Protein AF-0000000078757932 (afdb_homodimer)

pLDDT: mean 92.2, std 10.29, range [30.89, 98.88]

InterPro domains:
  IPR004839 Aminotransferase, class I/classII, large domain [PF00155] (29-353)
  IPR015421 Pyridoxal phosphate-dependent transferase, major domain [G3DSA:3.40.640.10] (42-268)
  IPR015422 Pyridoxal phosphate-dependent transferase, small domain [G3DSA:3.90.1150.10] (28-351)
  IPR015424 Pyridoxal phosphate-dependent transferase [SSF53383] (13-362)
  IPR050106 Histidinol-phosphate aminotransferase [PTHR43643] (19-362)

Organism: Turneriella parva (strain ATCC BAA-1111 / DSM 21527 / NCTC 11395 / H) (NCBI:txid869212)

Solvent-accessible surface area (backbone atoms only — not comparable to full-atom values): 37018 Å² total; per-residue (Å²): 108,48,65,92,76,66,72,65,54,24,74,61,39,74,66,52,63,66,83,78,71,71,86,81,74,90,54,89,81,55,46,79,20,46,76,50,40,36,49,48,61,40,41,70,53,26,40,52,53,50,54,68,46,51,77,48,38,61,59,32,12,33,68,26,43,64,63,25,54,62,23,37,57,47,49,18,62,73,69,72,44,63,58,72,31,52,45,60,30,51,14,36,66,43,40,53,44,34,50,28,59,24,36,32,20,75,93,24,32,36,37,31,56,62,77,45,60,70,60,55,61,48,44,36,41,73,33,51,18,50,74,48,65,43,65,67,32,78,38,89,100,33,80,66,32,83,46,63,68,65,58,56,65,52,85,52,41,36,36,48,42,49,44,20,26,68,59,53,8,46,66,70,57,35,68,62,48,51,53,52,53,48,68,25,82,30,36,36,39,40,34,31,61,34,21,76,56,55,38,92,76,42,50,62,73,85,42,26,82,77,32,66,50,36,35,41,34,32,45,30,26,29,71,48,8,25,26,3,43,24,39,19,25,32,37,26,44,29,50,70,58,46,53,38,32,53,52,70,47,68,78,32,52,37,30,33,64,42,24,49,36,50,33,34,35,66,70,37,56,68,52,42,51,50,43,45,49,50,36,56,53,35,45,50,50,49,49,53,54,41,39,74,68,48,28,51,65,46,68,49,30,34,54,39,38,26,27,32,44,31,93,78,49,57,30,69,57,52,53,54,55,36,43,76,70,34,34,41,59,32,67,43,76,91,47,99,43,39,49,22,39,36,40,26,29,39,33,72,68,53,45,50,50,50,52,54,50,48,52,54,55,58,65,75,89,108,47,64,90,76,66,71,64,55,24,73,61,40,72,67,52,64,68,84,78,72,71,86,81,74,90,53,89,82,54,45,80,19,44,76,50,40,35,48,49,60,40,41,69,53,24,42,52,53,50,54,68,48,50,77,49,38,61,58,32,13,34,68,27,43,64,64,25,52,62,24,38,58,47,48,17,63,73,70,72,44,65,59,72,31,51,46,60,30,51,14,36,66,44,40,54,43,34,51,29,58,24,36,32,20,77,91,25,32,34,36,32,55,61,77,45,60,71,60,56,62,46,44,36,41,73,34,51,19,49,74,47,66,41,67,65,33,78,37,90,98,31,79,67,33,85,47,63,68,64,58,57,64,51,84,52,41,35,37,48,40,50,44,21,25,69,60,53,8,46,67,71,58,34,70,61,49,51,54,53,51,46,70,24,84,28,37,36,37,39,32,30,63,33,22,76,56,55,40,94,77,40,52,62,73,85,42,27,82,80,32,66,48,36,36,40,35,32,46,32,27,29,72,47,7,25,27,3,42,24,39,19,26,32,38,27,44,28,51,70,58,46,55,37,33,52,53,69,47,66,78,31,51,38,31,34,63,43,24,49,38,49,35,34,35,66,70,37,55,68,52,42,50,50,42,44,50,48,36,55,53,36,45,52,50,50,49,52,54,40,40,74,68,46,28,52,66,47,69,48,30,33,56,38,37,26,26,32,44,31,93,79,49,56,31,67,59,52,52,53,53,36,43,74,70,33,34,42,59,33,68,44,75,91,44,99,44,41,50,23,37,35,41,26,29,40,32,73,69,53,44,50,49,50,53,54,51,48,52,53,56,58,66,75,87

Nearest PDB structures (foldseek):
  8bj2-assembly1_B  TM=9.093E-01  e=6.511E-30  Medicago truncatula
  4r8d-assembly1_A  TM=8.626E-01  e=1.082E-27  Mycobacterium tuberculosis H37Rv
  3ffh-assembly1_B  TM=9.091E-01  e=1.005E-25  Listeria innocua
  3ffh-assembly1_A  TM=8.603E-01  e=5.960E-26  Listeria innocua
  3fkd-assembly2_B  TM=8.770E-01  e=3.502E-21  Porphyromonas gingivalis

Sequence (730 aa):
MADSNRNFLNAVTRGAAHYTPGEQVNEPGWIKLNTNESPLPPSPNVFRVMAELVGQGDILRKYSHPLGEPLLGALADYWKLSKEHLIVTNGSDEALTLICRATLGPERPAVFPAVTYSLYGTLVTNAGASYTEVPMVERIGQPYGIDIDALAKFDGHAIFLANPNAITGEYTDAAKLAEVIAASNSLWVVDEAYNDFAGPKATMMQYIEKLQNLIVTRTFSKTHALAGLRVGYLASGNRGLIQGLLAHKDSYNEDALATRLAAAALADTAWHERTIRAVLTGREFLRSELTALGFTCFDSEANYILAREPKNLVAPKIVQRLRDYKILVRHYAGSQFADCIRFSVGAEGENAKLIGSLKEILRGAMADSNRNFLNAVTRGAAHYTPGEQVNEPGWIKLNTNESPLPPSPNVFRVMAELVGQGDILRKYSHPLGEPLLGALADYWKLSKEHLIVTNGSDEALTLICRATLGPERPAVFPAVTYSLYGTLVTNAGASYTEVPMVERIGQPYGIDIDALAKFDGHAIFLANPNAITGEYTDAAKLAEVIAASNSLWVVDEAYNDFAGPKATMMQYIEKLQNLIVTRTFSKTHALAGLRVGYLASGNRGLIQGLLAHKDSYNEDALATRLAAAALADTAWHERTIRAVLTGREFLRSELTALGFTCFDSEANYILAREPKNLVAPKIVQRLRDYKILVRHYAGSQFADCIRFSVGAEGENAKLIGSLKEILRGA

Structure (mmCIF, N/CA/C/O backbone):
data_AF-0000000078757932-model_v1
#
loop_
_entity.id
_entity.type
_entity.pdbx_description
1 polymer 'histidinol-phosphate transaminase'
#
loop_
_atom_site.group_PDB
_atom_site.id
_atom_site.type_symbol
_atom_site.label_atom_id
_atom_site.label_alt_id
_atom_site.label_comp_id
_atom_site.label_asym_id
_atom_site.label_entity_id
_atom_site.label_seq_id
_atom_site.pdbx_PDB_ins_code
_atom_site.Cartn_x
_atom_site.Cartn_y
_atom_site.Cartn_z
_atom_site.occupancy
_atom_site.B_iso_or_equiv
_atom_site.auth_seq_id
_atom_site.auth_comp_id
_atom_site.auth_asym_id
_atom_site.auth_atom_id
_atom_site.pdbx_PDB_model_num
ATOM 1 N N . MET A 1 1 ? -30.188 19.5 -2.523 1 31.19 1 MET A N 1
ATOM 2 C CA . MET A 1 1 ? -29.953 18.125 -2.086 1 31.19 1 MET A CA 1
ATOM 3 C C . MET A 1 1 ? -29.203 17.344 -3.146 1 31.19 1 MET A C 1
ATOM 5 O O . MET A 1 1 ? -29.484 17.453 -4.34 1 31.19 1 MET A O 1
ATOM 9 N N . ALA A 1 2 ? -27.969 16.922 -2.822 1 44.47 2 ALA A N 1
ATOM 10 C CA . ALA A 1 2 ? -27.234 16.156 -3.822 1 44.47 2 ALA A CA 1
ATOM 11 C C . ALA A 1 2 ? -28.141 15.117 -4.488 1 44.47 2 ALA A C 1
ATOM 13 O O . ALA A 1 2 ? -28.969 14.484 -3.826 1 44.47 2 ALA A O 1
ATOM 14 N N . ASP A 1 3 ? -28.406 15.219 -5.645 1 44.34 3 ASP A N 1
ATOM 15 C CA . ASP A 1 3 ? -29.109 14.133 -6.328 1 44.34 3 ASP A CA 1
ATOM 16 C C . ASP A 1 3 ? -28.594 12.773 -5.859 1 44.34 3 ASP A C 1
ATOM 18 O O . ASP A 1 3 ? -27.422 12.445 -6.035 1 44.34 3 ASP A O 1
ATOM 22 N N . SER A 1 4 ? -29.234 12.062 -4.867 1 47.09 4 SER A N 1
ATOM 23 C CA . SER A 1 4 ? -29.016 10.734 -4.312 1 47.09 4 SER A CA 1
ATOM 24 C C . SER A 1 4 ? -28.531 9.766 -5.383 1 47.09 4 SER A C 1
ATOM 26 O O . SER A 1 4 ? -27.969 8.711 -5.066 1 47.09 4 SER A O 1
ATOM 28 N N . ASN A 1 5 ? -28.797 10.172 -6.742 1 50.44 5 ASN A N 1
ATOM 29 C CA . ASN A 1 5 ? -28.547 9.234 -7.832 1 50.44 5 ASN A CA 1
ATOM 30 C C . ASN A 1 5 ? -27.188 9.477 -8.477 1 50.44 5 ASN A C 1
ATOM 32 O O . ASN A 1 5 ? -26.828 8.805 -9.445 1 50.44 5 ASN A O 1
ATOM 36 N N . ARG A 1 6 ? -26.547 10.531 -8.055 1 63.12 6 ARG A N 1
ATOM 37 C CA . ARG A 1 6 ? -25.344 10.852 -8.805 1 63.12 6 ARG A CA 1
ATOM 38 C C . ARG A 1 6 ? -24.25 9.82 -8.555 1 63.12 6 ARG A C 1
ATOM 40 O O . ARG A 1 6 ? -23.922 9.516 -7.402 1 63.12 6 ARG A O 1
ATOM 47 N N . ASN A 1 7 ? -23.875 9.242 -9.625 1 78.31 7 ASN A N 1
ATOM 48 C CA . ASN A 1 7 ? -22.797 8.25 -9.602 1 78.31 7 ASN A CA 1
ATOM 49 C C . ASN A 1 7 ? -21.422 8.914 -9.633 1 78.31 7 ASN A C 1
ATOM 51 O O . ASN A 1 7 ? -21.031 9.492 -10.656 1 78.31 7 ASN A O 1
ATOM 55 N N . PHE A 1 8 ? -20.75 8.984 -8.625 1 83.69 8 PHE A N 1
ATOM 56 C CA . PHE A 1 8 ? -19.469 9.664 -8.492 1 83.69 8 PHE A CA 1
ATOM 57 C C . PHE A 1 8 ? -18.344 8.812 -9.07 1 83.69 8 PHE A C 1
ATOM 59 O O . PHE A 1 8 ? -17.203 9.289 -9.219 1 83.69 8 PHE A O 1
ATOM 66 N N . LEU A 1 9 ? -18.625 7.637 -9.477 1 88.56 9 LEU A N 1
ATOM 67 C CA . LEU A 1 9 ? -17.594 6.746 -9.992 1 88.56 9 LEU A CA 1
ATOM 68 C C . LEU A 1 9 ? -17.344 7 -11.477 1 88.56 9 LEU A C 1
ATOM 70 O O . LEU A 1 9 ? -18.297 7.254 -12.227 1 88.56 9 LEU A O 1
ATOM 74 N N . ASN A 1 10 ? -16.125 6.98 -11.875 1 87.19 10 ASN A N 1
ATOM 75 C CA . ASN A 1 10 ? -15.828 7.109 -13.297 1 87.19 10 ASN A CA 1
ATOM 76 C C . ASN A 1 10 ? -16.219 5.852 -14.062 1 87.19 10 ASN A C 1
ATOM 78 O O . ASN A 1 10 ? -16.625 4.852 -13.469 1 87.19 10 ASN A O 1
ATOM 82 N N . ALA A 1 11 ? -16.062 5.883 -15.367 1 80.88 11 ALA A N 1
ATOM 83 C CA . ALA A 1 11 ? -16.562 4.836 -16.25 1 80.88 11 ALA A CA 1
ATOM 84 C C . ALA A 1 11 ? -15.805 3.529 -16.047 1 80.88 11 ALA A C 1
ATOM 86 O O . ALA A 1 11 ? -16.391 2.449 -16.047 1 80.88 11 ALA A O 1
ATOM 87 N N . VAL A 1 12 ? -14.57 3.66 -15.828 1 79.69 12 VAL A N 1
ATOM 88 C CA . VAL A 1 12 ? -13.742 2.475 -15.633 1 79.69 12 VAL A CA 1
ATOM 89 C C . VAL A 1 12 ? -14.18 1.741 -14.367 1 79.69 12 VAL A C 1
ATOM 91 O O . VAL A 1 12 ? -14.352 0.52 -14.375 1 79.69 12 VAL A O 1
ATOM 94 N N . THR A 1 13 ? -14.438 2.418 -13.336 1 81.75 13 THR A N 1
ATOM 95 C CA . THR A 1 13 ? -14.805 1.848 -12.047 1 81.75 13 THR A CA 1
ATOM 96 C C . THR A 1 13 ? -16.203 1.234 -12.109 1 81.75 13 THR A C 1
ATOM 98 O O . THR A 1 13 ? -16.453 0.183 -11.516 1 81.75 13 THR A O 1
ATOM 101 N N . ARG A 1 14 ? -17.031 1.828 -12.797 1 80.31 14 ARG A N 1
ATOM 102 C CA . ARG A 1 14 ? -18.391 1.318 -12.93 1 80.31 14 ARG A CA 1
ATOM 103 C C . ARG A 1 14 ? -18.406 -0.033 -13.633 1 80.31 14 ARG A C 1
ATOM 105 O O . ARG A 1 14 ? -19.281 -0.867 -13.367 1 80.31 14 ARG A O 1
ATOM 112 N N . GLY A 1 15 ? -17.375 -0.225 -14.461 1 71.38 15 GLY A N 1
ATOM 113 C CA . GLY A 1 15 ? -17.297 -1.461 -15.219 1 71.38 15 GLY A CA 1
ATOM 114 C C . GLY A 1 15 ? -16.328 -2.471 -14.617 1 71.38 15 GLY A C 1
ATOM 115 O O . GLY A 1 15 ? -16.172 -3.57 -15.148 1 71.38 15 GLY A O 1
ATOM 116 N N . ALA A 1 16 ? -15.797 -2.041 -13.562 1 68.81 16 ALA A N 1
ATOM 117 C CA . ALA A 1 16 ? -14.703 -2.857 -13.047 1 68.81 16 ALA A CA 1
ATOM 118 C C . ALA A 1 16 ? -15.227 -4.086 -12.312 1 68.81 16 ALA A C 1
ATOM 120 O O . ALA A 1 16 ? -16.234 -4.012 -11.609 1 68.81 16 ALA A O 1
ATOM 121 N N . ALA A 1 17 ? -14.602 -5.195 -12.773 1 61.06 17 ALA A N 1
ATOM 122 C CA . ALA A 1 17 ? -14.883 -6.418 -12.023 1 61.06 17 ALA A CA 1
ATOM 123 C C . ALA A 1 17 ? -14.039 -6.492 -10.758 1 61.06 17 ALA A C 1
ATOM 125 O O . ALA A 1 17 ? -12.914 -5.984 -10.719 1 61.06 17 ALA A O 1
ATOM 126 N N . HIS A 1 18 ? -14.641 -7 -9.672 1 62.09 18 HIS A N 1
ATOM 127 C CA . HIS A 1 18 ? -13.914 -7.184 -8.422 1 62.09 18 HIS A CA 1
ATOM 128 C C . HIS A 1 18 ? -13.07 -8.453 -8.461 1 62.09 18 HIS A C 1
ATOM 130 O O . HIS A 1 18 ? -13.492 -9.469 -9.016 1 62.09 18 HIS A O 1
ATOM 136 N N . TYR A 1 19 ? -11.758 -8.227 -8.141 1 60.34 19 TYR A N 1
ATOM 137 C CA . TYR A 1 19 ? -10.961 -9.422 -7.887 1 60.34 19 TYR A CA 1
ATOM 138 C C . TYR A 1 19 ? -11.539 -10.227 -6.727 1 60.34 19 TYR A C 1
ATOM 140 O O . TYR A 1 19 ? -11.875 -9.664 -5.68 1 60.34 19 TYR A O 1
ATOM 148 N N . THR A 1 20 ? -11.805 -11.5 -6.945 1 56.88 20 THR A N 1
ATOM 149 C CA . THR A 1 20 ? -12.242 -12.375 -5.863 1 56.88 20 THR A CA 1
ATOM 150 C C . THR A 1 20 ? -11.062 -13.156 -5.289 1 56.88 20 THR A C 1
ATOM 152 O O . THR A 1 20 ? -10.57 -14.086 -5.922 1 56.88 20 THR A O 1
ATOM 155 N N . PRO A 1 21 ? -10.578 -12.719 -4.148 1 57.06 21 PRO A N 1
ATOM 156 C CA . PRO A 1 21 ? -9.508 -13.508 -3.531 1 57.06 21 PRO A CA 1
ATOM 157 C C . PRO A 1 21 ? -9.984 -14.859 -3.027 1 57.06 21 PRO A C 1
ATOM 159 O O . PRO A 1 21 ? -11.195 -15.102 -2.945 1 57.06 21 PRO A O 1
ATOM 162 N N . GLY A 1 22 ? -9.016 -15.773 -2.945 1 60.09 22 GLY A N 1
ATOM 163 C CA . GLY A 1 22 ? -9.367 -17.016 -2.273 1 60.09 22 GLY A CA 1
ATOM 164 C C . GLY A 1 22 ? -10.008 -16.797 -0.917 1 60.09 22 GLY A C 1
ATOM 165 O O . GLY A 1 22 ? -9.711 -15.82 -0.232 1 60.09 22 GLY A O 1
ATOM 166 N N . GLU A 1 23 ? -10.914 -17.641 -0.623 1 66.19 23 GLU A N 1
ATOM 167 C CA . GLU A 1 23 ? -11.617 -17.578 0.658 1 66.19 23 GLU A CA 1
ATOM 168 C C . GLU A 1 23 ? -10.625 -17.547 1.823 1 66.19 23 GLU A C 1
ATOM 170 O O . GLU A 1 23 ? -9.633 -18.266 1.815 1 66.19 23 GLU A O 1
ATOM 175 N N . GLN A 1 24 ? -10.773 -16.641 2.639 1 64.94 24 GLN A N 1
ATOM 176 C CA . GLN A 1 24 ? -9.945 -16.547 3.834 1 64.94 24 GLN A CA 1
ATOM 177 C C . GLN A 1 24 ? -10.75 -16.875 5.09 1 64.94 24 GLN A C 1
ATOM 179 O O . GLN A 1 24 ? -11.844 -16.344 5.289 1 64.94 24 GLN A O 1
ATOM 184 N N . VAL A 1 25 ? -10.461 -17.984 5.723 1 63.34 25 VAL A N 1
ATOM 185 C CA . VAL A 1 25 ? -11.039 -18.328 7.016 1 63.34 25 VAL A CA 1
ATOM 186 C C . VAL A 1 25 ? -9.945 -18.312 8.086 1 63.34 25 VAL A C 1
ATOM 188 O O . VAL A 1 25 ? -9.008 -19.125 8.031 1 63.34 25 VAL A O 1
ATOM 191 N N . ASN A 1 26 ? -9.93 -17.359 8.891 1 61.81 26 ASN A N 1
ATOM 192 C CA . ASN A 1 26 ? -8.883 -17.25 9.906 1 61.81 26 ASN A CA 1
ATOM 193 C C . ASN A 1 26 ? -9.359 -17.766 11.258 1 61.81 26 ASN A C 1
ATOM 195 O O . ASN A 1 26 ? -8.852 -17.344 12.297 1 61.81 26 ASN A O 1
ATOM 199 N N . GLU A 1 27 ? -10.289 -18.703 11.117 1 69.06 27 GLU A N 1
ATOM 200 C CA . GLU A 1 27 ? -10.734 -19.328 12.359 1 69.06 27 GLU A CA 1
ATOM 201 C C . GLU A 1 27 ? -9.805 -20.469 12.773 1 69.06 27 GLU A C 1
ATOM 203 O O . GLU A 1 27 ? -9.234 -21.156 11.922 1 69.06 27 GLU A O 1
ATOM 208 N N . PRO A 1 28 ? -9.578 -20.5 14.062 1 76.19 28 PRO A N 1
ATOM 209 C CA . PRO A 1 28 ? -8.734 -21.594 14.539 1 76.19 28 PRO A CA 1
ATOM 210 C C . PRO A 1 28 ? -9.234 -22.969 14.102 1 76.19 28 PRO A C 1
ATOM 212 O O . PRO A 1 28 ? -10.445 -23.172 13.961 1 76.19 28 PRO A O 1
ATOM 215 N N . GLY A 1 29 ? -8.328 -23.797 13.68 1 83.94 29 GLY A N 1
ATOM 216 C CA . GLY A 1 29 ? -8.68 -25.188 13.398 1 83.94 29 GLY A CA 1
ATOM 217 C C . GLY A 1 29 ? -8.711 -25.516 11.914 1 83.94 29 GLY A C 1
ATOM 218 O O . GLY A 1 29 ? -8.805 -26.672 11.531 1 83.94 29 GLY A O 1
ATOM 219 N N . TRP A 1 30 ? -8.586 -24.516 11.156 1 91 30 TRP A N 1
ATOM 220 C CA . TRP A 1 30 ? -8.617 -24.75 9.711 1 91 30 TRP A CA 1
ATOM 221 C C . TRP A 1 30 ? -7.207 -24.969 9.172 1 91 30 TRP A C 1
ATOM 223 O O . TRP A 1 30 ? -6.254 -24.312 9.594 1 91 30 TRP A O 1
ATOM 233 N N . ILE A 1 31 ? -7.086 -26.016 8.312 1 94.62 31 ILE A N 1
ATOM 234 C CA . ILE A 1 31 ? -5.883 -26.188 7.508 1 94.62 31 ILE A CA 1
ATOM 235 C C . ILE A 1 31 ? -6.047 -25.469 6.172 1 94.62 31 ILE A C 1
ATOM 237 O O . ILE A 1 31 ? -6.906 -25.828 5.367 1 94.62 31 ILE A O 1
ATOM 241 N N . LYS A 1 32 ? -5.246 -24.484 5.969 1 93.88 32 LYS A N 1
ATOM 242 C CA . LYS A 1 32 ? -5.352 -23.656 4.777 1 93.88 32 LYS A CA 1
ATOM 243 C C . LYS A 1 32 ? -4.355 -24.094 3.707 1 93.88 32 LYS A C 1
ATOM 245 O O . LYS A 1 32 ? -3.168 -23.766 3.783 1 93.88 32 LYS A O 1
ATOM 250 N N . LEU A 1 33 ? -4.867 -24.688 2.723 1 97.44 33 LEU A N 1
ATOM 251 C CA . LEU A 1 33 ? -4.047 -25.141 1.604 1 97.44 33 LEU A CA 1
ATOM 252 C C . LEU A 1 33 ? -4.59 -24.609 0.281 1 97.44 33 LEU A C 1
ATOM 254 O O . LEU A 1 33 ? -4.617 -25.328 -0.718 1 97.44 33 LEU A O 1
ATOM 258 N N . ASN A 1 34 ? -5.078 -23.297 0.369 1 95.06 34 ASN A N 1
ATOM 259 C CA . ASN A 1 34 ? -5.762 -22.75 -0.799 1 95.06 34 ASN A CA 1
ATOM 260 C C . ASN A 1 34 ? -5.105 -21.453 -1.28 1 95.06 34 ASN A C 1
ATOM 262 O O . ASN A 1 34 ? -5.426 -20.953 -2.361 1 95.06 34 ASN A O 1
ATOM 266 N N . THR A 1 35 ? -4.109 -20.859 -0.557 1 92.81 35 THR A N 1
ATOM 267 C CA . THR A 1 35 ? -3.582 -19.562 -0.94 1 92.81 35 THR A CA 1
ATOM 268 C C . THR A 1 35 ? -2.059 -19.578 -1.002 1 92.81 35 THR A C 1
ATOM 270 O O . THR A 1 35 ? -1.408 -18.547 -0.948 1 92.81 35 THR A O 1
ATOM 273 N N . ASN A 1 36 ? -1.479 -20.75 -1.021 1 96.62 36 ASN A N 1
ATOM 274 C CA . ASN A 1 36 ? -0.069 -20.984 -1.314 1 96.62 36 ASN A CA 1
ATOM 275 C C . ASN A 1 36 ? 0.837 -20.312 -0.29 1 96.62 36 ASN A C 1
ATOM 277 O O . ASN A 1 36 ? 1.88 -19.766 -0.646 1 96.62 36 ASN A O 1
ATOM 281 N N . GLU A 1 37 ? 0.427 -20.312 0.957 1 96 37 GLU A N 1
ATOM 282 C CA . GLU A 1 37 ? 1.271 -19.797 2.023 1 96 37 GLU A CA 1
ATOM 283 C C . GLU A 1 37 ? 2.381 -20.781 2.387 1 96 37 GLU A C 1
ATOM 285 O O . GLU A 1 37 ? 2.32 -21.953 2.016 1 96 37 GLU A O 1
ATOM 290 N N . SER A 1 38 ? 3.346 -20.297 3.045 1 97.56 38 SER A N 1
ATOM 291 C CA . SER A 1 38 ? 4.504 -21.094 3.4 1 97.56 38 SER A CA 1
ATOM 292 C C . SER A 1 38 ? 4.133 -22.188 4.402 1 97.56 38 SER A C 1
ATOM 294 O O . SER A 1 38 ? 3.354 -21.953 5.328 1 97.56 38 SER A O 1
ATOM 296 N N . PRO A 1 39 ? 4.676 -23.344 4.238 1 97.19 39 PRO A N 1
ATOM 297 C CA . PRO A 1 39 ? 4.438 -24.422 5.215 1 97.19 39 PRO A CA 1
ATOM 298 C C . PRO A 1 39 ? 5.156 -24.188 6.539 1 97.19 39 PRO A C 1
ATOM 300 O O . PRO A 1 39 ? 4.746 -24.719 7.57 1 97.19 39 PRO A O 1
ATOM 303 N N . LEU A 1 40 ? 6.215 -23.453 6.453 1 97.44 40 LEU A N 1
ATOM 304 C CA . LEU A 1 40 ? 7.004 -23.172 7.648 1 97.44 40 LEU A CA 1
ATOM 305 C C . LEU A 1 40 ? 6.797 -21.734 8.117 1 97.44 40 LEU A C 1
ATOM 307 O O . LEU A 1 40 ? 6.418 -20.875 7.324 1 97.44 40 LEU A O 1
ATOM 311 N N . PRO A 1 41 ? 7.02 -21.531 9.438 1 97.31 41 PRO A N 1
ATOM 312 C CA . PRO A 1 41 ? 7.02 -20.141 9.914 1 97.31 41 PRO A CA 1
ATOM 313 C C . PRO A 1 41 ? 8.188 -19.328 9.359 1 97.31 41 PRO A C 1
ATOM 315 O O . PRO A 1 41 ? 9.102 -19.891 8.75 1 97.31 41 PRO A O 1
ATOM 318 N N . PRO A 1 42 ? 8.133 -18.016 9.578 1 97.94 42 PRO A N 1
ATOM 319 C CA . PRO A 1 42 ? 9.297 -17.219 9.188 1 97.94 42 PRO A CA 1
ATOM 320 C C . PRO A 1 42 ? 10.57 -17.625 9.922 1 97.94 42 PRO A C 1
ATOM 322 O O . PRO A 1 42 ? 10.5 -18.312 10.945 1 97.94 42 PRO A O 1
ATOM 325 N N . SER A 1 43 ? 11.648 -17.141 9.422 1 98.12 43 SER A N 1
ATOM 326 C CA . SER A 1 43 ? 12.953 -17.375 10.031 1 98.12 43 SER A CA 1
ATOM 327 C C . SER A 1 43 ? 12.953 -16.969 11.508 1 98.12 43 SER A C 1
ATOM 329 O O . SER A 1 43 ? 12.367 -15.945 11.875 1 98.12 43 SER A O 1
ATOM 331 N N . PRO A 1 44 ? 13.68 -17.75 12.344 1 97.81 44 PRO A N 1
ATOM 332 C CA . PRO A 1 44 ? 13.883 -17.312 13.727 1 97.81 44 PRO A CA 1
ATOM 333 C C . PRO A 1 44 ? 14.516 -15.93 13.82 1 97.81 44 PRO A C 1
ATOM 335 O O . PRO A 1 44 ? 14.273 -15.195 14.781 1 97.81 44 PRO A O 1
ATOM 338 N N . ASN A 1 45 ? 15.258 -15.57 12.781 1 98.19 45 ASN A N 1
ATOM 339 C CA . ASN A 1 45 ? 15.852 -14.234 12.734 1 98.19 45 ASN A CA 1
ATOM 340 C C . ASN A 1 45 ? 14.789 -13.148 12.703 1 98.19 45 ASN A C 1
ATOM 342 O O . ASN A 1 45 ? 15 -12.055 13.242 1 98.19 45 ASN A O 1
ATOM 346 N N . VAL A 1 46 ? 13.703 -13.398 12.078 1 98.5 46 VAL A N 1
ATOM 347 C CA . VAL A 1 46 ? 12.594 -12.461 12.016 1 98.5 46 VAL A CA 1
ATOM 348 C C . VAL A 1 46 ? 12.047 -12.211 13.414 1 98.5 46 VAL A C 1
ATOM 350 O O . VAL A 1 46 ? 11.844 -11.062 13.82 1 98.5 46 VAL A O 1
ATOM 353 N N . PHE A 1 47 ? 11.906 -13.25 14.156 1 98 47 PHE A N 1
ATOM 354 C CA . PHE A 1 47 ? 11.367 -13.141 15.508 1 98 47 PHE A CA 1
ATOM 355 C C . PHE A 1 47 ? 12.352 -12.438 16.438 1 98 47 PHE A C 1
ATOM 357 O O . PHE A 1 47 ? 11.953 -11.68 17.312 1 98 47 PHE A O 1
ATOM 364 N N . ARG A 1 48 ? 13.594 -12.703 16.266 1 98.12 48 ARG A N 1
ATOM 365 C CA . ARG A 1 48 ? 14.609 -12.023 17.047 1 98.12 48 ARG A CA 1
ATOM 366 C C . ARG A 1 48 ? 14.57 -10.516 16.812 1 98.12 48 ARG A C 1
ATOM 368 O O . ARG A 1 48 ? 14.547 -9.734 17.766 1 98.12 48 ARG A O 1
ATOM 375 N N . VAL A 1 49 ? 14.539 -10.117 15.555 1 98.06 49 VAL A N 1
ATOM 376 C CA . VAL A 1 49 ? 14.492 -8.703 15.211 1 98.06 49 VAL A CA 1
ATOM 377 C C . VAL A 1 49 ? 13.188 -8.086 15.711 1 98.06 49 VAL A C 1
ATOM 379 O O . VAL A 1 49 ? 13.18 -6.965 16.219 1 98.06 49 VAL A O 1
ATOM 382 N N . MET A 1 50 ? 12.117 -8.82 15.562 1 97.38 50 MET A N 1
ATOM 383 C CA . MET A 1 50 ? 10.828 -8.344 16.062 1 97.38 50 MET A CA 1
ATOM 384 C C . MET A 1 50 ? 10.898 -8.047 17.547 1 97.38 50 MET A C 1
ATOM 386 O O . MET A 1 50 ? 10.422 -7.004 18 1 97.38 50 MET A O 1
ATOM 390 N N . ALA A 1 51 ? 11.484 -8.93 18.25 1 97.56 51 ALA A N 1
ATOM 391 C CA . ALA A 1 51 ? 11.617 -8.766 19.703 1 97.56 51 ALA A CA 1
ATOM 392 C C . ALA A 1 51 ? 12.461 -7.539 20.031 1 97.56 51 ALA A C 1
ATOM 394 O O . ALA A 1 51 ? 12.156 -6.805 20.969 1 97.56 51 ALA A O 1
ATOM 395 N N . GLU A 1 52 ? 13.484 -7.305 19.266 1 97.44 52 GLU A N 1
ATOM 396 C CA . GLU A 1 52 ? 14.375 -6.168 19.484 1 97.44 52 GLU A CA 1
ATOM 397 C C . GLU A 1 52 ? 13.656 -4.848 19.219 1 97.44 52 GLU A C 1
ATOM 399 O O . GLU A 1 52 ? 14.031 -3.812 19.781 1 97.44 52 GLU A O 1
ATOM 404 N N . LEU A 1 53 ? 12.648 -4.883 18.406 1 96.62 53 LEU A N 1
ATOM 405 C CA . LEU A 1 53 ? 11.953 -3.666 18.016 1 96.62 53 LEU A CA 1
ATOM 406 C C . LEU A 1 53 ? 10.883 -3.297 19.031 1 96.62 53 LEU A C 1
ATOM 408 O O . LEU A 1 53 ? 10.383 -2.17 19.031 1 96.62 53 LEU A O 1
ATOM 412 N N . VAL A 1 54 ? 10.562 -4.27 19.875 1 95.75 54 VAL A N 1
ATOM 413 C CA . VAL A 1 54 ? 9.531 -4.004 20.875 1 95.75 54 VAL A CA 1
ATOM 414 C C . VAL A 1 54 ? 9.984 -2.869 21.797 1 95.75 54 VAL A C 1
ATOM 416 O O . VAL A 1 54 ? 11.094 -2.908 22.344 1 95.75 54 VAL A O 1
ATOM 419 N N . GLY A 1 55 ? 9.234 -1.831 21.906 1 92.5 55 GLY A N 1
ATOM 420 C CA . GLY A 1 55 ? 9.539 -0.731 22.812 1 92.5 55 GLY A CA 1
ATOM 421 C C . GLY A 1 55 ? 10.258 0.418 22.125 1 92.5 55 GLY A C 1
ATOM 422 O O . GLY A 1 55 ? 10.469 1.473 22.719 1 92.5 55 GLY A O 1
ATOM 423 N N . GLN A 1 56 ? 10.633 0.176 20.906 1 93.19 56 GLN A N 1
ATOM 424 C CA . GLN A 1 56 ? 11.242 1.259 20.141 1 93.19 56 GLN A CA 1
ATOM 425 C C . GLN A 1 56 ? 10.188 2.17 19.531 1 93.19 56 GLN A C 1
ATOM 427 O O . GLN A 1 56 ? 9.781 1.976 18.391 1 93.19 56 GLN A O 1
ATOM 432 N N . GLY A 1 57 ? 9.922 3.184 20.188 1 93.25 57 GLY A N 1
ATOM 433 C CA . GLY A 1 57 ? 8.828 4.062 19.828 1 93.25 57 GLY A CA 1
ATOM 434 C C . GLY A 1 57 ? 9.07 4.812 18.531 1 93.25 57 GLY A C 1
ATOM 435 O O . GLY A 1 57 ? 8.141 5.051 17.766 1 93.25 57 GLY A O 1
ATOM 436 N N . ASP A 1 58 ? 10.297 5.121 18.188 1 92.5 58 ASP A N 1
ATOM 437 C CA . ASP A 1 58 ? 10.625 5.969 17.047 1 92.5 58 ASP A CA 1
ATOM 438 C C . ASP A 1 58 ? 10.336 5.258 15.727 1 92.5 58 ASP A C 1
ATOM 440 O O . ASP A 1 58 ? 9.898 5.887 14.758 1 92.5 58 ASP A O 1
ATOM 444 N N . ILE A 1 59 ? 10.477 3.953 15.688 1 93.5 59 ILE A N 1
ATOM 445 C CA . ILE A 1 59 ? 10.242 3.227 14.445 1 93.5 59 ILE A CA 1
ATOM 446 C C . ILE A 1 59 ? 8.75 3.266 14.102 1 93.5 59 ILE A C 1
ATOM 448 O O . ILE A 1 59 ? 8.375 3.168 12.938 1 93.5 59 ILE A O 1
ATOM 452 N N . LEU A 1 60 ? 7.934 3.447 15.156 1 96.25 60 LEU A N 1
ATOM 453 C CA . LEU A 1 60 ? 6.488 3.484 14.953 1 96.25 60 LEU A CA 1
ATOM 454 C C . LEU A 1 60 ? 6.004 4.914 14.742 1 96.25 60 LEU A C 1
ATOM 456 O O . LEU A 1 60 ? 5.16 5.164 13.875 1 96.25 60 LEU A O 1
ATOM 460 N N . ARG A 1 61 ? 6.566 5.871 15.43 1 95.12 61 ARG A N 1
ATOM 461 C CA . ARG A 1 61 ? 6.066 7.242 15.461 1 95.12 61 ARG A CA 1
ATOM 462 C C . ARG A 1 61 ? 6.566 8.031 14.258 1 95.12 61 ARG A C 1
ATOM 464 O O . ARG A 1 61 ? 5.922 8.992 13.828 1 95.12 61 ARG A O 1
ATOM 471 N N . LYS A 1 62 ? 7.711 7.656 13.734 1 92.31 62 LYS A N 1
ATOM 472 C CA . LYS A 1 62 ? 8.305 8.367 12.609 1 92.31 62 LYS A CA 1
ATOM 473 C C . LYS A 1 62 ? 8.008 7.66 11.289 1 92.31 62 LYS A C 1
ATOM 475 O O . LYS A 1 62 ? 7.816 6.441 11.266 1 92.31 62 LYS A O 1
ATOM 480 N N . TYR A 1 63 ? 7.992 8.445 10.242 1 90.69 63 TYR A N 1
ATOM 481 C CA . TYR A 1 63 ? 7.773 7.871 8.922 1 90.69 63 TYR A CA 1
ATOM 482 C C . TYR A 1 63 ? 8.938 6.965 8.523 1 90.69 63 TYR A C 1
ATOM 484 O O . TYR A 1 63 ? 10.086 7.238 8.867 1 90.69 63 TYR A O 1
ATOM 492 N N . SER A 1 64 ? 8.539 5.945 7.812 1 88.75 64 SER A N 1
ATOM 493 C CA . SER A 1 64 ? 9.531 5.027 7.27 1 88.75 64 SER A CA 1
ATOM 494 C C . SER A 1 64 ? 10.352 5.684 6.164 1 88.75 64 SER A C 1
ATOM 496 O O . SER A 1 64 ? 10.016 6.777 5.703 1 88.75 64 SER A O 1
ATOM 498 N N . HIS A 1 65 ? 11.422 5.07 5.883 1 87.56 65 HIS A N 1
ATOM 499 C CA . HIS A 1 65 ? 12.211 5.543 4.754 1 87.56 65 HIS A CA 1
ATOM 500 C C . HIS A 1 65 ? 11.398 5.527 3.463 1 87.56 65 HIS A C 1
ATOM 502 O O . HIS A 1 65 ? 10.688 4.562 3.184 1 87.56 65 HIS A O 1
ATOM 508 N N . PRO A 1 66 ? 11.492 6.488 2.688 1 85.56 66 PRO A N 1
ATOM 509 C CA . PRO A 1 66 ? 10.625 6.617 1.518 1 85.56 66 PRO A CA 1
ATOM 510 C C . PRO A 1 66 ? 10.891 5.547 0.462 1 85.56 66 PRO A C 1
ATOM 512 O O . PRO A 1 66 ? 10.008 5.234 -0.34 1 85.56 66 PRO A O 1
ATOM 515 N N . LEU A 1 67 ? 12.102 4.977 0.503 1 88.94 67 LEU A N 1
ATOM 516 C CA . LEU A 1 67 ? 12.445 4.031 -0.552 1 88.94 67 LEU A CA 1
ATOM 517 C C . LEU A 1 67 ? 12.438 2.6 -0.019 1 88.94 67 LEU A C 1
ATOM 519 O O . LEU A 1 67 ? 12.82 1.668 -0.729 1 88.94 67 LEU A O 1
ATOM 523 N N . GLY A 1 68 ? 12.102 2.455 1.217 1 92.75 68 GLY A N 1
ATOM 524 C CA . GLY A 1 68 ? 11.922 1.113 1.746 1 92.75 68 GLY A CA 1
ATOM 525 C C . GLY A 1 68 ? 13.164 0.558 2.414 1 92.75 68 GLY A C 1
ATOM 526 O O . GLY A 1 68 ? 13.305 -0.658 2.557 1 92.75 68 GLY A O 1
ATOM 527 N N . GLU A 1 69 ? 14.07 1.534 2.766 1 93.75 69 GLU A N 1
ATOM 528 C CA . GLU A 1 69 ? 15.188 1.073 3.58 1 93.75 69 GLU A CA 1
ATOM 529 C C . GLU A 1 69 ? 14.711 0.575 4.941 1 93.75 69 GLU A C 1
ATOM 531 O O . GLU A 1 69 ? 13.719 1.067 5.477 1 93.75 69 GLU A O 1
ATOM 536 N N . PRO A 1 70 ? 15.516 -0.496 5.527 1 95.62 70 PRO A N 1
ATOM 537 C CA . PRO A 1 70 ? 16.797 -1.076 5.098 1 95.62 70 PRO A CA 1
ATOM 538 C C . PRO A 1 70 ? 16.609 -2.205 4.086 1 95.62 70 PRO A C 1
ATOM 540 O O . PRO A 1 70 ? 17.594 -2.791 3.627 1 95.62 70 PRO A O 1
ATOM 543 N N . LEU A 1 71 ? 15.383 -2.533 3.727 1 98.19 71 LEU A N 1
ATOM 544 C CA . LEU A 1 71 ? 15.141 -3.66 2.834 1 98.19 71 LEU A CA 1
ATOM 545 C C . LEU A 1 71 ? 15.734 -3.4 1.454 1 98.19 71 LEU A C 1
ATOM 547 O O . LEU A 1 71 ? 16.312 -4.301 0.842 1 98.19 71 LEU A O 1
ATOM 551 N N . LEU A 1 72 ? 15.594 -2.178 0.973 1 97.69 72 LEU A N 1
ATOM 552 C CA . LEU A 1 72 ? 16.141 -1.826 -0.332 1 97.69 72 LEU A CA 1
ATOM 553 C C . LEU A 1 72 ? 17.625 -2.158 -0.404 1 97.69 72 LEU A C 1
ATOM 555 O O . LEU A 1 72 ? 18.078 -2.799 -1.356 1 97.69 72 LEU A O 1
ATOM 559 N N . GLY A 1 73 ? 18.375 -1.736 0.61 1 98.12 73 GLY A N 1
ATOM 560 C CA . GLY A 1 73 ? 19.797 -2.035 0.658 1 98.12 73 GLY A CA 1
ATOM 561 C C . GLY A 1 73 ? 20.094 -3.523 0.729 1 98.12 73 GLY A C 1
ATOM 562 O O . GLY A 1 73 ? 21 -4.016 0.049 1 98.12 73 GLY A O 1
ATOM 563 N N . ALA A 1 74 ? 19.312 -4.23 1.533 1 98.62 74 ALA A N 1
ATOM 564 C CA . ALA A 1 74 ? 19.484 -5.676 1.671 1 98.62 74 ALA A CA 1
ATOM 565 C C . ALA A 1 74 ? 19.25 -6.387 0.341 1 98.62 74 ALA A C 1
ATOM 567 O O . ALA A 1 74 ? 20 -7.305 -0.018 1 98.62 74 ALA A O 1
ATOM 568 N N . LEU A 1 75 ? 18.25 -5.945 -0.379 1 98.69 75 LEU A N 1
ATOM 569 C CA . LEU A 1 75 ? 17.938 -6.527 -1.679 1 98.69 75 LEU A CA 1
ATOM 570 C C . LEU A 1 75 ? 19.047 -6.246 -2.684 1 98.69 75 LEU A C 1
ATOM 572 O O . LEU A 1 75 ? 19.438 -7.125 -3.459 1 98.69 75 LEU A O 1
ATOM 576 N N . ALA A 1 76 ? 19.5 -4.996 -2.684 1 98.56 76 ALA A N 1
ATOM 577 C CA . ALA A 1 76 ? 20.594 -4.613 -3.572 1 98.56 76 ALA A CA 1
ATOM 578 C C . ALA A 1 76 ? 21.812 -5.508 -3.355 1 98.56 76 ALA A C 1
ATOM 580 O O . ALA A 1 76 ? 22.406 -6.008 -4.316 1 98.56 76 ALA A O 1
ATOM 581 N N . ASP A 1 77 ? 22.125 -5.727 -2.119 1 98.44 77 ASP A N 1
ATOM 582 C CA . ASP A 1 77 ? 23.266 -6.574 -1.771 1 98.44 77 ASP A CA 1
ATOM 583 C C . ASP A 1 77 ? 23.016 -8.023 -2.17 1 98.44 77 ASP A C 1
ATOM 585 O O . ASP A 1 77 ? 23.891 -8.688 -2.732 1 98.44 77 ASP A O 1
ATOM 589 N N . TYR A 1 78 ? 21.844 -8.492 -1.91 1 97.75 78 TYR A N 1
ATOM 590 C CA . TYR A 1 78 ? 21.484 -9.883 -2.162 1 97.75 78 TYR A CA 1
ATOM 591 C C . TYR A 1 78 ? 21.594 -10.211 -3.646 1 97.75 78 TYR A C 1
ATOM 593 O O . TYR A 1 78 ? 22.109 -11.266 -4.02 1 97.75 78 TYR A O 1
ATOM 601 N N . TRP A 1 79 ? 21.109 -9.305 -4.488 1 97.88 79 TRP A N 1
ATOM 602 C CA . TRP A 1 79 ? 21.031 -9.555 -5.922 1 97.88 79 TRP A CA 1
ATOM 603 C C . TRP A 1 79 ? 22.25 -8.977 -6.637 1 97.88 79 TRP A C 1
ATOM 605 O O . TRP A 1 79 ? 22.391 -9.125 -7.855 1 97.88 79 TRP A O 1
ATOM 615 N N . LYS A 1 80 ? 23.109 -8.281 -5.859 1 97.69 80 LYS A N 1
ATOM 616 C CA . LYS A 1 80 ? 24.281 -7.613 -6.434 1 97.69 80 LYS A CA 1
ATOM 617 C C . LYS A 1 80 ? 23.875 -6.648 -7.543 1 97.69 80 LYS A C 1
ATOM 619 O O . LYS A 1 80 ? 24.438 -6.68 -8.641 1 97.69 80 LYS A O 1
ATOM 624 N N . LEU A 1 81 ? 22.875 -5.879 -7.238 1 97.88 81 LEU A N 1
ATOM 625 C CA . LEU A 1 81 ? 22.375 -4.824 -8.109 1 97.88 81 LEU A CA 1
ATOM 626 C C . LEU A 1 81 ? 22.469 -3.461 -7.426 1 97.88 81 LEU A C 1
ATOM 628 O O . LEU A 1 81 ? 22.516 -3.381 -6.195 1 97.88 81 LEU A O 1
ATOM 632 N N . SER A 1 82 ? 22.578 -2.424 -8.281 1 97.56 82 SER A N 1
ATOM 633 C CA . SER A 1 82 ? 22.422 -1.083 -7.73 1 97.56 82 SER A CA 1
ATOM 634 C C . SER A 1 82 ? 21 -0.86 -7.227 1 97.56 82 SER A C 1
ATOM 636 O O . SER A 1 82 ? 20.047 -1.407 -7.785 1 97.56 82 SER A O 1
ATOM 638 N N . LYS A 1 83 ? 20.844 -0.052 -6.207 1 97.06 83 LYS A N 1
ATOM 639 C CA . LYS A 1 83 ? 19.531 0.273 -5.633 1 97.06 83 LYS A CA 1
ATOM 640 C C . LYS A 1 83 ? 18.625 0.898 -6.676 1 97.06 83 LYS A C 1
ATOM 642 O O . LYS A 1 83 ? 17.391 0.75 -6.605 1 97.06 83 LYS A O 1
ATOM 647 N N . GLU A 1 84 ? 19.156 1.54 -7.672 1 95.94 84 GLU A N 1
ATOM 648 C CA . GLU A 1 84 ? 18.406 2.271 -8.68 1 95.94 84 GLU A CA 1
ATOM 649 C C . GLU A 1 84 ? 17.641 1.318 -9.602 1 95.94 84 GLU A C 1
ATOM 651 O O . GLU A 1 84 ? 16.797 1.75 -10.391 1 95.94 84 GLU A O 1
ATOM 656 N N . HIS A 1 85 ? 17.875 -0.012 -9.445 1 97.62 85 HIS A N 1
ATOM 657 C CA . HIS A 1 85 ? 17.203 -1.008 -10.266 1 97.62 85 HIS A CA 1
ATOM 658 C C . HIS A 1 85 ? 16.031 -1.638 -9.516 1 97.62 85 HIS A C 1
ATOM 660 O O . HIS A 1 85 ? 15.344 -2.508 -10.055 1 97.62 85 HIS A O 1
ATOM 666 N N . LEU A 1 86 ? 15.844 -1.118 -8.273 1 98.06 86 LEU A N 1
ATOM 667 C CA . LEU A 1 86 ? 14.898 -1.824 -7.414 1 98.06 86 LEU A CA 1
ATOM 668 C C . LEU A 1 86 ? 13.852 -0.869 -6.855 1 98.06 86 LEU A C 1
ATOM 670 O O . LEU A 1 86 ? 14.125 0.315 -6.652 1 98.06 86 LEU A O 1
ATOM 674 N N . ILE A 1 87 ? 12.648 -1.345 -6.684 1 97.44 87 ILE A N 1
ATOM 675 C CA . ILE A 1 87 ? 11.602 -0.673 -5.926 1 97.44 87 ILE A CA 1
ATOM 676 C C . ILE A 1 87 ? 10.992 -1.642 -4.914 1 97.44 87 ILE A C 1
ATOM 678 O O . ILE A 1 87 ? 10.578 -2.744 -5.273 1 97.44 87 ILE A O 1
ATOM 682 N N . VAL A 1 88 ? 11.047 -1.299 -3.625 1 97.44 88 VAL A N 1
ATOM 683 C CA . VAL A 1 88 ? 10.32 -2.041 -2.602 1 97.44 88 VAL A CA 1
ATOM 684 C C . VAL A 1 88 ? 8.836 -1.675 -2.652 1 97.44 88 VAL A C 1
ATOM 686 O O . VAL A 1 88 ? 8.484 -0.505 -2.818 1 97.44 88 VAL A O 1
ATOM 689 N N . THR A 1 89 ? 7.973 -2.686 -2.51 1 96.38 89 THR A N 1
ATOM 690 C CA . THR A 1 89 ? 6.547 -2.43 -2.672 1 96.38 89 THR A CA 1
ATOM 691 C C . THR A 1 89 ? 5.746 -3.115 -1.57 1 96.38 89 THR A C 1
ATOM 693 O O . THR A 1 89 ? 6.246 -4.02 -0.902 1 96.38 89 THR A O 1
ATOM 696 N N . ASN A 1 90 ? 4.543 -2.65 -1.335 1 94.81 90 ASN A N 1
ATOM 697 C CA . ASN A 1 90 ? 3.58 -3.271 -0.43 1 94.81 90 ASN A CA 1
ATOM 698 C C . ASN A 1 90 ? 2.986 -4.543 -1.027 1 94.81 90 ASN A C 1
ATOM 700 O O . ASN A 1 90 ? 1.807 -4.578 -1.382 1 94.81 90 ASN A O 1
ATOM 704 N N . GLY A 1 91 ? 3.805 -5.594 -1.053 1 94.12 91 GLY A N 1
ATOM 705 C CA . GLY A 1 91 ? 3.465 -6.805 -1.783 1 94.12 91 GLY A CA 1
ATOM 706 C C . GLY A 1 91 ? 3.746 -6.703 -3.271 1 94.12 91 GLY A C 1
ATOM 707 O O . GLY A 1 91 ? 3.881 -5.602 -3.809 1 94.12 91 GLY A O 1
ATOM 708 N N . SER A 1 92 ? 3.811 -7.836 -3.887 1 95.38 92 SER A N 1
ATOM 709 C CA . SER A 1 92 ? 4.082 -7.809 -5.32 1 95.38 92 SER A CA 1
ATOM 710 C C . SER A 1 92 ? 2.859 -7.336 -6.105 1 95.38 92 SER A C 1
ATOM 712 O O . SER A 1 92 ? 2.98 -6.922 -7.262 1 95.38 92 SER A O 1
ATOM 714 N N . ASP A 1 93 ? 1.678 -7.355 -5.52 1 93.88 93 ASP A N 1
ATOM 715 C CA . ASP A 1 93 ? 0.488 -6.82 -6.172 1 93.88 93 ASP A CA 1
ATOM 716 C C . ASP A 1 93 ? 0.643 -5.328 -6.453 1 93.88 93 ASP A C 1
ATOM 718 O O . ASP A 1 93 ? 0.223 -4.84 -7.504 1 93.88 93 ASP A O 1
ATOM 722 N N . GLU A 1 94 ? 1.264 -4.652 -5.48 1 94.56 94 GLU A N 1
ATOM 723 C CA . GLU A 1 94 ? 1.51 -3.236 -5.727 1 94.56 94 GLU A CA 1
ATOM 724 C C . GLU A 1 94 ? 2.482 -3.039 -6.887 1 94.56 94 GLU A C 1
ATOM 726 O O . GLU A 1 94 ? 2.348 -2.092 -7.664 1 94.56 94 GLU A O 1
ATOM 731 N N . ALA A 1 95 ? 3.482 -3.896 -6.949 1 96.56 95 ALA A N 1
ATOM 732 C CA . ALA A 1 95 ? 4.402 -3.83 -8.078 1 96.56 95 ALA A CA 1
ATOM 733 C C . ALA A 1 95 ? 3.648 -3.93 -9.406 1 96.56 95 ALA A C 1
ATOM 735 O O . ALA A 1 95 ? 3.863 -3.121 -10.312 1 96.56 95 ALA A O 1
ATOM 736 N N . LEU A 1 96 ? 2.754 -4.871 -9.484 1 97.12 96 LEU A N 1
ATOM 737 C CA . LEU A 1 96 ? 1.959 -5.074 -10.695 1 97.12 96 LEU A CA 1
ATOM 738 C C . LEU A 1 96 ? 1.071 -3.865 -10.969 1 97.12 96 LEU A C 1
ATOM 740 O O . LEU A 1 96 ? 0.934 -3.438 -12.117 1 97.12 96 LEU A O 1
ATOM 744 N N . THR A 1 97 ? 0.519 -3.316 -9.945 1 94.06 97 THR A N 1
ATOM 745 C CA . THR A 1 97 ? -0.325 -2.133 -10.07 1 94.06 97 THR A CA 1
ATOM 746 C C . THR A 1 97 ? 0.47 -0.958 -10.633 1 94.06 97 THR A C 1
ATOM 748 O O . THR A 1 97 ? 0.021 -0.284 -11.562 1 94.06 97 THR A O 1
ATOM 751 N N . LEU A 1 98 ? 1.637 -0.715 -10.039 1 94.06 98 LEU A N 1
ATOM 752 C CA . LEU A 1 98 ? 2.494 0.376 -10.492 1 94.06 98 LEU A CA 1
ATOM 753 C C . LEU A 1 98 ? 2.848 0.217 -11.969 1 94.06 98 LEU A C 1
ATOM 755 O O . LEU A 1 98 ? 2.816 1.188 -12.727 1 94.06 98 LEU A O 1
ATOM 759 N N . ILE A 1 99 ? 3.158 -0.993 -12.344 1 97.19 99 ILE A N 1
ATOM 760 C CA . ILE A 1 99 ? 3.539 -1.273 -13.727 1 97.19 99 ILE A CA 1
ATOM 761 C C . ILE A 1 99 ? 2.369 -0.961 -14.656 1 97.19 99 ILE A C 1
ATOM 763 O O . ILE A 1 99 ? 2.537 -0.264 -15.664 1 97.19 99 ILE A O 1
ATOM 767 N N . CYS A 1 100 ? 1.196 -1.424 -14.328 1 95.31 100 CYS A N 1
ATOM 768 C CA . CYS A 1 100 ? 0.025 -1.189 -15.164 1 95.31 100 CYS A CA 1
ATOM 769 C C . CYS A 1 100 ? -0.275 0.301 -15.281 1 95.31 100 CYS A C 1
ATOM 771 O O . CYS A 1 100 ? -0.496 0.813 -16.375 1 95.31 100 CYS A O 1
ATOM 773 N N . ARG A 1 101 ? -0.206 0.968 -14.219 1 91 101 ARG A N 1
ATOM 774 C CA . ARG A 1 101 ? -0.541 2.389 -14.188 1 91 101 ARG A CA 1
ATOM 775 C C . ARG A 1 101 ? 0.462 3.207 -14.992 1 91 101 ARG A C 1
ATOM 777 O O . ARG A 1 101 ? 0.088 4.172 -15.664 1 91 101 ARG A O 1
ATOM 784 N N . ALA A 1 102 ? 1.669 2.85 -14.883 1 93.12 102 ALA A N 1
ATOM 785 C CA . ALA A 1 102 ? 2.734 3.656 -15.469 1 93.12 102 ALA A CA 1
ATOM 786 C C . ALA A 1 102 ? 2.895 3.355 -16.953 1 93.12 102 ALA A C 1
ATOM 788 O O . ALA A 1 102 ? 3.453 4.164 -17.703 1 93.12 102 ALA A O 1
ATOM 789 N N . THR A 1 103 ? 2.438 2.188 -17.422 1 95.19 103 THR A N 1
ATOM 790 C CA . THR A 1 103 ? 2.861 1.771 -18.75 1 95.19 103 THR A CA 1
ATOM 791 C C . THR A 1 103 ? 1.654 1.554 -19.656 1 95.19 103 THR A C 1
ATOM 793 O O . THR A 1 103 ? 1.774 1.61 -20.891 1 95.19 103 THR A O 1
ATOM 796 N N . LEU A 1 104 ? 0.483 1.294 -19.109 1 95 104 LEU A N 1
ATOM 797 C CA . LEU A 1 104 ? -0.655 0.896 -19.938 1 95 104 LEU A CA 1
ATOM 798 C C . LEU A 1 104 ? -1.633 2.053 -20.109 1 95 104 LEU A C 1
ATOM 800 O O . LEU A 1 104 ? -1.435 3.129 -19.531 1 95 104 LEU A O 1
ATOM 804 N N . GLY A 1 105 ? -2.629 1.798 -20.953 1 90.06 105 GLY A N 1
ATOM 805 C CA . GLY A 1 105 ? -3.67 2.754 -21.297 1 90.06 105 GLY A CA 1
ATOM 806 C C . GLY A 1 105 ? -4.453 2.357 -22.531 1 90.06 105 GLY A C 1
ATOM 807 O O . GLY A 1 105 ? -4.285 1.253 -23.062 1 90.06 105 GLY A O 1
ATOM 808 N N . PRO A 1 106 ? -5.43 3.178 -23 1 87 106 PRO A N 1
ATOM 809 C CA . PRO A 1 106 ? -6.301 2.844 -24.141 1 87 106 PRO A CA 1
ATOM 810 C C . PRO A 1 106 ? -5.523 2.383 -25.359 1 87 106 PRO A C 1
ATOM 812 O O . PRO A 1 106 ? -5.949 1.45 -26.047 1 87 106 PRO A O 1
ATOM 815 N N . GLU A 1 107 ? -4.414 2.9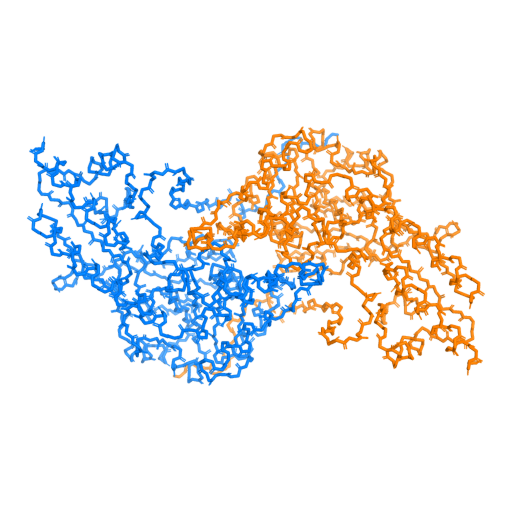1 -25.688 1 91.25 107 GLU A N 1
ATOM 816 C CA . GLU A 1 107 ? -3.664 2.531 -26.891 1 91.25 107 GLU A CA 1
ATOM 817 C C . GLU A 1 107 ? -2.408 1.741 -26.531 1 91.25 107 GLU A C 1
ATOM 819 O O . GLU A 1 107 ? -1.479 1.64 -27.328 1 91.25 107 GLU A O 1
ATOM 824 N N . ARG A 1 108 ? -2.467 1.128 -25.406 1 94.25 108 ARG A N 1
ATOM 825 C CA . ARG A 1 108 ? -1.336 0.351 -24.906 1 94.25 108 ARG A CA 1
ATOM 826 C C . ARG A 1 108 ? -1.808 -0.938 -24.25 1 94.25 108 ARG A C 1
ATOM 828 O O . ARG A 1 108 ? -1.77 -1.059 -23.016 1 94.25 108 ARG A O 1
ATOM 835 N N . PRO A 1 109 ? -2.197 -1.902 -25.031 1 95.62 109 PRO A N 1
ATOM 836 C CA . PRO A 1 109 ? -2.789 -3.146 -24.531 1 95.62 109 PRO A CA 1
ATOM 837 C C . PRO A 1 109 ? -1.751 -4.098 -23.938 1 95.62 109 PRO A C 1
ATOM 839 O O . PRO A 1 109 ? -0.548 -3.902 -24.141 1 95.62 109 PRO A O 1
ATOM 842 N N . ALA A 1 110 ? -2.242 -5.062 -23.234 1 97.12 110 ALA A N 1
ATOM 843 C CA . ALA A 1 110 ? -1.414 -6.105 -22.641 1 97.12 110 ALA A CA 1
ATOM 844 C C . ALA A 1 110 ? -1.807 -7.484 -23.156 1 97.12 110 ALA A C 1
ATOM 846 O O . ALA A 1 110 ? -2.873 -7.652 -23.75 1 97.12 110 ALA A O 1
ATOM 847 N N . VAL A 1 111 ? -0.907 -8.414 -23.016 1 97.44 111 VAL A N 1
ATOM 848 C CA . VAL A 1 111 ? -1.194 -9.812 -23.312 1 97.44 111 VAL A CA 1
ATOM 849 C C . VAL A 1 111 ? -0.676 -10.703 -22.188 1 97.44 111 VAL A C 1
ATOM 851 O O . VAL A 1 111 ? 0.309 -10.367 -21.531 1 97.44 111 VAL A O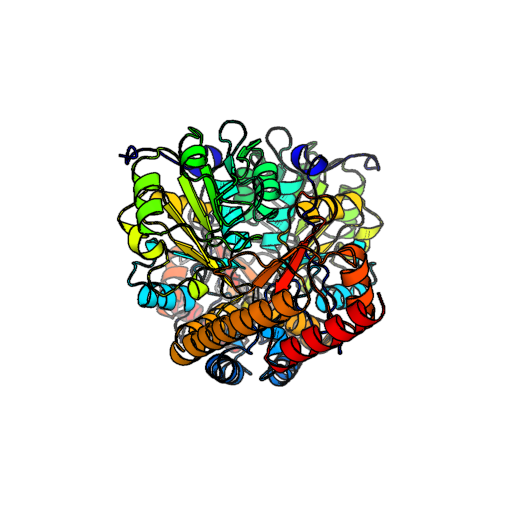 1
ATOM 854 N N . PHE A 1 112 ? -1.335 -11.75 -21.859 1 97.5 112 PHE A N 1
ATOM 855 C CA . PHE A 1 112 ? -0.899 -12.773 -20.922 1 97.5 112 PHE A CA 1
ATOM 856 C C . PHE A 1 112 ? -1.581 -14.102 -21.203 1 97.5 112 PHE A C 1
ATOM 858 O O . PHE A 1 112 ? -2.523 -14.164 -22 1 97.5 112 PHE A O 1
ATOM 865 N N . PRO A 1 113 ? -1.065 -15.227 -20.672 1 95.81 113 PRO A N 1
ATOM 866 C CA . PRO A 1 113 ? -1.729 -16.516 -20.875 1 95.81 113 PRO A CA 1
ATOM 867 C C . PRO A 1 113 ? -3.164 -16.531 -20.344 1 95.81 113 PRO A C 1
ATOM 869 O O . PRO A 1 113 ? -3.457 -15.898 -19.328 1 95.81 113 PRO A O 1
ATOM 872 N N . ALA A 1 114 ? -4.023 -17.312 -20.984 1 92.94 114 ALA A N 1
ATOM 873 C CA . ALA A 1 114 ? -5.422 -17.422 -20.578 1 92.94 114 ALA A CA 1
ATOM 874 C C . ALA A 1 114 ? -5.547 -18.031 -19.188 1 92.94 114 ALA A C 1
ATOM 876 O O . ALA A 1 114 ? -6.465 -17.688 -18.438 1 92.94 114 ALA A O 1
ATOM 877 N N . VAL A 1 115 ? -4.617 -18.922 -18.891 1 92.38 115 VAL A N 1
ATOM 878 C CA . VAL A 1 115 ? -4.547 -19.531 -17.562 1 92.38 115 VAL A CA 1
ATOM 879 C C . VAL A 1 115 ? -3.361 -18.953 -16.797 1 92.38 115 VAL A C 1
ATOM 881 O O . VAL A 1 115 ? -2.207 -19.297 -17.078 1 92.38 115 VAL A O 1
ATOM 884 N N . THR A 1 116 ? -3.711 -18.094 -15.875 1 94.38 116 THR A N 1
ATOM 885 C CA . THR A 1 116 ? -2.674 -17.406 -15.109 1 94.38 116 THR A CA 1
ATOM 886 C C . THR A 1 116 ? -3.277 -16.688 -13.914 1 94.38 116 THR A C 1
ATOM 888 O O . THR A 1 116 ? -4.34 -17.078 -13.414 1 94.38 116 THR A O 1
ATOM 891 N N . TYR A 1 117 ? -2.518 -15.82 -13.359 1 93 117 TYR A N 1
ATOM 892 C CA . TYR A 1 117 ? -2.982 -15.023 -12.234 1 93 117 TYR A CA 1
ATOM 893 C C . TYR A 1 117 ? -4.113 -14.094 -12.648 1 93 117 TYR A C 1
ATOM 895 O O . TYR A 1 117 ? -3.912 -13.18 -13.461 1 93 117 TYR A O 1
ATOM 903 N N . SER A 1 118 ? -5.262 -14.156 -12.055 1 89.19 118 SER A N 1
ATOM 904 C CA . SER A 1 118 ? -6.477 -13.469 -12.477 1 89.19 118 SER A CA 1
ATOM 905 C C . SER A 1 118 ? -6.375 -11.961 -12.234 1 89.19 118 SER A C 1
ATOM 907 O O . SER A 1 118 ? -7.082 -11.18 -12.875 1 89.19 118 SER A O 1
ATOM 909 N N . LEU A 1 119 ? -5.469 -11.586 -11.398 1 91.75 119 LEU A N 1
ATOM 910 C CA . LEU A 1 119 ? -5.324 -10.172 -11.055 1 91.75 119 LEU A CA 1
ATOM 911 C C . LEU A 1 119 ? -4.84 -9.367 -12.258 1 91.75 119 LEU A C 1
ATOM 913 O O . LEU A 1 119 ? -5.109 -8.172 -12.352 1 91.75 119 LEU A O 1
ATOM 917 N N . TYR A 1 120 ? -4.141 -9.992 -13.211 1 95.38 120 TYR A N 1
ATOM 918 C CA . TYR A 1 120 ? -3.625 -9.266 -14.367 1 95.38 120 TYR A CA 1
ATOM 919 C C . TYR A 1 120 ? -4.75 -8.562 -15.117 1 95.38 120 TYR A C 1
ATOM 921 O O . TYR A 1 120 ? -4.66 -7.367 -15.398 1 95.38 120 TYR A O 1
ATOM 929 N N . GLY A 1 121 ? -5.832 -9.305 -15.383 1 93.38 121 GLY A N 1
ATOM 930 C CA . GLY A 1 121 ? -6.953 -8.719 -16.094 1 93.38 121 GLY A CA 1
ATOM 931 C C . GLY A 1 121 ? -7.574 -7.539 -15.375 1 93.38 121 GLY A C 1
ATOM 932 O O . GLY A 1 121 ? -7.879 -6.516 -15.984 1 93.38 121 GLY A O 1
ATOM 933 N N . THR A 1 122 ? -7.672 -7.699 -14.117 1 90.44 122 THR A N 1
ATOM 934 C CA . THR A 1 122 ? -8.242 -6.645 -13.289 1 90.44 122 THR A CA 1
ATOM 935 C C . THR A 1 122 ? -7.387 -5.387 -13.336 1 90.44 122 THR A C 1
ATOM 937 O O . THR A 1 122 ? -7.902 -4.285 -13.547 1 90.44 122 THR A O 1
ATOM 940 N N . LEU A 1 123 ? -6.125 -5.504 -13.18 1 93.06 123 LEU A N 1
ATOM 941 C CA . LEU A 1 123 ? -5.219 -4.363 -13.125 1 93.06 123 LEU A CA 1
ATOM 942 C C . LEU A 1 123 ? -5.117 -3.682 -14.484 1 93.06 123 LEU A C 1
ATOM 944 O O . LEU A 1 123 ? -5.07 -2.453 -14.562 1 93.06 123 LEU A O 1
ATOM 948 N N . VAL A 1 124 ? -5.094 -4.5 -15.555 1 94.19 124 VAL A N 1
ATOM 949 C CA . VAL A 1 124 ? -5.023 -3.951 -16.906 1 94.19 124 VAL A CA 1
ATOM 950 C C . VAL A 1 124 ? -6.285 -3.143 -17.203 1 94.19 124 VAL A C 1
ATOM 952 O O . VAL A 1 124 ? -6.207 -2.031 -17.734 1 94.19 124 VAL A O 1
ATOM 955 N N . THR A 1 125 ? -7.418 -3.646 -16.781 1 91.19 125 THR A N 1
ATOM 956 C CA . THR A 1 125 ? -8.695 -2.965 -16.984 1 91.19 125 THR A CA 1
ATOM 957 C C . THR A 1 125 ? -8.75 -1.676 -16.172 1 91.19 125 THR A C 1
ATOM 959 O O . THR A 1 125 ? -9.188 -0.637 -16.672 1 91.19 125 THR A O 1
ATOM 962 N N . ASN A 1 126 ? -8.305 -1.73 -15.008 1 88.56 126 ASN A N 1
ATOM 963 C CA . ASN A 1 126 ? -8.305 -0.561 -14.133 1 88.56 126 ASN A CA 1
ATOM 964 C C . ASN A 1 126 ? -7.398 0.542 -14.68 1 88.56 126 ASN A C 1
ATOM 966 O O . ASN A 1 126 ? -7.605 1.721 -14.383 1 88.56 126 ASN A O 1
ATOM 970 N N . ALA A 1 127 ? -6.398 0.15 -15.414 1 89.31 127 ALA A N 1
ATOM 971 C CA . ALA A 1 127 ? -5.484 1.115 -16.031 1 89.31 127 ALA A CA 1
ATOM 972 C C . ALA A 1 127 ? -6.062 1.673 -17.328 1 89.31 127 ALA A C 1
ATOM 974 O O . ALA A 1 127 ? -5.422 2.479 -18 1 89.31 127 ALA A O 1
ATOM 975 N N . GLY A 1 128 ? -7.285 1.17 -17.719 1 88 128 GLY A N 1
ATOM 976 C CA . GLY A 1 128 ? -7.949 1.646 -18.922 1 88 128 GLY A CA 1
ATOM 977 C C . GLY A 1 128 ? -7.445 0.977 -20.188 1 88 128 GLY A C 1
ATOM 978 O O . GLY A 1 128 ? -7.613 1.509 -21.281 1 88 128 GLY A O 1
ATOM 979 N N . ALA A 1 129 ? -6.762 -0.108 -20.047 1 92.69 129 ALA A N 1
ATOM 980 C CA . ALA A 1 129 ? -6.195 -0.817 -21.188 1 92.69 129 ALA A CA 1
ATOM 981 C C . ALA A 1 129 ? -6.996 -2.076 -21.516 1 92.69 129 ALA A C 1
ATOM 983 O O . ALA A 1 129 ? -7.754 -2.566 -20.672 1 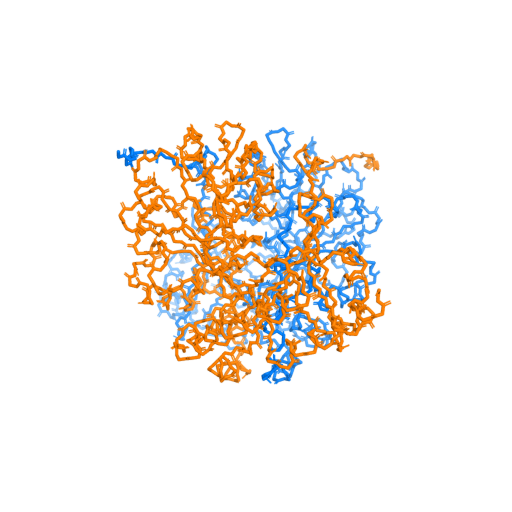92.69 129 ALA A O 1
ATOM 984 N N . SER A 1 130 ? -6.863 -2.502 -22.703 1 94.31 130 SER A N 1
ATOM 985 C CA . SER A 1 130 ? -7.406 -3.795 -23.109 1 94.31 130 SER A CA 1
ATOM 986 C C . SER A 1 130 ? -6.348 -4.887 -23.031 1 94.31 130 SER A C 1
ATOM 988 O O . SER A 1 130 ? -5.152 -4.598 -22.953 1 94.31 130 SER A O 1
ATOM 990 N N . TYR A 1 131 ? -6.852 -6.113 -22.953 1 95.81 131 TYR A N 1
ATOM 991 C CA . TYR A 1 131 ? -5.883 -7.203 -22.953 1 95.81 131 TYR A CA 1
ATOM 992 C C . TYR A 1 131 ? -6.359 -8.352 -23.844 1 95.81 131 TYR A C 1
ATOM 994 O O . TYR A 1 131 ? -7.547 -8.453 -24.156 1 95.81 131 TYR A O 1
ATOM 1002 N N . THR A 1 132 ? -5.352 -9.109 -24.328 1 95.62 132 THR A N 1
ATOM 1003 C CA . THR A 1 132 ? -5.574 -10.359 -25.031 1 95.62 132 THR A CA 1
ATOM 1004 C C . THR A 1 132 ? -5.039 -11.539 -24.234 1 95.62 132 THR A C 1
ATOM 1006 O O . THR A 1 132 ? -3.98 -11.445 -23.609 1 95.62 132 THR A O 1
ATOM 1009 N N . GLU A 1 133 ? -5.793 -12.625 -24.25 1 95.69 133 GLU A N 1
ATOM 1010 C CA . GLU A 1 133 ? -5.367 -13.859 -23.594 1 95.69 133 GLU A CA 1
ATOM 1011 C C . GLU A 1 133 ? -4.891 -14.883 -24.625 1 95.69 133 GLU A C 1
ATOM 1013 O O . GLU A 1 133 ? -5.574 -15.141 -25.625 1 95.69 133 GLU A O 1
ATOM 1018 N N . VAL A 1 134 ? -3.736 -15.422 -24.391 1 95.25 134 VAL A N 1
ATOM 1019 C CA . VAL A 1 134 ? -3.201 -16.453 -25.281 1 95.25 134 VAL A CA 1
ATOM 1020 C C . VAL A 1 134 ? -3.621 -17.828 -24.766 1 95.25 134 VAL A C 1
ATOM 1022 O O . VAL A 1 134 ? -3.318 -18.203 -23.625 1 95.25 134 VAL A O 1
ATOM 1025 N N . PRO A 1 135 ? -4.215 -18.594 -25.578 1 91.56 135 PRO A N 1
ATOM 1026 C CA . PRO A 1 135 ? -4.652 -19.922 -25.141 1 91.56 135 PRO A CA 1
ATOM 1027 C C . PRO A 1 135 ? -3.482 -20.844 -24.797 1 91.56 135 PRO A C 1
ATOM 1029 O O . PRO A 1 135 ? -2.395 -20.719 -25.359 1 91.56 135 PRO A O 1
ATOM 1032 N N . MET A 1 136 ? -3.781 -21.766 -23.922 1 88.5 136 MET A N 1
ATOM 1033 C CA . MET A 1 136 ? -2.793 -22.781 -23.578 1 88.5 136 MET A CA 1
ATOM 1034 C C . MET A 1 136 ? -2.66 -23.812 -24.688 1 88.5 136 MET A C 1
ATOM 1036 O O . MET A 1 136 ? -3.564 -23.953 -25.516 1 88.5 136 MET A O 1
ATOM 1040 N N . VAL A 1 137 ? -1.487 -24.422 -24.672 1 86.81 137 VAL A N 1
ATOM 1041 C CA . VAL A 1 137 ? -1.259 -25.453 -25.688 1 86.81 137 VAL A CA 1
ATOM 1042 C C . VAL A 1 137 ? -1.141 -26.812 -25.016 1 86.81 137 VAL A C 1
ATOM 1044 O O . VAL A 1 137 ? -0.78 -26.906 -23.844 1 86.81 137 VAL A O 1
ATOM 1047 N N . GLU A 1 138 ? -1.664 -27.812 -25.828 1 79 138 GLU A N 1
ATOM 1048 C CA . GLU A 1 138 ? -1.464 -29.172 -25.359 1 79 138 GLU A CA 1
ATOM 1049 C C . GLU A 1 138 ? -0.006 -29.609 -25.5 1 79 138 GLU A C 1
ATOM 1051 O O . GLU A 1 138 ? 0.641 -29.281 -26.5 1 79 138 GLU A O 1
ATOM 1056 N N . ARG A 1 139 ? 0.518 -30.062 -24.406 1 72.06 139 ARG A N 1
ATOM 1057 C CA . ARG A 1 139 ? 1.879 -30.578 -24.469 1 72.06 139 ARG A CA 1
ATOM 1058 C C . ARG A 1 139 ? 1.911 -32.062 -24.109 1 72.06 139 ARG A C 1
ATOM 1060 O O . ARG A 1 139 ? 1.049 -32.562 -23.375 1 72.06 139 ARG A O 1
ATOM 1067 N N . ILE A 1 140 ? 2.721 -32.688 -24.766 1 59.44 140 ILE A N 1
ATOM 1068 C CA . ILE A 1 140 ? 2.887 -34.094 -24.484 1 59.44 140 ILE A CA 1
ATOM 1069 C C . ILE A 1 140 ? 3.109 -34.312 -23 1 59.44 140 ILE A C 1
ATOM 1071 O O . ILE A 1 140 ? 4.035 -33.75 -22.406 1 59.44 140 ILE A O 1
ATOM 1075 N N . GLY A 1 141 ? 2.379 -35.125 -22.438 1 58.66 141 GLY A N 1
ATOM 1076 C CA . GLY A 1 141 ? 2.521 -35.469 -21.016 1 58.66 141 GLY A CA 1
ATOM 1077 C C . GLY A 1 141 ? 1.955 -34.406 -20.094 1 58.66 141 GLY A C 1
ATOM 1078 O O . GLY A 1 141 ? 1.891 -34.594 -18.875 1 58.66 141 GLY A O 1
ATOM 1079 N N . GLN A 1 142 ? 1.686 -33.156 -20.766 1 66.31 142 GLN A N 1
ATOM 1080 C CA . GLN A 1 142 ? 1.032 -32.125 -19.984 1 66.31 142 GLN A CA 1
ATOM 1081 C C . GLN A 1 142 ? -0.157 -31.531 -20.734 1 66.31 142 GLN A C 1
ATOM 1083 O O . GLN A 1 142 ? -0.029 -31.141 -21.891 1 66.31 142 GLN A O 1
ATOM 1088 N N . PRO A 1 143 ? -1.207 -31.562 -20.094 1 63.72 143 PRO A N 1
ATOM 1089 C CA . PRO A 1 143 ? -2.406 -31.156 -20.828 1 63.72 143 PRO A CA 1
ATOM 1090 C C . PRO A 1 143 ? -2.42 -29.656 -21.141 1 63.72 143 PRO A C 1
ATOM 1092 O O . PRO A 1 143 ? -3.078 -29.234 -22.094 1 63.72 143 PRO A O 1
ATOM 1095 N N . TYR A 1 144 ? -1.626 -28.906 -20.391 1 76.75 144 TYR A N 1
ATOM 1096 C CA . TYR A 1 144 ? -1.739 -27.469 -20.656 1 76.75 144 TYR A CA 1
ATOM 1097 C C . TYR A 1 144 ? -0.398 -26.766 -20.453 1 76.75 144 TYR A C 1
ATOM 1099 O O . TYR A 1 144 ? 0.244 -26.938 -19.422 1 76.75 144 TYR A O 1
ATOM 1107 N N . GLY A 1 145 ? 0.128 -26.281 -21.594 1 84.56 145 GLY A N 1
ATOM 1108 C CA . GLY A 1 145 ? 1.384 -25.547 -21.547 1 84.56 145 GLY A CA 1
ATOM 1109 C C . GLY A 1 145 ? 1.256 -24.109 -22.016 1 84.56 145 GLY A C 1
ATOM 1110 O O . GLY A 1 145 ? 0.417 -23.797 -22.859 1 84.56 145 GLY A O 1
ATOM 1111 N N . ILE A 1 146 ? 2.045 -23.219 -21.438 1 89.88 146 ILE A N 1
ATOM 1112 C CA . ILE A 1 146 ? 2.115 -21.828 -21.875 1 89.88 146 ILE A CA 1
ATOM 1113 C C . ILE A 1 146 ? 2.777 -21.766 -23.25 1 89.88 146 ILE A C 1
ATOM 1115 O O . ILE A 1 146 ? 3.82 -22.391 -23.469 1 89.88 146 ILE A O 1
ATOM 1119 N N . ASP A 1 147 ? 2.201 -21.078 -24.172 1 91.44 147 ASP A N 1
ATOM 1120 C CA . ASP A 1 147 ? 2.766 -20.859 -25.5 1 91.44 147 ASP A CA 1
ATOM 1121 C C . ASP A 1 147 ? 3.584 -19.562 -25.531 1 91.44 147 ASP A C 1
ATOM 1123 O O . ASP A 1 147 ? 3.092 -18.516 -25.969 1 91.44 147 ASP A O 1
ATOM 1127 N N . ILE A 1 148 ? 4.82 -19.688 -25.188 1 92.94 148 ILE A N 1
ATOM 1128 C CA . ILE A 1 148 ? 5.707 -18.547 -25.047 1 92.94 148 ILE A CA 1
ATOM 1129 C C . ILE A 1 148 ? 5.898 -17.875 -26.406 1 92.94 148 ILE A C 1
ATOM 1131 O O . ILE A 1 148 ? 6.008 -16.656 -26.5 1 92.94 148 ILE A O 1
ATOM 1135 N N . ASP A 1 149 ? 5.996 -18.656 -27.453 1 90.94 149 ASP A N 1
ATOM 1136 C CA . ASP A 1 149 ? 6.188 -18.125 -28.797 1 90.94 149 ASP A CA 1
ATOM 1137 C C . ASP A 1 149 ? 4.977 -17.297 -29.234 1 90.94 149 ASP A C 1
ATOM 1139 O O . ASP A 1 149 ? 5.133 -16.25 -29.859 1 90.94 149 ASP A O 1
ATOM 1143 N N . ALA A 1 150 ? 3.84 -17.797 -28.906 1 92.94 150 ALA A N 1
ATOM 1144 C CA . ALA A 1 150 ? 2.627 -17.047 -29.234 1 92.94 150 ALA A CA 1
ATOM 1145 C C . ALA A 1 150 ? 2.576 -15.727 -28.469 1 92.94 150 ALA A C 1
ATOM 1147 O O . ALA A 1 150 ? 2.154 -14.703 -29.016 1 92.94 150 ALA A O 1
ATOM 1148 N N . LEU A 1 151 ? 2.969 -15.734 -27.219 1 94.62 151 LEU A N 1
ATOM 1149 C CA . LEU A 1 151 ? 3.043 -14.508 -26.438 1 94.62 151 LEU A CA 1
ATOM 1150 C C . LEU A 1 151 ? 4 -13.508 -27.062 1 94.62 151 LEU A C 1
ATOM 1152 O O . LEU A 1 151 ? 3.688 -12.32 -27.172 1 94.62 151 LEU A O 1
ATOM 1156 N N . ALA A 1 152 ? 5.078 -14.008 -27.531 1 92.06 152 ALA A N 1
ATOM 1157 C CA . ALA A 1 152 ? 6.148 -13.164 -28.047 1 92.06 152 ALA A CA 1
ATOM 1158 C C . ALA A 1 152 ? 5.738 -12.516 -29.375 1 92.06 152 ALA A C 1
ATOM 1160 O O . ALA A 1 152 ? 6.336 -11.516 -29.797 1 92.06 152 ALA A O 1
ATOM 1161 N N . LYS A 1 153 ? 4.754 -13.078 -30.031 1 91.38 153 LYS A N 1
ATOM 1162 C CA . LYS A 1 153 ? 4.285 -12.539 -31.297 1 91.38 153 LYS A CA 1
ATOM 1163 C C . LYS A 1 153 ? 3.455 -11.273 -31.094 1 91.38 153 LYS A C 1
ATOM 1165 O O . LYS A 1 153 ? 3.225 -10.508 -32.031 1 91.38 153 LYS A O 1
ATOM 1170 N N . PHE A 1 154 ? 3.041 -11.156 -29.891 1 86.94 154 PHE A N 1
ATOM 1171 C CA . PHE A 1 154 ? 2.279 -9.961 -29.562 1 86.94 154 PHE A CA 1
ATOM 1172 C C . PHE A 1 154 ? 3.119 -8.711 -29.797 1 86.94 154 PHE A C 1
ATOM 1174 O O . PHE A 1 154 ? 4.258 -8.625 -29.328 1 86.94 154 PHE A O 1
ATOM 1181 N N . ASP A 1 155 ? 2.664 -7.793 -30.562 1 81.06 155 ASP A N 1
ATOM 1182 C CA . ASP A 1 155 ? 3.348 -6.531 -30.844 1 81.06 155 ASP A CA 1
ATOM 1183 C C . ASP A 1 155 ? 2.643 -5.367 -30.141 1 81.06 155 ASP A C 1
ATOM 1185 O O . ASP A 1 155 ? 2.383 -4.332 -30.766 1 81.06 155 ASP A O 1
ATOM 1189 N N . GLY A 1 156 ? 2.277 -5.621 -29.016 1 82 156 GLY A N 1
ATOM 1190 C CA . GLY A 1 156 ? 1.673 -4.59 -28.188 1 82 156 GLY A CA 1
ATOM 1191 C C . GLY A 1 156 ? 2.619 -4.039 -27.141 1 82 156 GLY A C 1
ATOM 1192 O O . GLY A 1 156 ? 3.834 -4.004 -27.344 1 82 156 GLY A O 1
ATOM 1193 N N . HIS A 1 157 ? 2.057 -3.58 -26.062 1 89.94 157 HIS A N 1
ATOM 1194 C CA . HIS A 1 157 ? 2.857 -2.779 -25.141 1 89.94 157 HIS A CA 1
ATOM 1195 C C . HIS A 1 157 ? 3.48 -3.65 -24.047 1 89.94 157 HIS A C 1
ATOM 1197 O O . HIS A 1 157 ? 4.699 -3.654 -23.875 1 89.94 157 HIS A O 1
ATOM 1203 N N . ALA A 1 158 ? 2.621 -4.504 -23.422 1 96.69 158 ALA A N 1
ATOM 1204 C CA . ALA A 1 158 ? 3.186 -5.227 -22.281 1 96.69 158 ALA A CA 1
ATOM 1205 C C . ALA A 1 158 ? 2.717 -6.68 -22.281 1 96.69 158 ALA A C 1
ATOM 1207 O O . ALA A 1 158 ? 1.578 -6.973 -22.656 1 96.69 158 ALA A O 1
ATOM 1208 N N . ILE A 1 159 ? 3.59 -7.59 -21.875 1 97.81 159 ILE A N 1
ATOM 1209 C CA . ILE A 1 159 ? 3.322 -9.016 -21.703 1 97.81 159 ILE A CA 1
ATOM 1210 C C . ILE A 1 159 ? 3.535 -9.398 -20.234 1 97.81 159 ILE A C 1
ATOM 1212 O O . ILE A 1 159 ? 4.59 -9.117 -19.672 1 97.81 159 ILE A O 1
ATOM 1216 N N . PHE A 1 160 ? 2.514 -9.984 -19.625 1 98.25 160 PHE A N 1
ATOM 1217 C CA . PHE A 1 160 ? 2.619 -10.469 -18.25 1 98.25 160 PHE A CA 1
ATOM 1218 C C . PHE A 1 160 ? 2.742 -11.992 -18.219 1 98.25 160 PHE A C 1
ATOM 1220 O O . PHE A 1 160 ? 1.964 -12.688 -18.875 1 98.25 160 PHE A O 1
ATOM 1227 N N . LEU A 1 161 ? 3.721 -12.477 -17.484 1 98.12 161 LEU A N 1
ATOM 1228 C CA . LEU A 1 161 ? 3.951 -13.914 -17.375 1 98.12 161 LEU A CA 1
ATOM 1229 C C . LEU A 1 161 ? 4.336 -14.297 -15.945 1 98.12 161 LEU A C 1
ATOM 1231 O O . LEU A 1 161 ? 5.387 -13.875 -15.445 1 98.12 161 LEU A O 1
ATOM 1235 N N . ALA A 1 162 ? 3.482 -15.039 -15.312 1 98.25 162 ALA A N 1
ATOM 1236 C CA . ALA A 1 162 ? 3.902 -15.695 -14.07 1 98.25 162 ALA A CA 1
ATOM 1237 C C . ALA A 1 162 ? 4.777 -16.906 -14.359 1 98.25 162 ALA A C 1
ATOM 1239 O O . ALA A 1 162 ? 4.375 -17.812 -15.102 1 98.25 162 ALA A O 1
ATOM 1240 N N . ASN A 1 163 ? 5.945 -16.922 -13.828 1 97.88 163 ASN A N 1
ATOM 1241 C CA . ASN A 1 163 ? 6.895 -18 -14.078 1 97.88 163 ASN A CA 1
ATOM 1242 C C . ASN A 1 163 ? 7.625 -18.422 -12.805 1 97.88 163 ASN A C 1
ATOM 1244 O O . ASN A 1 163 ? 8.641 -17.812 -12.445 1 97.88 163 ASN A O 1
ATOM 1248 N N . PRO A 1 164 ? 7.109 -19.516 -12.195 1 97.38 164 PRO A N 1
ATOM 1249 C CA . PRO A 1 164 ? 6.117 -20.516 -12.57 1 97.38 164 PRO A CA 1
ATOM 1250 C C . PRO A 1 164 ? 4.703 -19.953 -12.672 1 97.38 164 PRO A C 1
ATOM 1252 O O . PRO A 1 164 ? 4.398 -18.938 -12.031 1 97.38 164 PRO A O 1
ATOM 1255 N N . ASN A 1 165 ? 3.9 -20.641 -13.492 1 96.38 165 ASN A N 1
ATOM 1256 C CA . ASN A 1 165 ? 2.516 -20.234 -13.695 1 96.38 165 ASN A CA 1
ATOM 1257 C C . ASN A 1 165 ? 1.714 -20.281 -12.398 1 96.38 165 ASN A C 1
ATOM 1259 O O . ASN A 1 165 ? 1.867 -21.219 -11.609 1 96.38 165 ASN A O 1
ATOM 1263 N N . ALA A 1 166 ? 0.792 -19.375 -12.219 1 94.69 166 ALA A N 1
ATOM 1264 C CA . ALA A 1 166 ? 0.088 -19.156 -10.961 1 94.69 166 ALA A CA 1
ATOM 1265 C C . ALA A 1 166 ? -0.971 -20.234 -10.727 1 94.69 166 ALA A C 1
ATOM 1267 O O . ALA A 1 166 ? -1.483 -20.375 -9.617 1 94.69 166 ALA A O 1
ATOM 1268 N N . ILE A 1 167 ? -1.253 -21.031 -11.703 1 93.69 167 ILE A N 1
ATOM 1269 C CA . ILE A 1 167 ? -2.297 -22.031 -11.57 1 93.69 167 ILE A CA 1
ATOM 1270 C C . ILE A 1 167 ? -1.698 -23.422 -11.781 1 93.69 167 ILE A C 1
ATOM 1272 O O . ILE A 1 167 ? -1.728 -24.266 -10.883 1 93.69 167 ILE A O 1
ATOM 1276 N N . THR A 1 168 ? -0.968 -23.562 -12.859 1 92.62 168 THR A N 1
ATOM 1277 C CA . THR A 1 168 ? -0.497 -24.891 -13.242 1 92.62 168 THR A CA 1
ATOM 1278 C C . THR A 1 168 ? 0.844 -25.188 -12.578 1 92.62 168 THR A C 1
ATOM 1280 O O . THR A 1 168 ? 1.23 -26.359 -12.453 1 92.62 168 THR A O 1
ATOM 1283 N N . GLY A 1 169 ? 1.595 -24.125 -12.289 1 95.25 169 GLY A N 1
ATOM 1284 C CA . GLY A 1 169 ? 2.924 -24.328 -11.727 1 95.25 169 GLY A CA 1
ATOM 1285 C C . GLY A 1 169 ? 3.98 -24.594 -12.781 1 95.25 169 GLY A C 1
ATOM 1286 O O . GLY A 1 169 ? 5.145 -24.828 -12.461 1 95.25 169 GLY A O 1
ATOM 1287 N N . GLU A 1 170 ? 3.604 -24.484 -14.016 1 93.31 170 GLU A N 1
ATOM 1288 C CA . GLU A 1 170 ? 4.539 -24.703 -15.117 1 93.31 170 GLU A CA 1
ATOM 1289 C C . GLU A 1 170 ? 5.629 -23.641 -15.133 1 93.31 170 GLU A C 1
ATOM 1291 O O . GLU A 1 170 ? 5.355 -22.469 -14.891 1 93.31 170 GLU A O 1
ATOM 1296 N N . TYR A 1 171 ? 6.832 -24.109 -15.43 1 95.62 171 TYR A N 1
ATOM 1297 C CA . TYR A 1 171 ? 7.992 -23.219 -15.477 1 95.62 171 TYR A CA 1
ATOM 1298 C C . TYR A 1 171 ? 8.602 -23.188 -16.875 1 95.62 171 TYR A C 1
ATOM 1300 O O . TYR A 1 171 ? 8.75 -24.234 -17.516 1 95.62 171 TYR A O 1
ATOM 1308 N N . THR A 1 172 ? 8.789 -22.016 -17.406 1 94.5 172 THR A N 1
ATOM 1309 C CA . THR A 1 172 ? 9.57 -21.812 -18.625 1 94.5 172 THR A CA 1
ATOM 1310 C C . THR A 1 172 ? 11.023 -21.516 -18.297 1 94.5 172 THR A C 1
ATOM 1312 O O . THR A 1 172 ? 11.312 -20.609 -17.516 1 94.5 172 THR A O 1
ATOM 1315 N N . ASP A 1 173 ? 11.898 -22.156 -18.969 1 95.5 173 ASP A N 1
ATOM 1316 C CA . ASP A 1 173 ? 13.328 -22.031 -18.703 1 95.5 173 ASP A CA 1
ATOM 1317 C C . ASP A 1 173 ? 13.789 -20.578 -18.891 1 95.5 173 ASP A C 1
ATOM 1319 O O . ASP A 1 173 ? 13.406 -19.922 -19.859 1 95.5 173 ASP A O 1
ATOM 1323 N N . ALA A 1 174 ? 14.617 -20.125 -17.953 1 97.38 174 ALA A N 1
ATOM 1324 C CA . ALA A 1 174 ? 15.031 -18.719 -17.922 1 97.38 174 ALA A CA 1
ATOM 1325 C C . ALA A 1 174 ? 15.82 -18.344 -19.172 1 97.38 174 ALA A C 1
ATOM 1327 O O . ALA A 1 174 ? 15.664 -17.25 -19.703 1 97.38 174 ALA A O 1
ATOM 1328 N N . ALA A 1 175 ? 16.672 -19.219 -19.594 1 96.75 175 ALA A N 1
ATOM 1329 C CA . ALA A 1 175 ? 17.484 -18.922 -20.766 1 96.75 175 ALA A CA 1
ATOM 1330 C C . ALA A 1 175 ? 16.609 -18.781 -22.016 1 96.75 175 ALA A C 1
ATOM 1332 O O . ALA A 1 175 ? 16.828 -17.875 -22.828 1 96.75 175 ALA A O 1
ATOM 1333 N N . LYS A 1 176 ? 15.703 -19.688 -22.109 1 95.06 176 LYS A N 1
ATOM 1334 C CA . LYS A 1 176 ? 14.766 -19.594 -23.234 1 95.06 176 LYS A CA 1
ATOM 1335 C C . LYS A 1 176 ? 13.945 -18.312 -23.172 1 95.06 176 LYS A C 1
ATOM 1337 O O . LYS A 1 176 ? 13.766 -17.641 -24.188 1 95.06 176 LYS A O 1
ATOM 1342 N N . LEU A 1 177 ? 13.5 -18 -22.047 1 97.19 177 LEU A N 1
ATOM 1343 C CA . LEU A 1 177 ? 12.711 -16.797 -21.859 1 97.19 177 LEU A CA 1
ATOM 1344 C C . LEU A 1 177 ? 13.539 -15.555 -22.188 1 97.19 177 LEU A C 1
ATOM 1346 O O . LEU A 1 177 ? 13.039 -14.617 -22.812 1 97.19 177 LEU A O 1
ATOM 1350 N N . ALA A 1 178 ? 14.805 -15.562 -21.75 1 97.69 178 ALA A N 1
ATOM 1351 C CA . ALA A 1 178 ? 15.703 -14.438 -22.016 1 97.69 178 ALA A CA 1
ATOM 1352 C C . ALA A 1 178 ? 15.859 -14.219 -23.516 1 97.69 178 ALA A C 1
ATOM 1354 O O . ALA A 1 178 ? 15.891 -13.078 -23.984 1 97.69 178 ALA A O 1
ATOM 1355 N N . GLU A 1 179 ? 15.953 -15.281 -24.234 1 97 179 GLU A N 1
ATOM 1356 C CA . GLU A 1 179 ? 16.078 -15.195 -25.688 1 97 179 GLU A CA 1
ATOM 1357 C C . GLU A 1 179 ? 14.844 -14.578 -26.312 1 97 179 GLU A C 1
ATOM 1359 O O . GLU A 1 179 ? 14.945 -13.711 -27.188 1 97 179 GLU A O 1
ATOM 1364 N N . VAL A 1 180 ? 13.742 -15 -25.875 1 96.19 180 VAL A N 1
ATOM 1365 C CA . VAL A 1 180 ? 12.469 -14.523 -26.406 1 96.19 180 VAL A CA 1
ATOM 1366 C C . VAL A 1 180 ? 12.297 -13.047 -26.078 1 96.19 180 VAL A C 1
ATOM 1368 O O . VAL A 1 180 ? 11.859 -12.266 -26.938 1 96.19 180 VAL A O 1
ATOM 1371 N N . ILE A 1 181 ? 12.656 -12.625 -24.891 1 96.44 181 ILE A N 1
ATOM 1372 C CA . ILE A 1 181 ? 12.5 -11.25 -24.438 1 96.44 181 ILE A CA 1
ATOM 1373 C C . ILE A 1 181 ? 13.461 -10.344 -25.203 1 96.44 181 ILE A C 1
ATOM 1375 O O . ILE A 1 181 ? 13.102 -9.234 -25.594 1 96.44 181 ILE A O 1
ATOM 1379 N N . ALA A 1 182 ? 14.656 -10.82 -25.469 1 95.69 182 ALA A N 1
ATOM 1380 C CA . ALA A 1 182 ? 15.664 -10.047 -26.188 1 95.69 182 ALA A CA 1
ATOM 1381 C C . ALA A 1 182 ? 15.203 -9.719 -27.609 1 95.69 182 ALA A C 1
ATOM 1383 O O . ALA A 1 182 ? 15.57 -8.68 -28.156 1 95.69 182 ALA A O 1
ATOM 1384 N N . ALA A 1 183 ? 14.352 -10.562 -28.125 1 93.88 183 ALA A N 1
ATOM 1385 C CA . ALA A 1 183 ? 13.898 -10.406 -29.5 1 93.88 183 ALA A CA 1
ATOM 1386 C C . ALA A 1 183 ? 12.57 -9.648 -29.562 1 93.88 183 ALA A C 1
ATOM 1388 O O . ALA A 1 183 ? 12.055 -9.383 -30.641 1 93.88 183 ALA A O 1
ATOM 1389 N N . SER A 1 184 ? 12.016 -9.25 -28.469 1 93.81 184 SER A N 1
ATOM 1390 C CA . SER A 1 184 ? 10.695 -8.641 -28.375 1 93.81 184 SER A CA 1
ATOM 1391 C C . SER A 1 184 ? 10.789 -7.121 -28.266 1 93.81 184 SER A C 1
ATOM 1393 O O . SER A 1 184 ? 11.742 -6.598 -27.672 1 93.81 184 SER A O 1
ATOM 1395 N N . ASN A 1 185 ? 9.773 -6.441 -28.781 1 91.88 185 ASN A N 1
ATOM 1396 C CA . ASN A 1 185 ? 9.672 -4.996 -28.625 1 91.88 185 ASN A CA 1
ATOM 1397 C C . ASN A 1 185 ? 8.727 -4.617 -27.484 1 91.88 185 ASN A C 1
ATOM 1399 O O . ASN A 1 185 ? 8.594 -3.439 -27.156 1 91.88 185 ASN A O 1
ATOM 1403 N N . SER A 1 186 ? 8.164 -5.641 -26.906 1 95 186 SER A N 1
ATOM 1404 C CA . SER A 1 186 ? 7.207 -5.406 -25.828 1 95 186 SER A CA 1
ATOM 1405 C C . SER A 1 186 ? 7.891 -5.426 -24.469 1 95 186 SER A C 1
ATOM 1407 O O . SER A 1 186 ? 8.969 -6 -24.312 1 95 186 SER A O 1
ATOM 1409 N N . LEU A 1 187 ? 7.316 -4.715 -23.5 1 96.88 187 LEU A N 1
ATOM 1410 C CA . LEU A 1 187 ? 7.727 -4.832 -22.109 1 96.88 187 LEU A CA 1
ATOM 1411 C C . LEU A 1 187 ? 7.309 -6.18 -21.531 1 96.88 187 LEU A C 1
ATOM 1413 O O . LEU A 1 187 ? 6.141 -6.562 -21.625 1 96.88 187 LEU A O 1
ATOM 1417 N N . TRP A 1 188 ? 8.219 -6.938 -21.062 1 97.94 188 TRP A N 1
ATOM 1418 C CA . TRP A 1 188 ? 7.918 -8.211 -20.406 1 97.94 188 TRP A CA 1
ATOM 1419 C C . TRP A 1 188 ? 7.945 -8.07 -18.891 1 97.94 188 TRP A C 1
ATOM 1421 O O . TRP A 1 188 ? 8.969 -7.695 -18.312 1 97.94 188 TRP A O 1
ATOM 1431 N N . VAL A 1 189 ? 6.832 -8.336 -18.266 1 98.62 189 VAL A N 1
ATOM 1432 C CA . VAL A 1 189 ? 6.711 -8.406 -16.812 1 98.62 189 VAL A CA 1
ATOM 1433 C C . VAL A 1 189 ? 6.691 -9.867 -16.359 1 98.62 189 VAL A C 1
ATOM 1435 O O . VAL A 1 189 ? 5.684 -10.562 -16.531 1 98.62 189 VAL A O 1
ATOM 1438 N N . VAL A 1 190 ? 7.762 -10.305 -15.82 1 98.81 190 VAL A N 1
ATOM 1439 C CA . VAL A 1 190 ? 7.859 -11.68 -15.344 1 98.81 190 VAL A CA 1
ATOM 1440 C C . VAL A 1 190 ? 7.609 -11.727 -13.836 1 98.81 190 VAL A C 1
ATOM 1442 O O . VAL A 1 190 ? 8.422 -11.234 -13.055 1 98.81 190 VAL A O 1
ATOM 1445 N N . ASP A 1 191 ? 6.523 -12.297 -13.461 1 98.75 191 ASP A N 1
ATOM 1446 C CA . ASP A 1 191 ? 6.09 -12.445 -12.078 1 98.75 191 ASP A CA 1
ATOM 1447 C C . ASP A 1 191 ? 6.672 -13.719 -11.453 1 98.75 191 ASP A C 1
ATOM 1449 O O . ASP A 1 191 ? 6.266 -14.828 -11.805 1 98.75 191 ASP A O 1
ATOM 1453 N N . GLU A 1 192 ? 7.531 -13.516 -10.445 1 98.75 192 GLU A N 1
ATOM 1454 C CA . GLU A 1 192 ? 8.289 -14.633 -9.891 1 98.75 192 GLU A CA 1
ATOM 1455 C C . GLU A 1 192 ? 7.879 -14.922 -8.453 1 98.75 192 GLU A C 1
ATOM 1457 O O . GLU A 1 192 ? 8.727 -15.211 -7.602 1 98.75 192 GLU A O 1
ATOM 1462 N N . ALA A 1 193 ? 6.586 -14.859 -8.188 1 98 193 ALA A N 1
ATOM 1463 C CA . ALA A 1 193 ? 6.062 -15.117 -6.848 1 98 193 ALA A CA 1
ATOM 1464 C C . ALA A 1 193 ? 6.477 -16.5 -6.355 1 98 193 ALA A C 1
ATOM 1466 O O . ALA A 1 193 ? 6.641 -16.719 -5.152 1 98 193 ALA A O 1
ATOM 1467 N N . TYR A 1 194 ? 6.73 -17.453 -7.281 1 98.31 194 TYR A N 1
ATOM 1468 C CA . TYR A 1 194 ? 6.969 -18.844 -6.895 1 98.31 194 TYR A CA 1
ATOM 1469 C C . TYR A 1 194 ? 8.328 -19.328 -7.387 1 98.31 194 TYR A C 1
ATOM 1471 O O . TYR A 1 194 ? 8.648 -20.5 -7.289 1 98.31 194 TYR A O 1
ATOM 1479 N N . ASN A 1 195 ? 9.133 -18.453 -7.84 1 97.81 195 ASN A N 1
ATOM 1480 C CA . ASN A 1 195 ? 10.297 -18.828 -8.641 1 97.81 195 ASN A CA 1
ATOM 1481 C C . ASN A 1 195 ? 11.367 -19.516 -7.789 1 97.81 195 ASN A C 1
ATOM 1483 O O . ASN A 1 195 ? 12.125 -20.344 -8.289 1 97.81 195 ASN A O 1
ATOM 1487 N N . ASP A 1 196 ? 11.414 -19.234 -6.512 1 97.25 196 ASP A N 1
ATOM 1488 C CA . ASP A 1 196 ? 12.414 -19.828 -5.633 1 97.25 196 ASP A CA 1
ATOM 1489 C C . ASP A 1 196 ? 12.297 -21.359 -5.629 1 97.25 196 ASP A C 1
ATOM 1491 O O . ASP A 1 196 ? 13.289 -22.047 -5.41 1 97.25 196 ASP A O 1
ATOM 1495 N N . PHE A 1 197 ? 11.172 -21.844 -5.938 1 98.19 197 PHE A N 1
ATOM 1496 C CA . PHE A 1 197 ? 10.922 -23.266 -5.84 1 98.19 197 PHE A CA 1
ATOM 1497 C C . PHE A 1 197 ? 11.352 -23.984 -7.117 1 98.19 197 PHE A C 1
ATOM 1499 O O . PHE A 1 197 ? 11.398 -25.219 -7.164 1 98.19 197 PHE A O 1
ATOM 1506 N N . ALA A 1 198 ? 11.68 -23.219 -8.148 1 97.44 198 ALA A N 1
ATOM 1507 C CA . ALA A 1 198 ? 12.062 -23.781 -9.438 1 97.44 198 ALA A CA 1
ATOM 1508 C C . ALA A 1 198 ? 13.578 -24.016 -9.508 1 97.44 198 ALA A C 1
ATOM 1510 O O . ALA A 1 198 ? 14.086 -24.578 -10.477 1 97.44 198 ALA A O 1
ATOM 1511 N N . GLY A 1 199 ? 14.312 -23.531 -8.516 1 94.12 199 GLY A N 1
ATOM 1512 C CA . GLY A 1 199 ? 15.758 -23.734 -8.461 1 94.12 199 GLY A CA 1
ATOM 1513 C C . GLY A 1 199 ? 16.531 -22.438 -8.508 1 94.12 199 GLY A C 1
ATOM 1514 O O . GLY A 1 199 ? 15.992 -21.391 -8.859 1 94.12 199 GLY A O 1
ATOM 1515 N N . PRO A 1 200 ? 17.766 -22.422 -8.133 1 89.19 200 PRO A N 1
ATOM 1516 C CA . PRO A 1 200 ? 18.562 -21.203 -7.949 1 89.19 200 PRO A CA 1
ATOM 1517 C C . PRO A 1 200 ? 18.828 -20.469 -9.266 1 89.19 200 PRO A C 1
ATOM 1519 O O . PRO A 1 200 ? 19.047 -19.266 -9.266 1 89.19 200 PRO A O 1
ATOM 1522 N N . LYS A 1 201 ? 18.797 -21.125 -10.391 1 90.56 201 LYS A N 1
ATOM 1523 C CA . LYS A 1 201 ? 19.109 -20.469 -11.656 1 90.56 201 LYS A CA 1
ATOM 1524 C C . LYS A 1 201 ? 17.844 -20.219 -12.469 1 90.56 201 LYS A C 1
ATOM 1526 O O . LYS A 1 201 ? 17.906 -19.828 -13.633 1 90.56 201 LYS A O 1
ATOM 1531 N N . ALA A 1 202 ? 16.781 -20.297 -11.805 1 96.88 202 ALA A N 1
ATOM 1532 C CA . ALA A 1 202 ? 15.516 -20.234 -12.523 1 96.88 202 ALA A CA 1
ATOM 1533 C C . ALA A 1 202 ? 15.062 -18.781 -12.695 1 96.88 202 ALA A C 1
ATOM 1535 O O . ALA A 1 202 ? 14.188 -18.484 -13.516 1 96.88 202 ALA A O 1
ATOM 1536 N N . THR A 1 203 ? 15.672 -17.859 -11.984 1 98.31 203 THR A N 1
ATOM 1537 C CA . THR A 1 203 ? 15.148 -16.5 -11.898 1 98.31 203 THR A CA 1
ATOM 1538 C C . THR A 1 203 ? 15.633 -15.664 -13.078 1 98.31 203 THR A C 1
ATOM 1540 O O . THR A 1 203 ? 16.766 -15.836 -13.547 1 98.31 203 THR A O 1
ATOM 1543 N N . MET A 1 204 ? 14.805 -14.773 -13.523 1 98.56 204 MET A N 1
ATOM 1544 C CA . MET A 1 204 ? 15.148 -13.805 -14.555 1 98.56 204 MET A CA 1
ATOM 1545 C C . MET A 1 204 ? 15.945 -12.641 -13.969 1 98.56 204 MET A C 1
ATOM 1547 O O . MET A 1 204 ? 16.422 -11.781 -14.703 1 98.56 204 MET A O 1
ATOM 1551 N N . MET A 1 205 ? 16.156 -12.594 -12.664 1 98.31 205 MET A N 1
ATOM 1552 C CA . MET A 1 205 ? 16.938 -11.547 -12.016 1 98.31 205 MET A CA 1
ATOM 1553 C C . MET A 1 205 ? 18.359 -11.492 -12.586 1 98.31 205 MET A C 1
ATOM 1555 O O . MET A 1 205 ? 18.953 -10.422 -12.656 1 98.31 205 MET A O 1
ATOM 1559 N N . GLN A 1 206 ? 18.812 -12.602 -13.07 1 97.44 206 GLN A N 1
ATOM 1560 C CA . GLN A 1 206 ? 20.172 -12.664 -13.602 1 97.44 206 GLN A CA 1
ATOM 1561 C C . GLN A 1 206 ? 20.281 -11.922 -14.93 1 97.44 206 GLN A C 1
ATOM 1563 O O . GLN A 1 206 ? 21.391 -11.641 -15.398 1 97.44 206 GLN A O 1
ATOM 1568 N N . TYR A 1 207 ? 19.125 -11.547 -15.508 1 97.81 207 TYR A N 1
ATOM 1569 C CA . TYR A 1 207 ? 19.141 -10.906 -16.828 1 97.81 207 TYR A CA 1
ATOM 1570 C C . TYR A 1 207 ? 18.703 -9.453 -16.734 1 97.81 207 TYR A C 1
ATOM 1572 O O . TYR A 1 207 ? 18.578 -8.773 -17.75 1 97.81 207 TYR A O 1
ATOM 1580 N N . ILE A 1 208 ? 18.5 -8.867 -15.555 1 96.75 208 ILE A N 1
ATOM 1581 C CA . ILE A 1 208 ? 17.938 -7.543 -15.32 1 96.75 208 ILE A CA 1
ATOM 1582 C C . ILE A 1 208 ? 18.797 -6.484 -16.016 1 96.75 208 ILE A C 1
ATOM 1584 O O . ILE A 1 208 ? 18.266 -5.578 -16.656 1 96.75 208 ILE A O 1
ATOM 1588 N N . GLU A 1 209 ? 20.062 -6.539 -15.914 1 95.69 209 GLU A N 1
ATOM 1589 C CA . GLU A 1 209 ? 20.953 -5.508 -16.453 1 95.69 209 GLU A CA 1
ATOM 1590 C C . GLU A 1 209 ? 21.109 -5.656 -17.969 1 95.69 209 GLU A C 1
ATOM 1592 O O . GLU A 1 209 ? 21.484 -4.703 -18.656 1 95.69 209 GLU A O 1
ATOM 1597 N N . LYS A 1 210 ? 20.844 -6.871 -18.516 1 96.19 210 LYS A N 1
ATOM 1598 C CA . LYS A 1 210 ? 21.047 -7.156 -19.922 1 96.19 210 LYS A CA 1
ATOM 1599 C C . LYS A 1 210 ? 19.797 -6.824 -20.734 1 96.19 210 LYS A C 1
ATOM 1601 O O . LYS A 1 210 ? 19.891 -6.484 -21.922 1 96.19 210 LYS A O 1
ATOM 1606 N N . LEU A 1 211 ? 18.656 -6.941 -20.203 1 97.25 211 LEU A N 1
ATOM 1607 C CA . LEU A 1 211 ? 17.391 -6.781 -20.922 1 97.25 211 LEU A CA 1
ATOM 1608 C C . LEU A 1 211 ? 16.656 -5.523 -20.453 1 97.25 211 LEU A C 1
ATOM 1610 O O . LEU A 1 211 ? 16.031 -5.523 -19.391 1 97.25 211 LEU A O 1
ATOM 1614 N N . GLN A 1 212 ? 16.578 -4.559 -21.281 1 95.75 212 GLN A N 1
ATOM 1615 C CA . GLN A 1 212 ? 16.031 -3.256 -20.922 1 95.75 212 GLN A CA 1
ATOM 1616 C C . GLN A 1 212 ? 14.5 -3.275 -20.969 1 95.75 212 GLN A C 1
ATOM 1618 O O . GLN A 1 212 ? 13.852 -2.365 -20.453 1 95.75 212 GLN A O 1
ATOM 1623 N N . ASN A 1 213 ? 13.93 -4.316 -21.578 1 96.56 213 ASN A N 1
ATOM 1624 C CA . ASN A 1 213 ? 12.484 -4.449 -21.672 1 96.56 213 ASN A CA 1
ATOM 1625 C C . ASN A 1 213 ? 11.953 -5.496 -20.703 1 96.56 213 ASN A C 1
ATOM 1627 O O . ASN A 1 213 ? 10.898 -6.086 -20.938 1 96.56 213 ASN A O 1
ATOM 1631 N N . LEU A 1 214 ? 12.703 -5.734 -19.594 1 98.12 214 LEU A N 1
ATOM 1632 C CA . LEU A 1 214 ? 12.336 -6.738 -18.609 1 98.12 214 LEU A CA 1
ATOM 1633 C C . LEU A 1 214 ? 12.055 -6.09 -17.25 1 98.12 214 LEU A C 1
ATOM 1635 O O . LEU A 1 214 ? 12.844 -5.262 -16.781 1 98.12 214 LEU A O 1
ATOM 1639 N N . ILE A 1 215 ? 10.922 -6.41 -16.641 1 98.69 215 ILE A N 1
ATOM 1640 C CA . ILE A 1 215 ? 10.656 -6.184 -15.234 1 98.69 215 ILE A CA 1
ATOM 1641 C C . ILE A 1 215 ? 10.391 -7.516 -14.531 1 98.69 215 ILE A C 1
ATOM 1643 O O . ILE A 1 215 ? 9.633 -8.344 -15.039 1 98.69 215 ILE A O 1
ATOM 1647 N N . VAL A 1 216 ? 11.062 -7.734 -13.438 1 98.88 216 VAL A N 1
ATOM 1648 C CA . VAL A 1 216 ? 10.805 -8.914 -12.617 1 98.88 216 VAL A CA 1
ATOM 1649 C C . VAL A 1 216 ? 10.133 -8.492 -11.312 1 98.88 216 VAL A C 1
ATOM 1651 O O . VAL A 1 216 ? 10.547 -7.527 -10.672 1 98.88 216 VAL A O 1
ATOM 1654 N N . THR A 1 217 ? 9.031 -9.117 -10.922 1 98.75 217 THR A N 1
ATOM 1655 C CA . THR A 1 217 ? 8.391 -8.883 -9.633 1 98.75 217 THR A CA 1
ATOM 1656 C C . THR A 1 217 ? 8.562 -10.086 -8.711 1 98.75 217 THR A C 1
ATOM 1658 O O . THR A 1 217 ? 8.516 -11.234 -9.164 1 98.75 217 THR A O 1
ATOM 1661 N N . ARG A 1 218 ? 8.781 -9.844 -7.449 1 98.69 218 ARG A N 1
ATOM 1662 C CA . ARG A 1 218 ? 8.953 -10.891 -6.449 1 98.69 218 ARG A CA 1
ATOM 1663 C C . ARG A 1 218 ? 8.258 -10.516 -5.141 1 98.69 218 ARG A C 1
ATOM 1665 O O . ARG A 1 218 ? 7.91 -9.352 -4.926 1 98.69 218 ARG A O 1
ATOM 1672 N N . THR A 1 219 ? 8.039 -11.508 -4.254 1 97.81 219 THR A N 1
ATOM 1673 C CA . THR A 1 219 ? 7.301 -11.328 -3.014 1 97.81 219 THR A CA 1
ATOM 1674 C C . THR A 1 219 ? 8 -12.023 -1.854 1 97.81 219 THR A C 1
ATOM 1676 O O . THR A 1 219 ? 8.812 -12.93 -2.068 1 97.81 219 THR A O 1
ATOM 1679 N N . PHE A 1 220 ? 7.711 -11.617 -0.695 1 98.25 220 PHE A N 1
ATOM 1680 C CA . PHE A 1 220 ? 8.188 -12.281 0.511 1 98.25 220 PHE A CA 1
ATOM 1681 C C . PHE A 1 220 ? 7.105 -13.195 1.087 1 98.25 220 PHE A C 1
ATOM 1683 O O . PHE A 1 220 ? 7.289 -13.789 2.15 1 98.25 220 PHE A O 1
ATOM 1690 N N . SER A 1 221 ? 6.039 -13.375 0.431 1 97.06 221 SER A N 1
ATOM 1691 C CA . SER A 1 221 ? 4.848 -14.031 0.958 1 97.06 221 SER A CA 1
ATOM 1692 C C . SER A 1 221 ? 5.023 -15.547 0.985 1 97.06 221 SER A C 1
ATOM 1694 O O . SER A 1 221 ? 4.379 -16.234 1.774 1 97.06 221 SER A O 1
ATOM 1696 N N . LYS A 1 222 ? 5.852 -16.047 0.043 1 97.44 222 LYS A N 1
ATOM 1697 C CA . LYS A 1 222 ? 5.855 -17.5 -0.176 1 97.44 222 LYS A CA 1
ATOM 1698 C C . LYS A 1 222 ? 7.062 -18.141 0.492 1 97.44 222 LYS A C 1
ATOM 1700 O O . LYS A 1 222 ? 6.977 -18.594 1.634 1 97.44 222 LYS A O 1
ATOM 1705 N N . THR A 1 223 ? 8.234 -17.891 -0.008 1 96.25 223 THR A N 1
ATOM 1706 C CA . THR A 1 223 ? 9.422 -18.609 0.482 1 96.25 223 THR A CA 1
ATOM 1707 C C . THR A 1 223 ? 9.891 -18.016 1.808 1 96.25 223 THR A C 1
ATOM 1709 O O . THR A 1 223 ? 10.5 -18.703 2.623 1 96.25 223 THR A O 1
ATOM 1712 N N . HIS A 1 224 ? 9.531 -16.734 2.057 1 98.06 224 HIS A N 1
ATOM 1713 C CA . HIS A 1 224 ? 10.008 -16.094 3.275 1 98.06 224 HIS A CA 1
ATOM 1714 C C . HIS A 1 224 ? 8.914 -16.062 4.344 1 98.06 224 HIS A C 1
ATOM 1716 O O . HIS A 1 224 ? 9.141 -15.57 5.453 1 98.06 224 HIS A O 1
ATOM 1722 N N . ALA A 1 225 ? 7.773 -16.516 4.047 1 98.25 225 ALA A N 1
ATOM 1723 C CA . ALA A 1 225 ? 6.676 -16.703 4.996 1 98.25 225 ALA A CA 1
ATOM 1724 C C . ALA A 1 225 ? 6.266 -15.383 5.625 1 98.25 225 ALA A C 1
ATOM 1726 O O . ALA A 1 225 ? 6.098 -15.289 6.844 1 98.25 225 ALA A O 1
ATOM 1727 N N . LEU A 1 226 ? 6.176 -14.383 4.793 1 98.12 226 LEU A N 1
ATOM 1728 C CA . LEU A 1 226 ? 5.789 -13.062 5.293 1 98.12 226 LEU A CA 1
ATOM 1729 C C . LEU A 1 226 ? 4.586 -12.523 4.527 1 98.12 226 LEU A C 1
ATOM 1731 O O . LEU A 1 226 ? 4.527 -11.328 4.219 1 98.12 226 LEU A O 1
ATOM 1735 N N . ALA A 1 227 ? 3.641 -13.43 4.207 1 96.25 227 ALA A N 1
ATOM 1736 C CA . ALA A 1 227 ? 2.432 -13.016 3.5 1 96.25 227 ALA A CA 1
ATOM 1737 C C . ALA A 1 227 ? 1.686 -11.93 4.273 1 96.25 227 ALA A C 1
ATOM 1739 O O . ALA A 1 227 ? 1.143 -11 3.68 1 96.25 227 ALA A O 1
ATOM 1740 N N . GLY A 1 228 ? 1.734 -11.992 5.555 1 95.75 228 GLY A N 1
ATOM 1741 C CA . GLY A 1 228 ? 0.987 -11.07 6.398 1 95.75 228 GLY A CA 1
ATOM 1742 C C . GLY A 1 228 ? 1.58 -9.672 6.43 1 95.75 228 GLY A C 1
ATOM 1743 O O . GLY A 1 228 ? 0.916 -8.719 6.844 1 95.75 228 GLY A O 1
ATOM 1744 N N . LEU A 1 229 ? 2.83 -9.508 6.047 1 96.38 229 LEU A N 1
ATOM 1745 C CA . LEU A 1 229 ? 3.502 -8.219 6.133 1 96.38 229 LEU A CA 1
ATOM 1746 C C . LEU A 1 229 ? 3.359 -7.445 4.824 1 96.38 229 LEU A C 1
ATOM 1748 O O . LEU A 1 229 ? 3.637 -6.242 4.777 1 96.38 229 LEU A O 1
ATOM 1752 N N . ARG A 1 230 ? 2.967 -8.117 3.795 1 94 230 ARG A N 1
ATOM 1753 C CA . ARG A 1 230 ? 2.736 -7.492 2.496 1 94 230 ARG A CA 1
ATOM 1754 C C . ARG A 1 230 ? 3.992 -6.785 1.997 1 94 230 ARG A C 1
ATOM 1756 O O . ARG A 1 230 ? 3.984 -5.57 1.788 1 94 230 ARG A O 1
ATOM 1763 N N . VAL A 1 231 ? 5.027 -7.527 1.753 1 96.62 231 VAL A N 1
ATOM 1764 C CA . VAL A 1 231 ? 6.281 -6.973 1.25 1 96.62 231 VAL A CA 1
ATOM 1765 C C . VAL A 1 231 ? 6.652 -7.645 -0.071 1 96.62 231 VAL A C 1
ATOM 1767 O O . VAL A 1 231 ? 6.551 -8.867 -0.203 1 96.62 231 VAL A O 1
ATOM 1770 N N . GLY A 1 232 ? 6.941 -6.879 -1.029 1 97.44 232 GLY A N 1
ATOM 1771 C CA . GLY A 1 232 ? 7.461 -7.32 -2.314 1 97.44 232 GLY A CA 1
ATOM 1772 C C . GLY A 1 232 ? 8.414 -6.324 -2.945 1 97.44 232 GLY A C 1
ATOM 1773 O O . GLY A 1 232 ? 8.883 -5.398 -2.281 1 97.44 232 GLY A O 1
ATOM 1774 N N . TYR A 1 233 ? 8.797 -6.598 -4.156 1 98.38 233 TYR A N 1
ATOM 1775 C CA . TYR A 1 233 ? 9.664 -5.676 -4.875 1 98.38 233 TYR A CA 1
ATOM 1776 C C . TYR A 1 233 ? 9.656 -5.969 -6.371 1 98.38 233 TYR A C 1
ATOM 1778 O O . TYR A 1 233 ? 9.117 -6.992 -6.805 1 98.38 233 TYR A O 1
ATOM 1786 N N . LEU A 1 234 ? 10.109 -5.059 -7.129 1 98.62 234 LEU A N 1
ATOM 1787 C CA . LEU A 1 234 ? 10.352 -5.254 -8.555 1 98.62 234 LEU A CA 1
ATOM 1788 C C . LEU A 1 234 ? 11.742 -4.758 -8.945 1 98.62 234 LEU A C 1
ATOM 1790 O O . LEU A 1 234 ? 12.367 -4.012 -8.195 1 98.62 234 LEU A O 1
ATOM 1794 N N . ALA A 1 235 ? 12.242 -5.254 -10.047 1 98.75 235 ALA A N 1
ATOM 1795 C CA . ALA A 1 235 ? 13.562 -4.895 -10.555 1 98.75 235 ALA A CA 1
ATOM 1796 C C . ALA A 1 235 ? 13.539 -4.715 -12.07 1 98.75 235 ALA A C 1
ATOM 1798 O O . ALA A 1 235 ? 12.805 -5.414 -12.773 1 98.75 235 ALA A O 1
ATOM 1799 N N . SER A 1 236 ? 14.297 -3.812 -12.562 1 98.38 236 SER A N 1
ATOM 1800 C CA . SER A 1 236 ? 14.516 -3.596 -13.984 1 98.38 236 SER A CA 1
ATOM 1801 C C . SER A 1 236 ? 15.875 -2.943 -14.242 1 98.38 236 SER A C 1
ATOM 1803 O O . SER A 1 236 ? 16.344 -2.146 -13.438 1 98.38 236 SER A O 1
ATOM 1805 N N . GLY A 1 237 ? 16.469 -3.322 -15.312 1 96.88 237 GLY A N 1
ATOM 1806 C CA . GLY A 1 237 ? 17.688 -2.66 -15.742 1 96.88 237 GLY A CA 1
ATOM 1807 C C . GLY A 1 237 ? 17.438 -1.309 -16.391 1 96.88 237 GLY A C 1
ATOM 1808 O O . GLY A 1 237 ? 18.375 -0.521 -16.562 1 96.88 237 GLY A O 1
ATOM 1809 N N . ASN A 1 238 ? 16.266 -1.021 -16.719 1 95.62 238 ASN A N 1
ATOM 1810 C CA . ASN A 1 238 ? 15.844 0.236 -17.344 1 95.62 238 ASN A CA 1
ATOM 1811 C C . ASN A 1 238 ? 15.555 1.306 -16.281 1 95.62 238 ASN A C 1
ATOM 1813 O O . ASN A 1 238 ? 14.445 1.387 -15.766 1 95.62 238 ASN A O 1
ATOM 1817 N N . ARG A 1 239 ? 16.469 2.182 -16.047 1 90.88 239 ARG A N 1
ATOM 1818 C CA . ARG A 1 239 ? 16.391 3.191 -14.992 1 90.88 239 ARG A CA 1
ATOM 1819 C C . ARG A 1 239 ? 15.242 4.168 -15.266 1 90.88 239 ARG A C 1
ATOM 1821 O O . ARG A 1 239 ? 14.602 4.652 -14.328 1 90.88 239 ARG A O 1
ATOM 1828 N N . GLY A 1 240 ? 15.062 4.492 -16.516 1 90.31 240 GLY A N 1
ATOM 1829 C CA . GLY A 1 240 ? 13.938 5.344 -16.875 1 90.31 240 GLY A CA 1
ATOM 1830 C C . GLY A 1 240 ? 12.594 4.762 -16.484 1 90.31 240 GLY A C 1
ATOM 1831 O O . GLY A 1 240 ? 11.711 5.484 -16 1 90.31 240 GLY A O 1
ATOM 1832 N N . LEU A 1 241 ? 12.445 3.447 -16.688 1 93.44 241 LEU A N 1
ATOM 1833 C CA . LEU A 1 241 ? 11.234 2.746 -16.281 1 93.44 241 LEU A CA 1
ATOM 1834 C C . LEU A 1 241 ? 11.055 2.812 -14.773 1 93.44 241 LEU A C 1
ATOM 1836 O O . LEU A 1 241 ? 9.961 3.098 -14.281 1 93.44 241 LEU A O 1
ATOM 1840 N N . ILE A 1 242 ? 12.141 2.605 -14.031 1 93.88 242 ILE A N 1
ATOM 1841 C CA . ILE A 1 242 ? 12.102 2.631 -12.57 1 93.88 242 ILE A CA 1
ATOM 1842 C C . ILE A 1 242 ? 11.656 4.008 -12.094 1 93.88 242 ILE A C 1
ATOM 1844 O O . ILE A 1 242 ? 10.773 4.117 -11.234 1 93.88 242 ILE A O 1
ATOM 1848 N N . GLN A 1 243 ? 12.133 5.035 -12.648 1 89.44 243 GLN A N 1
ATOM 1849 C CA . GLN A 1 243 ? 11.773 6.398 -12.266 1 89.44 243 GLN A CA 1
ATOM 1850 C C . GLN A 1 243 ? 10.305 6.684 -12.555 1 89.44 243 GLN A C 1
ATOM 1852 O O . GLN A 1 243 ? 9.625 7.324 -11.758 1 89.44 243 GLN A O 1
ATOM 1857 N N . GLY A 1 244 ? 9.875 6.199 -13.68 1 90.81 244 GLY A N 1
ATOM 1858 C CA . GLY A 1 244 ? 8.469 6.359 -14.031 1 90.81 244 GLY A CA 1
ATOM 1859 C C . GLY A 1 244 ? 7.531 5.652 -13.07 1 90.81 244 GLY A C 1
ATOM 1860 O O . GLY A 1 244 ? 6.469 6.176 -12.727 1 90.81 244 GLY A O 1
ATOM 1861 N N . LEU A 1 245 ? 7.977 4.461 -12.688 1 93.56 245 LEU A N 1
ATOM 1862 C CA . LEU A 1 245 ? 7.168 3.709 -11.734 1 93.56 245 LEU A CA 1
ATOM 1863 C C . LEU A 1 245 ? 7.109 4.422 -10.391 1 93.56 245 LEU A C 1
ATOM 1865 O O . LEU A 1 245 ? 6.055 4.477 -9.75 1 93.56 245 LEU A O 1
ATOM 1869 N N . LEU A 1 246 ? 8.203 5 -9.953 1 89.19 246 LEU A N 1
ATOM 1870 C CA . LEU A 1 246 ? 8.289 5.684 -8.672 1 89.19 246 LEU A CA 1
ATOM 1871 C C . LEU A 1 246 ? 7.375 6.902 -8.641 1 89.19 246 LEU A C 1
ATOM 1873 O O . LEU A 1 246 ? 6.875 7.281 -7.574 1 89.19 246 LEU A O 1
ATOM 1877 N N . ALA A 1 247 ? 7.102 7.422 -9.758 1 84.62 247 ALA A N 1
ATOM 1878 C CA . ALA A 1 247 ? 6.227 8.586 -9.844 1 84.62 247 ALA A CA 1
ATOM 1879 C C . ALA A 1 247 ? 4.797 8.227 -9.445 1 84.62 247 ALA A C 1
ATOM 1881 O O . ALA A 1 247 ? 4.008 9.102 -9.078 1 84.62 247 ALA A O 1
ATOM 1882 N N . HIS A 1 248 ? 4.469 6.938 -9.508 1 86.69 248 HIS A N 1
ATOM 1883 C CA . HIS A 1 248 ? 3.119 6.48 -9.188 1 86.69 248 HIS A CA 1
ATOM 1884 C C . HIS A 1 248 ? 3.064 5.848 -7.801 1 86.69 248 HIS A C 1
ATOM 1886 O O . HIS A 1 248 ? 1.993 5.449 -7.336 1 86.69 248 HIS A O 1
ATOM 1892 N N . LYS A 1 249 ? 4.18 5.746 -7.25 1 86.44 249 LYS A N 1
ATOM 1893 C CA . LYS A 1 249 ? 4.246 5.121 -5.934 1 86.44 249 LYS A CA 1
ATOM 1894 C C . LYS A 1 249 ? 4.008 6.145 -4.824 1 86.44 249 LYS A C 1
ATOM 1896 O O . LYS A 1 249 ? 4.555 7.25 -4.867 1 86.44 249 LYS A O 1
ATOM 1901 N N . ASP A 1 250 ? 3.133 5.688 -3.887 1 77.75 250 ASP A N 1
ATOM 1902 C CA . ASP A 1 250 ? 2.898 6.566 -2.748 1 77.75 250 ASP A CA 1
ATOM 1903 C C . ASP A 1 250 ? 4.176 6.758 -1.93 1 77.75 250 ASP A C 1
ATOM 1905 O O . ASP A 1 250 ? 4.969 5.828 -1.784 1 77.75 250 ASP A O 1
ATOM 1909 N N . SER A 1 251 ? 4.293 7.938 -1.407 1 69.31 251 SER A N 1
ATOM 1910 C CA . SER A 1 251 ? 5.453 8.211 -0.566 1 69.31 251 SER A CA 1
ATOM 1911 C C . SER A 1 251 ? 5.379 7.445 0.748 1 69.31 251 SER A C 1
ATOM 1913 O O . SER A 1 251 ? 4.301 7.301 1.33 1 69.31 251 SER A O 1
ATOM 1915 N N . TYR A 1 252 ? 6.422 6.891 1.174 1 69.94 252 TYR A N 1
ATOM 1916 C CA . TYR A 1 252 ? 6.574 6.285 2.49 1 69.94 252 TYR A CA 1
ATOM 1917 C C . TYR A 1 252 ? 5.621 5.109 2.662 1 69.94 252 TYR A C 1
ATOM 1919 O O . TYR A 1 252 ? 5.09 4.887 3.752 1 69.94 252 TYR A O 1
ATOM 1927 N N . ASN A 1 253 ? 5.355 4.418 1.6 1 78.94 253 ASN A N 1
ATOM 1928 C CA . ASN A 1 253 ? 4.211 3.523 1.742 1 78.94 253 ASN A CA 1
ATOM 1929 C C . ASN A 1 253 ? 4.629 2.166 2.303 1 78.94 253 ASN A C 1
ATOM 1931 O O . ASN A 1 253 ? 3.785 1.294 2.521 1 78.94 253 ASN A O 1
ATOM 1935 N N . GLU A 1 254 ? 5.914 2.076 2.621 1 89.75 254 GLU A N 1
ATOM 1936 C CA . GLU A 1 254 ? 6.312 0.806 3.217 1 89.75 254 GLU A CA 1
ATOM 1937 C C . GLU A 1 254 ? 6.293 0.877 4.738 1 89.75 254 GLU A C 1
ATOM 1939 O O . GLU A 1 254 ? 6.812 1.827 5.328 1 89.75 254 GLU A O 1
ATOM 1944 N N . ASP A 1 255 ? 5.727 -0.094 5.316 1 94.62 255 ASP A N 1
ATOM 1945 C CA . ASP A 1 255 ? 5.699 -0.256 6.766 1 94.62 255 ASP A CA 1
ATOM 1946 C C . ASP A 1 255 ? 7.109 -0.45 7.324 1 94.62 255 ASP A C 1
ATOM 1948 O O . ASP A 1 255 ? 7.859 -1.305 6.848 1 94.62 255 ASP A O 1
ATOM 1952 N N . ALA A 1 256 ? 7.469 0.369 8.305 1 95.5 256 ALA A N 1
ATOM 1953 C CA . ALA A 1 256 ? 8.828 0.359 8.852 1 95.5 256 ALA A CA 1
ATOM 1954 C C . ALA A 1 256 ? 9.156 -0.995 9.477 1 95.5 256 ALA A C 1
ATOM 1956 O O . ALA A 1 256 ? 10.281 -1.479 9.359 1 95.5 256 ALA A O 1
ATOM 1957 N N . LEU A 1 257 ? 8.219 -1.605 10.172 1 97.31 257 LEU A N 1
ATOM 1958 C CA . LEU A 1 257 ? 8.453 -2.926 10.75 1 97.31 257 LEU A CA 1
ATOM 1959 C C . LEU A 1 257 ? 8.617 -3.975 9.648 1 97.31 257 LEU A C 1
ATOM 1961 O O . LEU A 1 257 ? 9.508 -4.82 9.727 1 97.31 257 LEU A O 1
ATOM 1965 N N . ALA A 1 258 ? 7.773 -3.885 8.672 1 97.25 258 ALA A N 1
ATOM 1966 C CA . ALA A 1 258 ? 7.773 -4.867 7.59 1 97.25 258 ALA A CA 1
ATOM 1967 C C . ALA A 1 258 ? 9.109 -4.883 6.863 1 97.25 258 ALA A C 1
ATOM 1969 O O . ALA A 1 258 ? 9.641 -5.953 6.551 1 97.25 258 ALA A O 1
ATOM 1970 N N . THR A 1 259 ? 9.672 -3.686 6.598 1 97.38 259 THR A N 1
ATOM 1971 C CA . THR A 1 259 ? 10.938 -3.617 5.871 1 97.38 259 THR A CA 1
ATOM 1972 C C . THR A 1 259 ? 12.07 -4.199 6.707 1 97.38 259 THR A C 1
ATOM 1974 O O . THR A 1 259 ? 12.953 -4.879 6.18 1 97.38 259 THR A O 1
ATOM 1977 N N . ARG A 1 260 ? 12.039 -3.963 8.031 1 97.94 260 ARG A N 1
ATOM 1978 C CA . ARG A 1 260 ? 13.055 -4.512 8.922 1 97.94 260 ARG A CA 1
ATOM 1979 C C . ARG A 1 260 ? 12.945 -6.031 9 1 97.94 260 ARG A C 1
ATOM 1981 O O . ARG A 1 260 ? 13.961 -6.734 8.945 1 97.94 260 ARG A O 1
ATOM 1988 N N . LEU A 1 261 ? 11.758 -6.492 9.102 1 98.5 261 LEU A N 1
ATOM 1989 C CA . LEU A 1 261 ? 11.531 -7.926 9.258 1 98.5 261 LEU A CA 1
ATOM 1990 C C . LEU A 1 261 ? 11.812 -8.664 7.957 1 98.5 261 LEU A C 1
ATOM 1992 O O . LEU A 1 261 ? 12.367 -9.766 7.973 1 98.5 261 LEU A O 1
ATOM 1996 N N . ALA A 1 262 ? 11.477 -8.078 6.859 1 98.69 262 ALA A N 1
ATOM 1997 C CA . ALA A 1 262 ? 11.773 -8.672 5.559 1 98.69 262 ALA A CA 1
ATOM 1998 C C . ALA A 1 262 ? 13.281 -8.75 5.332 1 98.69 262 ALA A C 1
ATOM 2000 O O . ALA A 1 262 ? 13.781 -9.75 4.809 1 98.69 262 ALA A O 1
ATOM 2001 N N . ALA A 1 263 ? 14 -7.68 5.75 1 98.69 263 ALA A N 1
ATOM 2002 C CA . ALA A 1 263 ? 15.453 -7.703 5.641 1 98.69 263 ALA A CA 1
ATOM 2003 C C . ALA A 1 263 ? 16.047 -8.82 6.492 1 98.69 263 ALA A C 1
ATOM 2005 O O . ALA A 1 263 ? 17 -9.492 6.074 1 98.69 263 ALA A O 1
ATOM 2006 N N . ALA A 1 264 ? 15.477 -9.016 7.66 1 98.62 264 ALA A N 1
ATOM 2007 C CA . ALA A 1 264 ? 15.922 -10.094 8.539 1 98.62 264 ALA A CA 1
ATOM 2008 C C . ALA A 1 264 ? 15.703 -11.461 7.902 1 98.62 264 ALA A C 1
ATOM 2010 O O . ALA A 1 264 ? 16.562 -12.336 7.988 1 98.62 264 ALA A O 1
ATOM 2011 N N . ALA A 1 265 ? 14.578 -11.641 7.277 1 98.69 265 ALA A N 1
ATOM 2012 C CA . ALA A 1 265 ? 14.273 -12.898 6.594 1 98.69 265 ALA A CA 1
ATOM 2013 C C . ALA A 1 265 ? 15.242 -13.141 5.438 1 98.69 265 ALA A C 1
ATOM 2015 O O . ALA A 1 265 ? 15.75 -14.242 5.27 1 98.69 265 ALA A O 1
ATOM 2016 N N . LEU A 1 266 ? 15.461 -12.07 4.68 1 98.56 266 LEU A N 1
ATOM 2017 C CA . LEU A 1 266 ? 16.328 -12.148 3.508 1 98.56 266 LEU A CA 1
ATOM 2018 C C . LEU A 1 266 ? 17.734 -12.562 3.902 1 98.56 266 LEU A C 1
ATOM 2020 O O . LEU A 1 266 ? 18.406 -13.297 3.168 1 98.56 266 LEU A O 1
ATOM 2024 N N . ALA A 1 267 ? 18.203 -12.133 5.043 1 98.12 267 ALA A N 1
ATOM 2025 C CA . ALA A 1 267 ? 19.562 -12.375 5.508 1 98.12 267 ALA A CA 1
ATOM 2026 C C . ALA A 1 267 ? 19.75 -13.828 5.934 1 98.12 267 ALA A C 1
ATOM 2028 O O . ALA A 1 267 ? 20.875 -14.328 5.961 1 98.12 267 ALA A O 1
ATOM 2029 N N . ASP A 1 268 ? 18.688 -14.516 6.25 1 98.25 268 ASP A N 1
ATOM 2030 C CA . ASP A 1 268 ? 18.766 -15.891 6.73 1 98.25 268 ASP A CA 1
ATOM 2031 C C . ASP A 1 268 ? 18.641 -16.891 5.578 1 98.25 268 ASP A C 1
ATOM 2033 O O . ASP A 1 268 ? 17.641 -17.594 5.461 1 98.25 268 ASP A O 1
ATOM 2037 N N . THR A 1 269 ? 19.672 -17.078 4.871 1 97.06 269 THR A N 1
ATOM 2038 C CA . THR A 1 269 ? 19.688 -17.891 3.67 1 97.06 269 THR A CA 1
ATOM 2039 C C . THR A 1 269 ? 19.5 -19.375 4.023 1 97.06 269 THR A C 1
ATOM 2041 O O . THR A 1 269 ? 18.922 -20.141 3.258 1 97.06 269 THR A O 1
ATOM 2044 N N . ALA A 1 270 ? 19.969 -19.75 5.195 1 98.12 270 ALA A N 1
ATOM 2045 C CA . ALA A 1 270 ? 19.812 -21.141 5.625 1 98.12 270 ALA A CA 1
ATOM 2046 C C . ALA A 1 270 ? 18.344 -21.5 5.816 1 98.12 270 ALA A C 1
ATOM 2048 O O . ALA A 1 270 ? 17.891 -22.578 5.406 1 98.12 270 ALA A O 1
ATOM 2049 N N . TRP A 1 271 ? 17.625 -20.625 6.449 1 98.25 271 TRP A N 1
ATOM 2050 C CA . TRP A 1 271 ? 16.203 -20.875 6.664 1 98.25 271 TRP A CA 1
ATOM 2051 C C . TRP A 1 271 ? 15.445 -20.844 5.344 1 98.25 271 TRP A C 1
ATOM 2053 O O . TRP A 1 271 ? 14.492 -21.594 5.156 1 98.25 271 TRP A O 1
ATOM 2063 N N . HIS A 1 272 ? 15.875 -19.938 4.477 1 97.19 272 HIS A N 1
ATOM 2064 C CA . HIS A 1 272 ? 15.312 -19.875 3.135 1 97.19 272 HIS A CA 1
ATOM 2065 C C . HIS A 1 272 ? 15.43 -21.219 2.426 1 97.19 272 HIS A C 1
ATOM 2067 O O . HIS A 1 272 ? 14.453 -21.734 1.878 1 97.19 272 HIS A O 1
ATOM 2073 N N . GLU A 1 273 ? 16.547 -21.812 2.465 1 97.69 273 GLU A N 1
ATOM 2074 C CA . GLU A 1 273 ? 16.797 -23.109 1.84 1 97.69 273 GLU A CA 1
ATOM 2075 C C . GLU A 1 273 ? 15.992 -24.203 2.512 1 97.69 273 GLU A C 1
ATOM 2077 O O . GLU A 1 273 ? 15.516 -25.125 1.844 1 97.69 273 GLU A O 1
ATOM 2082 N N . ARG A 1 274 ? 15.867 -24.141 3.779 1 98.06 274 ARG A N 1
ATOM 2083 C CA . ARG A 1 274 ? 15.062 -25.109 4.516 1 98.06 274 ARG A CA 1
ATOM 2084 C C . ARG A 1 274 ? 13.609 -25.078 4.066 1 98.06 274 ARG A C 1
ATOM 2086 O O . ARG A 1 274 ? 12.969 -26.125 3.922 1 98.06 274 ARG A O 1
ATOM 2093 N N . THR A 1 275 ? 13.109 -23.859 3.912 1 98.19 275 THR A N 1
ATOM 2094 C CA . THR A 1 275 ? 11.734 -23.719 3.453 1 98.19 275 THR A CA 1
ATOM 2095 C C . THR A 1 275 ? 11.562 -24.312 2.062 1 98.19 275 THR A C 1
ATOM 2097 O O . THR A 1 275 ? 10.586 -25.016 1.803 1 98.19 275 THR A O 1
ATOM 2100 N N . ILE A 1 276 ? 12.516 -24.078 1.163 1 98.31 276 ILE A N 1
ATOM 2101 C CA . ILE A 1 276 ? 12.469 -24.609 -0.193 1 98.31 276 ILE A CA 1
ATOM 2102 C C . ILE A 1 276 ? 12.477 -26.141 -0.144 1 98.31 276 ILE A C 1
ATOM 2104 O O . ILE A 1 276 ? 11.664 -26.781 -0.807 1 98.31 276 ILE A O 1
ATOM 2108 N N . ARG A 1 277 ? 13.312 -26.672 0.671 1 98.12 277 ARG A N 1
ATOM 2109 C CA . ARG A 1 277 ? 13.406 -28.125 0.792 1 98.12 277 ARG A CA 1
ATOM 2110 C C . ARG A 1 277 ? 12.102 -28.719 1.314 1 98.12 277 ARG A C 1
ATOM 2112 O O . ARG A 1 277 ? 11.656 -29.766 0.847 1 98.12 277 ARG A O 1
ATOM 2119 N N . ALA A 1 278 ? 11.508 -28.078 2.309 1 98.44 278 ALA A N 1
ATOM 2120 C CA . ALA A 1 278 ? 10.234 -28.547 2.852 1 98.44 278 ALA A CA 1
ATOM 2121 C C . ALA A 1 278 ? 9.156 -28.578 1.77 1 98.44 278 ALA A C 1
ATOM 2123 O O . ALA A 1 278 ? 8.367 -29.516 1.7 1 98.44 278 ALA A O 1
ATOM 2124 N N . VAL A 1 279 ? 9.156 -27.562 0.938 1 98.62 279 VAL A N 1
ATOM 2125 C CA . VAL A 1 279 ? 8.172 -27.469 -0.13 1 98.62 279 VAL A CA 1
ATOM 2126 C C . VAL A 1 279 ? 8.422 -28.562 -1.166 1 98.62 279 VAL A C 1
ATOM 2128 O O . VAL A 1 279 ? 7.496 -29.25 -1.584 1 98.62 279 VAL A O 1
ATOM 2131 N N . LEU A 1 280 ? 9.688 -28.719 -1.548 1 98.31 280 LEU A N 1
ATOM 2132 C CA . LEU A 1 280 ? 10.016 -29.719 -2.566 1 98.31 280 LEU A CA 1
ATOM 2133 C C . LEU A 1 280 ? 9.68 -31.125 -2.084 1 98.31 280 LEU A C 1
ATOM 2135 O O . LEU A 1 280 ? 9.102 -31.922 -2.83 1 98.31 280 LEU A O 1
ATOM 2139 N N . THR A 1 281 ? 9.992 -31.406 -0.854 1 98.44 281 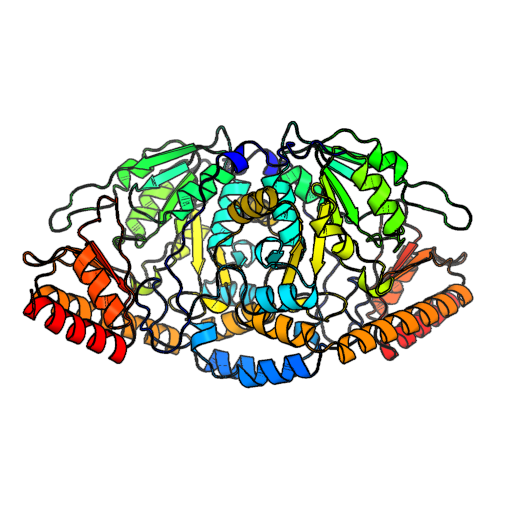THR A N 1
ATOM 2140 C CA . THR A 1 281 ? 9.68 -32.719 -0.261 1 98.44 281 THR A CA 1
ATOM 2141 C C . THR A 1 281 ? 8.172 -32.906 -0.15 1 98.44 281 THR A C 1
ATOM 2143 O O . THR A 1 281 ? 7.66 -33.969 -0.491 1 98.44 281 THR A O 1
ATOM 2146 N N . GLY A 1 282 ? 7.496 -31.875 0.361 1 98.75 282 GLY A N 1
ATOM 2147 C CA . GLY A 1 282 ? 6.051 -31.953 0.478 1 98.75 282 GLY A CA 1
ATOM 2148 C C . GLY A 1 282 ? 5.348 -32.094 -0.859 1 98.75 282 GLY A C 1
ATOM 2149 O O . GLY A 1 282 ? 4.367 -32.844 -0.973 1 98.75 282 GLY A O 1
ATOM 2150 N N . ARG A 1 283 ? 5.816 -31.391 -1.835 1 98.56 283 ARG A N 1
ATOM 2151 C CA . ARG A 1 283 ? 5.258 -31.469 -3.18 1 98.56 283 ARG A CA 1
ATOM 2152 C C . ARG A 1 283 ? 5.359 -32.875 -3.74 1 98.56 283 ARG A C 1
ATOM 2154 O O . ARG A 1 283 ? 4.402 -33.375 -4.336 1 98.56 283 ARG A O 1
ATOM 2161 N N . GLU A 1 284 ? 6.496 -33.5 -3.562 1 98.25 284 GLU A N 1
ATOM 2162 C CA . GLU A 1 284 ? 6.699 -34.875 -4.027 1 98.25 284 GLU A CA 1
ATOM 2163 C C . GLU A 1 284 ? 5.809 -35.844 -3.268 1 98.25 284 GLU A C 1
ATOM 2165 O O . GLU A 1 284 ? 5.262 -36.781 -3.857 1 98.25 284 GLU A O 1
ATOM 2170 N N . PHE A 1 285 ? 5.672 -35.688 -1.994 1 98.62 285 PHE A N 1
ATOM 2171 C CA . PHE A 1 285 ? 4.785 -36.5 -1.182 1 98.62 285 PHE A CA 1
ATOM 2172 C C . PHE A 1 285 ? 3.348 -36.406 -1.681 1 98.62 285 PHE A C 1
ATOM 2174 O O . PHE A 1 285 ? 2.688 -37.438 -1.889 1 98.62 285 PHE A O 1
ATOM 2181 N N . LEU A 1 286 ? 2.881 -35.125 -1.86 1 98.81 286 LEU A N 1
ATOM 2182 C CA . LEU A 1 286 ? 1.516 -34.906 -2.326 1 98.81 286 LEU A CA 1
ATOM 2183 C C . LEU A 1 286 ? 1.309 -35.531 -3.705 1 98.81 286 LEU A C 1
ATOM 2185 O O . LEU A 1 286 ? 0.282 -36.156 -3.959 1 98.81 286 LEU A O 1
ATOM 2189 N N . ARG A 1 287 ? 2.293 -35.312 -4.586 1 98.25 287 ARG A N 1
ATOM 2190 C CA . ARG A 1 287 ? 2.191 -35.875 -5.93 1 98.25 287 ARG A CA 1
ATOM 2191 C C . ARG A 1 287 ? 2.02 -37.406 -5.879 1 98.25 287 ARG A C 1
ATOM 2193 O O . ARG A 1 287 ? 1.131 -37.938 -6.531 1 98.25 287 ARG A O 1
ATOM 2200 N N . SER A 1 288 ? 2.812 -38.031 -5.117 1 98.5 288 SER A N 1
ATOM 2201 C CA . SER A 1 288 ? 2.789 -39.5 -5.004 1 98.5 288 SER A CA 1
ATOM 2202 C C . SER A 1 288 ? 1.467 -39.969 -4.422 1 98.5 288 SER A C 1
ATOM 2204 O O . SER A 1 288 ? 0.833 -40.875 -4.973 1 98.5 288 SER A O 1
ATOM 2206 N N . GLU A 1 289 ? 1.059 -39.406 -3.309 1 98.69 289 GLU A N 1
ATOM 2207 C CA . GLU A 1 289 ? -0.143 -39.844 -2.607 1 98.69 289 GLU A CA 1
ATOM 2208 C C . GLU A 1 289 ? -1.398 -39.531 -3.426 1 98.69 289 GLU A C 1
ATOM 2210 O O . GLU A 1 289 ? -2.318 -40.375 -3.471 1 98.69 289 GLU A O 1
ATOM 2215 N N . LEU A 1 290 ? -1.472 -38.344 -4.043 1 98.56 290 LEU A N 1
ATOM 2216 C CA . LEU A 1 290 ? -2.621 -38 -4.867 1 98.56 290 LEU A CA 1
ATOM 2217 C C . LEU A 1 290 ? -2.738 -38.938 -6.07 1 98.56 290 LEU A C 1
ATOM 2219 O O . LEU A 1 290 ? -3.838 -39.344 -6.422 1 98.56 290 LEU A O 1
ATOM 2223 N N . THR A 1 291 ? -1.591 -39.219 -6.664 1 97.75 291 THR A N 1
ATOM 2224 C CA . THR A 1 291 ? -1.578 -40.156 -7.785 1 97.75 291 THR A CA 1
ATOM 2225 C C . THR A 1 291 ? -2.086 -41.531 -7.355 1 97.75 291 THR A C 1
ATOM 2227 O O . THR A 1 291 ? -2.881 -42.156 -8.062 1 97.75 291 THR A O 1
ATOM 2230 N N . ALA A 1 292 ? -1.668 -41.969 -6.258 1 97.81 292 ALA A N 1
ATOM 2231 C CA . ALA A 1 292 ? -2.1 -43.25 -5.723 1 97.81 292 ALA A CA 1
ATOM 2232 C C . ALA A 1 292 ? -3.604 -43.25 -5.469 1 97.81 292 ALA A C 1
ATOM 2234 O O . ALA A 1 292 ? -4.246 -44.312 -5.551 1 97.81 292 ALA A O 1
ATOM 2235 N N . LEU A 1 293 ? -4.129 -42.125 -5.184 1 97.75 293 LEU A N 1
ATOM 2236 C CA . LEU A 1 293 ? -5.555 -42 -4.887 1 97.75 293 LEU A CA 1
ATOM 2237 C C . LEU A 1 293 ? -6.363 -41.812 -6.168 1 97.75 293 LEU A C 1
ATOM 2239 O O . LEU A 1 293 ? -7.582 -41.625 -6.117 1 97.75 293 LEU A O 1
ATOM 2243 N N . GLY A 1 294 ? -5.66 -41.719 -7.309 1 97.12 294 GLY A N 1
ATOM 2244 C CA . GLY A 1 294 ? -6.352 -41.719 -8.586 1 97.12 294 GLY A CA 1
ATOM 2245 C C . GLY A 1 294 ? -6.375 -40.344 -9.234 1 97.12 294 GLY A C 1
ATOM 2246 O O . GLY A 1 294 ? -6.938 -40.156 -10.312 1 97.12 294 GLY A O 1
ATOM 2247 N N . PHE A 1 295 ? -5.789 -39.312 -8.586 1 96.94 295 PHE A N 1
ATOM 2248 C CA . PHE A 1 295 ? -5.688 -38 -9.203 1 96.94 295 PHE A CA 1
ATOM 2249 C C . PHE A 1 295 ? -4.648 -38 -10.32 1 96.94 295 PHE A C 1
ATOM 2251 O O . PHE A 1 295 ? -3.703 -38.812 -10.289 1 96.94 295 PHE A O 1
ATOM 2258 N N . THR A 1 296 ? -4.832 -37.188 -11.312 1 94.69 296 THR A N 1
ATOM 2259 C CA . THR A 1 296 ? -3.797 -36.875 -12.289 1 94.69 296 THR A CA 1
ATOM 2260 C C . THR A 1 296 ? -3.109 -35.562 -11.945 1 94.69 296 THR A C 1
ATOM 2262 O O . THR A 1 296 ? -3.686 -34.5 -12.125 1 94.69 296 THR A O 1
ATOM 2265 N N . CYS A 1 297 ? -1.932 -35.625 -11.469 1 95.06 297 CYS A N 1
ATOM 2266 C CA . CYS A 1 297 ? -1.206 -34.469 -11.008 1 95.06 297 CYS A CA 1
ATOM 2267 C C . CYS A 1 297 ? -0.446 -33.812 -12.156 1 95.06 297 CYS A C 1
ATOM 2269 O O . CYS A 1 297 ? 0.218 -34.5 -12.938 1 95.06 297 CYS A O 1
ATOM 2271 N N . PHE A 1 298 ? -0.546 -32.5 -12.25 1 91.94 298 PHE A N 1
ATOM 2272 C CA . PHE A 1 298 ? 0.274 -31.734 -13.18 1 91.94 298 PHE A CA 1
ATOM 2273 C C . PHE A 1 298 ? 1.659 -31.484 -12.594 1 91.94 298 PHE A C 1
ATOM 2275 O O . PHE A 1 298 ? 1.829 -31.453 -11.375 1 91.94 298 PHE A O 1
ATOM 2282 N N . ASP A 1 299 ? 2.637 -31.391 -13.531 1 91.44 299 ASP A N 1
ATOM 2283 C CA . ASP A 1 299 ? 3.955 -30.984 -13.055 1 91.44 299 ASP A CA 1
ATOM 2284 C C . ASP A 1 299 ? 3.922 -29.562 -12.492 1 91.44 299 ASP A C 1
ATOM 2286 O O . ASP A 1 299 ? 3.229 -28.688 -13.023 1 91.44 299 ASP A O 1
ATOM 2290 N N . SER A 1 300 ? 4.676 -29.406 -11.406 1 95 300 SER A N 1
ATOM 2291 C CA . SER A 1 300 ? 4.688 -28.078 -10.789 1 95 300 SER A CA 1
ATOM 2292 C C . SER A 1 300 ? 6.082 -27.719 -10.289 1 95 300 SER A C 1
ATOM 2294 O O . SER A 1 300 ? 6.789 -28.562 -9.734 1 95 300 SER A O 1
ATOM 2296 N N . GLU A 1 301 ? 6.457 -26.516 -10.594 1 96.94 301 GLU A N 1
ATOM 2297 C CA . GLU A 1 301 ? 7.68 -25.953 -10.023 1 96.94 301 GLU A CA 1
ATOM 2298 C C . GLU A 1 301 ? 7.359 -24.859 -9 1 96.94 301 GLU A C 1
ATOM 2300 O O . GLU A 1 301 ? 8.188 -23.984 -8.75 1 96.94 301 GLU A O 1
ATOM 2305 N N . ALA A 1 302 ? 6.164 -24.859 -8.422 1 98 302 ALA A N 1
ATOM 2306 C CA . ALA A 1 302 ? 5.699 -23.922 -7.398 1 98 302 ALA A CA 1
ATOM 2307 C C . ALA A 1 302 ? 5.453 -24.641 -6.07 1 98 302 ALA A C 1
ATOM 2309 O O . ALA A 1 302 ? 5.91 -25.766 -5.871 1 98 302 ALA A O 1
ATOM 2310 N N . ASN A 1 303 ? 4.859 -23.969 -5.109 1 98.69 303 ASN A N 1
ATOM 2311 C CA . ASN A 1 303 ? 4.59 -24.594 -3.814 1 98.69 303 ASN A CA 1
ATOM 2312 C C . ASN A 1 303 ? 3.172 -25.156 -3.746 1 98.69 303 ASN A C 1
ATOM 2314 O O . ASN A 1 303 ? 2.518 -25.078 -2.705 1 98.69 303 ASN A O 1
ATOM 2318 N N . TYR A 1 304 ? 2.703 -25.656 -4.867 1 98.5 304 TYR A N 1
ATOM 2319 C CA . TYR A 1 304 ? 1.39 -26.281 -4.973 1 98.5 304 TYR A CA 1
ATOM 2320 C C . TYR A 1 304 ? 1.364 -27.312 -6.102 1 98.5 304 TYR A C 1
ATOM 2322 O O . TYR A 1 304 ? 2.293 -27.375 -6.91 1 98.5 304 TYR A O 1
ATOM 2330 N N . ILE A 1 305 ? 0.251 -28.094 -6.129 1 97.12 305 ILE A N 1
ATOM 2331 C CA . ILE A 1 305 ? 0.006 -29.062 -7.191 1 97.12 305 ILE A CA 1
ATOM 2332 C C . ILE A 1 305 ? -1.432 -28.922 -7.688 1 97.12 305 ILE A C 1
ATOM 2334 O O . ILE A 1 305 ? -2.375 -28.953 -6.891 1 97.12 305 ILE A O 1
ATOM 2338 N N . LEU A 1 306 ? -1.517 -28.703 -8.969 1 96.19 306 LEU A N 1
ATOM 2339 C CA . LEU A 1 306 ? -2.82 -28.828 -9.609 1 96.19 306 LEU A CA 1
ATOM 2340 C C . LEU A 1 306 ? -3.096 -30.281 -9.992 1 96.19 306 LEU A C 1
ATOM 2342 O O . LEU A 1 306 ? -2.254 -30.938 -10.609 1 96.19 306 LEU A O 1
ATOM 2346 N N . ALA A 1 307 ? -4.281 -30.812 -9.578 1 96.19 307 ALA A N 1
ATOM 2347 C CA . ALA A 1 307 ? -4.594 -32.219 -9.828 1 96.19 307 ALA A CA 1
ATOM 2348 C C . ALA A 1 307 ? -6.02 -32.375 -10.344 1 96.19 307 ALA A C 1
ATOM 2350 O O . ALA A 1 307 ? -6.945 -31.734 -9.836 1 96.19 307 ALA A O 1
ATOM 2351 N N . ARG A 1 308 ? -6.184 -33.156 -11.328 1 95 308 ARG A N 1
ATOM 2352 C CA . ARG A 1 308 ? -7.504 -33.469 -11.867 1 95 308 ARG A CA 1
ATOM 2353 C C . ARG A 1 308 ? -8.188 -34.531 -11.023 1 95 308 ARG A C 1
ATOM 2355 O O . ARG A 1 308 ? -7.555 -35.5 -10.594 1 95 308 ARG A O 1
ATOM 2362 N N . GLU A 1 309 ? -9.398 -34.406 -10.867 1 95.5 309 GLU A N 1
ATOM 2363 C CA . GLU A 1 309 ? -10.219 -35.312 -10.047 1 95.5 309 GLU A CA 1
ATOM 2364 C C . GLU A 1 309 ? -10.055 -36.75 -10.477 1 95.5 309 GLU A C 1
ATOM 2366 O O . GLU A 1 309 ? -9.773 -37.031 -11.641 1 95.5 309 GLU A O 1
ATOM 2371 N N . PRO A 1 310 ? -10.227 -37.656 -9.523 1 95.69 310 PRO A N 1
ATOM 2372 C CA . PRO A 1 310 ? -10.258 -39.094 -9.891 1 95.69 310 PRO A CA 1
ATOM 2373 C C . PRO A 1 310 ? -11.562 -39.469 -10.586 1 95.69 310 PRO A C 1
ATOM 2375 O O . PRO A 1 310 ? -12.461 -38.656 -10.734 1 95.69 310 PRO A O 1
ATOM 2378 N N . LYS A 1 311 ? -11.625 -40.688 -11.023 1 91.81 311 LYS A N 1
ATOM 2379 C CA . LYS A 1 311 ? -12.75 -41.156 -11.812 1 91.81 311 LYS A CA 1
ATOM 2380 C C . LYS A 1 311 ? -14.016 -41.25 -10.969 1 91.81 311 LYS A C 1
ATOM 2382 O O . LYS A 1 311 ? -15.125 -41.062 -11.477 1 91.81 311 LYS A O 1
ATOM 2387 N N . ASN A 1 312 ? -13.922 -41.438 -9.727 1 89.88 312 ASN A N 1
ATOM 2388 C CA . ASN A 1 312 ? -15.078 -41.844 -8.938 1 89.88 312 ASN A CA 1
ATOM 2389 C C . ASN A 1 312 ? -15.727 -40.688 -8.219 1 89.88 312 ASN A C 1
ATOM 2391 O O . ASN A 1 312 ? -16.812 -40.812 -7.648 1 89.88 312 ASN A O 1
ATOM 2395 N N . LEU A 1 313 ? -15.102 -39.531 -8.211 1 92.69 313 LEU A N 1
ATOM 2396 C CA . LEU A 1 313 ? -15.664 -38.406 -7.484 1 92.69 313 LEU A CA 1
ATOM 2397 C C . LEU A 1 313 ? -15.25 -37.094 -8.125 1 92.69 313 LEU A C 1
ATOM 2399 O O . LEU A 1 313 ? -14.062 -36.844 -8.367 1 92.69 313 LEU A O 1
ATOM 2403 N N . VAL A 1 314 ? -16.203 -36.188 -8.25 1 95.12 314 VAL A N 1
ATOM 2404 C CA . VAL A 1 314 ? -15.953 -34.938 -8.953 1 95.12 314 VAL A CA 1
ATOM 2405 C C . VAL A 1 314 ? -15.32 -33.938 -8 1 95.12 314 VAL A C 1
ATOM 2407 O O . VAL A 1 314 ? -15.609 -33.938 -6.797 1 95.12 314 VAL A O 1
ATOM 2410 N N . ALA A 1 315 ? -14.562 -33 -8.539 1 96.81 315 ALA A N 1
ATOM 2411 C CA . ALA A 1 315 ? -13.75 -32.031 -7.785 1 96.81 315 ALA A CA 1
ATOM 2412 C C . ALA A 1 315 ? -14.617 -31.219 -6.836 1 96.81 315 ALA A C 1
ATOM 2414 O O . ALA A 1 315 ? -14.289 -31.062 -5.656 1 96.81 315 ALA A O 1
ATOM 2415 N N . PRO A 1 316 ? -15.852 -30.703 -7.262 1 96.25 316 PRO A N 1
ATOM 2416 C CA . PRO A 1 316 ? -16.656 -29.891 -6.348 1 96.25 316 PRO A CA 1
ATOM 2417 C C . PRO A 1 316 ? -17.078 -30.656 -5.094 1 96.25 316 PRO A C 1
ATOM 2419 O O . PRO A 1 316 ? -17.125 -30.078 -4.004 1 96.25 316 PRO A O 1
ATOM 2422 N N . LYS A 1 317 ? -17.359 -31.875 -5.238 1 96.88 317 LYS A N 1
ATOM 2423 C CA . LYS A 1 317 ? -17.75 -32.688 -4.094 1 96.88 317 LYS A CA 1
ATOM 2424 C C . LYS A 1 317 ? -16.578 -32.938 -3.16 1 96.88 317 LYS A C 1
ATOM 2426 O O . LYS A 1 317 ? -16.719 -32.906 -1.938 1 96.88 317 LYS A O 1
ATOM 2431 N N . ILE A 1 318 ? -15.438 -33.219 -3.773 1 98 318 ILE A N 1
ATOM 2432 C CA . ILE A 1 318 ? -14.227 -33.406 -2.986 1 98 318 ILE A CA 1
ATOM 2433 C C . ILE A 1 318 ? -13.93 -32.156 -2.164 1 98 318 ILE A C 1
ATOM 2435 O O . ILE A 1 318 ? -13.656 -32.25 -0.965 1 98 318 ILE A O 1
ATOM 2439 N N . VAL A 1 319 ? -14.031 -31 -2.777 1 97.44 319 VAL A N 1
ATOM 2440 C CA . VAL A 1 319 ? -13.75 -29.719 -2.127 1 97.44 319 VAL A CA 1
ATOM 2441 C C . VAL A 1 319 ? -14.719 -29.5 -0.967 1 97.44 319 VAL A C 1
ATOM 2443 O O . VAL A 1 319 ? -14.312 -29.109 0.127 1 97.44 319 VAL A O 1
ATOM 2446 N N . GLN A 1 320 ? -15.961 -29.766 -1.18 1 96.5 320 GLN A N 1
ATOM 2447 C CA . GLN A 1 320 ? -16.984 -29.609 -0.143 1 96.5 320 GLN A CA 1
ATOM 2448 C C . GLN A 1 320 ? -16.703 -30.531 1.035 1 96.5 320 GLN A C 1
ATOM 2450 O O . GLN A 1 320 ? -16.812 -30.125 2.193 1 96.5 320 GLN A O 1
ATOM 2455 N N . ARG A 1 321 ? -16.406 -31.75 0.775 1 97.19 321 ARG A N 1
ATOM 2456 C CA . ARG A 1 321 ? -16.141 -32.719 1.832 1 97.19 321 ARG A CA 1
ATOM 2457 C C . ARG A 1 321 ? -14.891 -32.375 2.617 1 97.19 321 ARG A C 1
ATOM 2459 O O . ARG A 1 321 ? -14.828 -32.562 3.83 1 97.19 321 ARG A O 1
ATOM 2466 N N . LEU A 1 322 ? -13.859 -31.906 1.914 1 97.69 322 LEU A N 1
ATOM 2467 C CA . LEU A 1 322 ? -12.656 -31.438 2.605 1 97.69 322 LEU A CA 1
ATOM 2468 C C . LEU A 1 322 ? -12.977 -30.297 3.559 1 97.69 322 LEU A C 1
ATOM 2470 O O . LEU A 1 322 ? -12.406 -30.203 4.645 1 97.69 322 LEU A O 1
ATOM 2474 N N . ARG A 1 323 ? -13.867 -29.391 3.129 1 95.81 323 ARG A N 1
ATOM 2475 C CA . ARG A 1 323 ? -14.297 -28.297 3.996 1 95.81 323 ARG A CA 1
ATOM 2476 C C . ARG A 1 323 ? -14.922 -28.828 5.281 1 95.81 323 ARG A C 1
ATOM 2478 O O . ARG A 1 323 ? -14.75 -28.234 6.352 1 95.81 323 ARG A O 1
ATOM 2485 N N . ASP A 1 324 ? -15.664 -29.875 5.156 1 95.12 324 ASP A N 1
ATOM 2486 C CA . ASP A 1 324 ? -16.25 -30.516 6.328 1 95.12 324 ASP A CA 1
ATOM 2487 C C . ASP A 1 324 ? -15.18 -30.969 7.305 1 95.12 324 ASP A C 1
ATOM 2489 O O . ASP A 1 324 ? -15.414 -31.047 8.516 1 95.12 324 ASP A O 1
ATOM 2493 N N . TYR A 1 325 ? -14.039 -31.297 6.754 1 95.5 325 TYR A N 1
ATOM 2494 C CA . TYR A 1 325 ? -12.891 -31.688 7.57 1 95.5 325 TYR A CA 1
ATOM 2495 C C . TYR A 1 325 ? -12.07 -30.469 7.973 1 95.5 325 TYR A C 1
ATOM 2497 O O . TYR A 1 325 ? -10.969 -30.594 8.508 1 95.5 325 TYR A O 1
ATOM 2505 N N . LYS A 1 326 ? -12.508 -29.234 7.582 1 96 326 LYS A N 1
ATOM 2506 C CA . LYS A 1 326 ? -11.859 -27.953 7.887 1 96 326 LYS A CA 1
ATOM 2507 C C . LYS A 1 326 ? -10.547 -27.812 7.133 1 96 326 LYS A C 1
ATOM 2509 O O . LYS A 1 326 ? -9.555 -27.328 7.684 1 96 326 LYS A O 1
ATOM 2514 N N . ILE A 1 327 ? -10.523 -28.359 5.957 1 97.44 327 ILE A N 1
ATOM 2515 C CA . ILE A 1 327 ? -9.383 -28.203 5.055 1 97.44 327 ILE A CA 1
ATOM 2516 C C . ILE A 1 327 ? -9.797 -27.391 3.836 1 97.44 327 ILE A C 1
ATOM 2518 O O . ILE A 1 327 ? -10.742 -27.734 3.133 1 97.44 327 ILE A O 1
ATOM 2522 N N . LEU A 1 328 ? -9.07 -26.297 3.621 1 96.5 328 LEU A N 1
ATOM 2523 C CA . LEU A 1 328 ? -9.352 -25.422 2.479 1 96.5 328 LEU A CA 1
ATOM 2524 C C . LEU A 1 328 ? -8.391 -25.719 1.331 1 96.5 328 LEU A C 1
ATOM 2526 O O . LEU A 1 328 ? -7.18 -25.797 1.54 1 96.5 328 LEU A O 1
ATOM 2530 N N . VAL A 1 329 ? -8.906 -25.953 0.19 1 97.31 329 VAL A N 1
ATOM 2531 C CA . VAL A 1 329 ? -8.156 -26.094 -1.052 1 97.31 329 VAL A CA 1
ATOM 2532 C C . VAL A 1 329 ? -8.75 -25.172 -2.123 1 97.31 329 VAL A C 1
ATOM 2534 O O . VAL A 1 329 ? -9.781 -24.547 -1.905 1 97.31 329 VAL A O 1
ATOM 2537 N N . ARG A 1 330 ? -8.078 -25.047 -3.197 1 95.75 330 ARG A N 1
ATOM 2538 C CA . ARG A 1 330 ? -8.523 -24.109 -4.227 1 95.75 330 ARG A CA 1
ATOM 2539 C C . ARG A 1 330 ? -9.164 -24.844 -5.395 1 95.75 330 ARG A C 1
ATOM 2541 O O . ARG A 1 330 ? -8.594 -25.797 -5.93 1 95.75 330 ARG A O 1
ATOM 2548 N N . HIS A 1 331 ? -10.344 -24.406 -5.648 1 94.31 331 HIS A N 1
ATOM 2549 C CA . HIS A 1 331 ? -11.102 -24.906 -6.793 1 94.31 331 HIS A CA 1
ATOM 2550 C C . HIS A 1 331 ? -11.43 -23.781 -7.77 1 94.31 331 HIS A C 1
ATOM 2552 O O . HIS A 1 331 ? -11.742 -22.672 -7.352 1 94.31 331 HIS A O 1
ATOM 2558 N N . TYR A 1 332 ? -11.258 -24.047 -9.023 1 88.44 332 TYR A N 1
ATOM 2559 C CA . TYR A 1 332 ? -11.547 -23.062 -10.062 1 88.44 332 TYR A CA 1
ATOM 2560 C C . TYR A 1 332 ? -12.844 -23.391 -10.781 1 88.44 332 TYR A C 1
ATOM 2562 O O . TYR A 1 332 ? -12.828 -23.75 -11.961 1 88.44 332 TYR A O 1
ATOM 2570 N N . ALA A 1 333 ? -13.891 -23.094 -10.117 1 86.12 333 ALA A N 1
ATOM 2571 C CA . ALA A 1 333 ? -15.203 -23.406 -10.672 1 86.12 333 ALA A CA 1
ATOM 2572 C C . ALA A 1 333 ? -15.477 -22.578 -11.922 1 86.12 333 ALA A C 1
ATOM 2574 O O . ALA A 1 333 ? -15.109 -21.406 -11.984 1 86.12 333 ALA A O 1
ATOM 2575 N N . GLY A 1 334 ? -16.047 -23.125 -12.875 1 78.38 334 GLY A N 1
ATOM 2576 C CA . GLY A 1 334 ? -16.453 -22.391 -14.062 1 78.38 334 GLY A CA 1
ATOM 2577 C C . GLY A 1 334 ? -15.297 -22.109 -15.016 1 78.38 334 GLY A C 1
ATOM 2578 O O . GLY A 1 334 ? -15.438 -21.312 -15.945 1 78.38 334 GLY A O 1
ATOM 2579 N N . SER A 1 335 ? -14.195 -22.703 -14.703 1 82.62 335 SER A N 1
ATOM 2580 C CA . SER A 1 335 ? -13.031 -22.531 -15.57 1 82.62 335 SER A CA 1
ATOM 2581 C C . SER A 1 335 ? -12.703 -23.828 -16.312 1 82.62 335 SER A C 1
ATOM 2583 O O . SER A 1 335 ? -13.438 -24.812 -16.203 1 82.62 335 SER A O 1
ATOM 2585 N N . GLN A 1 336 ? -11.703 -23.797 -17.156 1 84.81 336 GLN A N 1
ATOM 2586 C CA . GLN A 1 336 ? -11.25 -25 -17.859 1 84.81 336 GLN A CA 1
ATOM 2587 C C . GLN A 1 336 ? -10.641 -26 -16.891 1 84.81 336 GLN A C 1
ATOM 2589 O O . GLN A 1 336 ? -10.43 -27.156 -17.234 1 84.81 336 GLN A O 1
ATOM 2594 N N . PHE A 1 337 ? -10.477 -25.547 -15.633 1 89.44 337 PHE A N 1
ATOM 2595 C CA . PHE A 1 337 ? -9.938 -26.438 -14.609 1 89.44 337 PHE A CA 1
ATOM 2596 C C . PHE A 1 337 ? -11 -26.781 -13.578 1 89.44 337 PHE A C 1
ATOM 2598 O O . PHE A 1 337 ? -10.688 -27.016 -12.406 1 89.44 337 PHE A O 1
ATOM 2605 N N . ALA A 1 338 ? -12.227 -26.797 -13.984 1 91.94 338 ALA A N 1
ATOM 2606 C CA . ALA A 1 338 ? -13.328 -27.078 -13.07 1 91.94 338 ALA A CA 1
ATOM 2607 C C . ALA A 1 338 ? -13.234 -28.5 -12.516 1 91.94 338 ALA A C 1
ATOM 2609 O O . ALA A 1 338 ? -13.828 -28.797 -11.477 1 91.94 338 ALA A O 1
ATOM 2610 N N . ASP A 1 339 ? -12.5 -29.344 -13.25 1 94.44 339 ASP A N 1
ATOM 2611 C CA . ASP A 1 339 ? -12.328 -30.719 -12.781 1 94.44 339 ASP A CA 1
ATOM 2612 C C . ASP A 1 339 ? -11.008 -30.875 -12.031 1 94.44 339 ASP A C 1
ATOM 2614 O O . ASP A 1 339 ? -10.539 -32 -11.82 1 94.44 339 ASP A O 1
ATOM 2618 N N . CYS A 1 340 ? -10.367 -29.797 -11.688 1 95.19 340 CYS A N 1
ATOM 2619 C CA . CYS A 1 340 ? -9.086 -29.828 -11 1 95.19 340 CYS A CA 1
ATOM 2620 C C . CYS A 1 340 ? -9.18 -29.172 -9.633 1 95.19 340 CYS A C 1
ATOM 2622 O O . CYS A 1 340 ? -10.109 -28.406 -9.375 1 95.19 340 CYS A O 1
ATOM 2624 N N . ILE A 1 341 ? -8.328 -29.531 -8.75 1 97.44 341 ILE A N 1
ATOM 2625 C CA . ILE A 1 341 ? -8.109 -28.922 -7.441 1 97.44 341 ILE A CA 1
ATOM 2626 C C . ILE A 1 341 ? -6.637 -28.578 -7.27 1 97.44 341 ILE A C 1
ATOM 2628 O O . ILE A 1 341 ? -5.758 -29.375 -7.609 1 97.44 341 ILE A O 1
ATOM 2632 N N . ARG A 1 342 ? -6.383 -27.375 -6.895 1 97.44 342 ARG A N 1
ATOM 2633 C CA . ARG A 1 342 ? -5.012 -27 -6.57 1 97.44 342 ARG A CA 1
ATOM 2634 C C . ARG A 1 342 ? -4.742 -27.141 -5.074 1 97.44 342 ARG A C 1
ATOM 2636 O O . ARG A 1 342 ? -5.438 -26.547 -4.254 1 97.44 342 ARG A O 1
ATOM 2643 N N . PHE A 1 343 ? -3.748 -27.891 -4.738 1 98.5 343 PHE A N 1
ATOM 2644 C CA . PHE A 1 343 ? -3.348 -28.156 -3.361 1 98.5 343 PHE A CA 1
ATOM 2645 C C . PHE A 1 343 ? -2.041 -27.438 -3.037 1 98.5 343 PHE A C 1
ATOM 2647 O O . PHE A 1 343 ? -0.988 -27.781 -3.576 1 98.5 343 PHE A O 1
ATOM 2654 N N . SER A 1 344 ? -2.117 -26.469 -2.113 1 98.38 344 SER A N 1
ATOM 2655 C CA . SER A 1 344 ? -0.888 -25.875 -1.596 1 98.38 344 SER A CA 1
ATOM 2656 C C . SER A 1 344 ? -0.09 -26.891 -0.773 1 98.38 344 SER A C 1
ATOM 2658 O O . SER A 1 344 ? -0.667 -27.688 -0.039 1 98.38 344 SER A O 1
ATOM 2660 N N . VAL A 1 345 ? 1.194 -26.812 -0.896 1 98.69 345 VAL A N 1
ATOM 2661 C CA . VAL A 1 345 ? 2.031 -27.641 -0.028 1 98.69 345 VAL A CA 1
ATOM 2662 C C . VAL A 1 345 ? 2.023 -27.078 1.389 1 98.69 345 VAL A C 1
ATOM 2664 O O . VAL A 1 345 ? 2.395 -25.906 1.601 1 98.69 345 VAL A O 1
ATOM 2667 N N . GLY A 1 346 ? 1.532 -27.844 2.344 1 97.88 346 GLY A N 1
ATOM 2668 C CA . GLY A 1 346 ? 1.528 -27.453 3.742 1 97.88 346 GLY A CA 1
ATOM 2669 C C . GLY A 1 346 ? 2.637 -28.094 4.551 1 97.88 346 GLY A C 1
ATOM 2670 O O . GLY A 1 346 ? 3.553 -28.688 3.99 1 97.88 346 GLY A O 1
ATOM 2671 N N . ALA A 1 347 ? 2.582 -27.844 5.82 1 96.88 347 ALA A N 1
ATOM 2672 C CA . ALA A 1 347 ? 3.48 -28.562 6.723 1 96.88 347 ALA A CA 1
ATOM 2673 C C . ALA A 1 347 ? 3.26 -30.062 6.629 1 96.88 347 ALA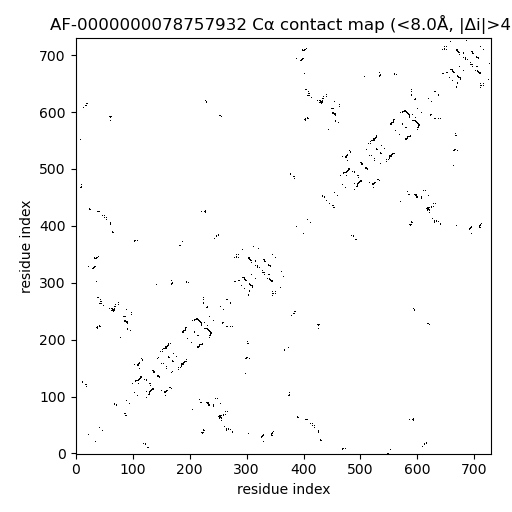 A C 1
ATOM 2675 O O . ALA A 1 347 ? 2.209 -30.516 6.176 1 96.88 347 ALA A O 1
ATOM 2676 N N . GLU A 1 348 ? 4.215 -30.812 7.102 1 97.62 348 GLU A N 1
ATOM 2677 C CA . GLU A 1 348 ? 4.172 -32.25 7.008 1 97.62 348 GLU A CA 1
ATOM 2678 C C . GLU A 1 348 ? 2.881 -32.812 7.598 1 97.62 348 GLU A C 1
ATOM 2680 O O . GLU A 1 348 ? 2.217 -33.656 6.98 1 97.62 348 GLU A O 1
ATOM 2685 N N . GLY A 1 349 ? 2.533 -32.281 8.766 1 97.56 349 GLY A N 1
ATOM 2686 C CA . GLY A 1 349 ? 1.311 -32.719 9.414 1 97.56 349 GLY A CA 1
ATOM 2687 C C . GLY A 1 349 ? 0.058 -32.344 8.648 1 97.56 349 GLY A C 1
ATOM 2688 O O . GLY A 1 349 ? -0.911 -33.094 8.609 1 97.56 349 GLY A O 1
ATOM 2689 N N . GLU A 1 350 ? 0.073 -31.172 8.039 1 97.56 350 GLU A N 1
ATOM 2690 C CA . GLU A 1 350 ? -1.063 -30.719 7.246 1 97.56 350 GLU A CA 1
ATOM 2691 C C . GLU A 1 350 ? -1.234 -31.547 5.984 1 97.56 350 GLU A C 1
ATOM 2693 O O . GLU A 1 350 ? -2.355 -31.906 5.617 1 97.56 350 GLU A O 1
ATOM 2698 N N . ASN A 1 351 ? -0.127 -31.891 5.359 1 98.56 351 ASN A N 1
ATOM 2699 C CA . ASN A 1 351 ? -0.159 -32.75 4.176 1 98.56 351 ASN A CA 1
ATOM 2700 C C . ASN A 1 351 ? -0.703 -34.125 4.5 1 98.56 351 ASN A C 1
ATOM 2702 O O . ASN A 1 351 ? -1.519 -34.688 3.75 1 98.56 351 ASN A O 1
ATOM 2706 N N . ALA A 1 352 ? -0.252 -34.625 5.605 1 98.5 352 ALA A N 1
ATOM 2707 C CA . ALA A 1 352 ? -0.705 -35.969 6.031 1 98.5 352 ALA A CA 1
ATOM 2708 C C . ALA A 1 352 ? -2.205 -35.969 6.312 1 98.5 352 ALA A C 1
ATOM 2710 O O . ALA A 1 352 ? -2.912 -36.906 5.941 1 98.5 352 ALA A O 1
ATOM 2711 N N . LYS A 1 353 ? -2.635 -34.906 6.977 1 98.19 353 LYS A N 1
ATOM 2712 C CA . LYS A 1 353 ? -4.059 -34.812 7.285 1 98.19 353 LYS A CA 1
ATOM 2713 C C . LYS A 1 353 ? -4.891 -34.688 6.008 1 98.19 353 LYS A C 1
ATOM 2715 O O . LYS A 1 353 ? -5.977 -35.25 5.914 1 98.19 353 LYS A O 1
ATOM 2720 N N . LEU A 1 354 ? -4.406 -33.906 5.086 1 98.69 354 LEU A N 1
ATOM 2721 C CA . LEU A 1 354 ? -5.078 -33.781 3.795 1 98.69 354 LEU A CA 1
ATOM 2722 C C . LEU A 1 354 ? -5.234 -35.156 3.129 1 98.69 354 LEU A C 1
ATOM 2724 O O . LEU A 1 354 ? -6.336 -35.531 2.725 1 98.69 354 LEU A O 1
ATOM 2728 N N . ILE A 1 355 ? -4.168 -35.906 3.092 1 98.62 355 ILE A N 1
ATOM 2729 C CA . ILE A 1 355 ? -4.172 -37.219 2.408 1 98.62 355 ILE A CA 1
ATOM 2730 C C . ILE A 1 355 ? -5.082 -38.188 3.152 1 98.62 355 ILE A C 1
ATOM 2732 O O . ILE A 1 355 ? -5.848 -38.938 2.531 1 98.62 355 ILE A O 1
ATOM 2736 N N . GLY A 1 356 ? -4.984 -38.188 4.461 1 98.44 356 GLY A N 1
A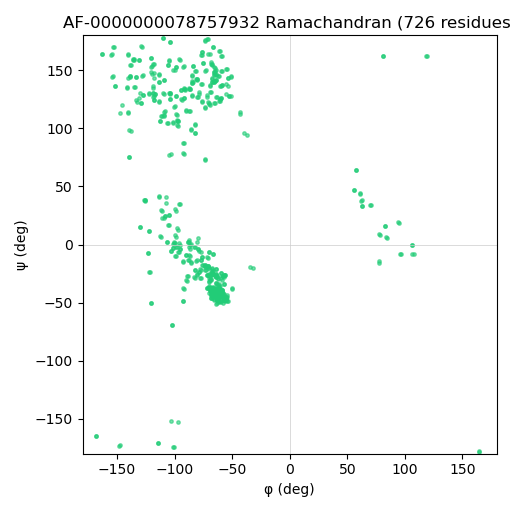TOM 2737 C CA . GLY A 1 356 ? -5.883 -39 5.25 1 98.44 356 GLY A CA 1
ATOM 2738 C C . GLY A 1 356 ? -7.348 -38.719 4.992 1 98.44 356 GLY A C 1
ATOM 2739 O O . GLY A 1 356 ? -8.156 -39.625 4.84 1 98.44 356 GLY A O 1
ATOM 2740 N N . SER A 1 357 ? -7.668 -37.438 4.969 1 98.31 357 SER A N 1
ATOM 2741 C CA . SER A 1 357 ? -9.047 -37.031 4.719 1 98.31 357 SER A CA 1
ATOM 2742 C C . SER A 1 357 ? -9.5 -37.438 3.32 1 98.31 357 SER A C 1
ATOM 2744 O O . SER A 1 357 ? -10.641 -37.875 3.131 1 98.31 357 SER A O 1
ATOM 2746 N N . LEU A 1 358 ? -8.641 -37.312 2.355 1 98.44 358 LEU A N 1
ATOM 2747 C CA . LEU A 1 358 ? -8.969 -37.688 0.984 1 98.44 358 LEU A CA 1
ATOM 2748 C C . LEU A 1 358 ? -9.219 -39.188 0.879 1 98.44 358 LEU A C 1
ATOM 2750 O O . LEU A 1 358 ? -10.117 -39.625 0.156 1 98.44 358 LEU A O 1
ATOM 2754 N N . LYS A 1 359 ? -8.422 -39.969 1.569 1 97.81 359 LYS A N 1
ATOM 2755 C CA . LYS A 1 359 ? -8.625 -41.406 1.585 1 97.81 359 LYS A CA 1
ATOM 2756 C C . LYS A 1 359 ? -10.016 -41.75 2.107 1 97.81 359 LYS A C 1
ATOM 2758 O O . LYS A 1 359 ? -10.711 -42.625 1.533 1 97.81 359 LYS A O 1
ATOM 2763 N N . GLU A 1 360 ? -10.391 -41.062 3.137 1 97.19 360 GLU A N 1
ATOM 2764 C CA . GLU A 1 360 ? -11.711 -41.312 3.711 1 97.19 360 GLU A CA 1
ATOM 2765 C C . GLU A 1 360 ? -12.82 -40.875 2.744 1 97.19 360 GLU A C 1
ATOM 2767 O O . GLU A 1 360 ? -13.812 -41.594 2.582 1 97.19 360 GLU A O 1
ATOM 2772 N N . ILE A 1 361 ? -12.664 -39.75 2.182 1 97.25 361 ILE A N 1
ATOM 2773 C CA . ILE A 1 361 ? -13.656 -39.188 1.263 1 97.25 361 ILE A CA 1
ATOM 2774 C C . ILE A 1 361 ? -13.836 -40.125 0.069 1 97.25 361 ILE A C 1
ATOM 2776 O O . ILE A 1 361 ? -14.961 -40.406 -0.352 1 97.25 361 ILE A O 1
ATOM 2780 N N . LEU A 1 362 ? -12.75 -40.656 -0.477 1 95.56 362 LEU A N 1
ATOM 2781 C CA . LEU A 1 362 ? -12.781 -41.438 -1.706 1 95.56 362 LEU A CA 1
ATOM 2782 C C . LEU A 1 362 ? -13.211 -42.875 -1.424 1 95.56 362 LEU A C 1
ATOM 2784 O O . LEU A 1 362 ? -13.742 -43.562 -2.307 1 95.56 362 LEU A O 1
ATOM 2788 N N . ARG A 1 363 ? -12.984 -43.312 -0.211 1 90.88 363 ARG A N 1
ATOM 2789 C CA . ARG A 1 363 ? -13.484 -44.625 0.174 1 90.88 363 ARG A CA 1
ATOM 2790 C C . ARG A 1 363 ? -15.008 -44.656 0.245 1 90.88 363 ARG A C 1
ATOM 2792 O O . ARG A 1 363 ? -15.641 -45.656 -0.066 1 90.88 363 ARG A O 1
ATOM 2799 N N . GLY A 1 364 ? -15.547 -43.562 0.724 1 82.75 364 GLY A N 1
ATOM 2800 C CA . GLY A 1 364 ? -16.984 -43.469 0.853 1 82.75 364 GLY A CA 1
ATOM 2801 C C . GLY A 1 364 ? -17.688 -43.125 -0.451 1 82.75 364 GLY A C 1
ATOM 2802 O O . GLY A 1 364 ? -18.906 -43.031 -0.508 1 82.75 364 GLY A O 1
ATOM 2803 N N . ALA A 1 365 ? -17 -43 -1.495 1 75.06 365 ALA A N 1
ATOM 2804 C CA . ALA A 1 365 ? -17.562 -42.625 -2.783 1 75.06 365 ALA A CA 1
ATOM 2805 C C . ALA A 1 365 ? -17.719 -43.844 -3.697 1 75.06 365 ALA A C 1
ATOM 2807 O O . ALA A 1 365 ? -16.953 -44.812 -3.592 1 75.06 365 ALA A O 1
ATOM 2808 N N . MET B 1 1 ? 16.75 -6.438 -31.5 1 30.89 1 MET B N 1
ATOM 2809 C CA . MET B 1 1 ? 17.203 -5.715 -30.312 1 30.89 1 MET B CA 1
ATOM 2810 C C . MET B 1 1 ? 16.188 -4.637 -29.922 1 30.89 1 MET B C 1
ATOM 2812 O O . MET B 1 1 ? 15.68 -3.922 -30.781 1 30.89 1 MET B O 1
ATOM 2816 N N . ALA B 1 2 ? 15.555 -4.809 -28.75 1 44.03 2 ALA B N 1
ATOM 2817 C CA . ALA B 1 2 ? 14.594 -3.779 -28.359 1 44.03 2 ALA B CA 1
ATOM 2818 C C . ALA B 1 2 ? 15.141 -2.383 -28.625 1 44.03 2 ALA B C 1
ATOM 2820 O O . ALA B 1 2 ? 16.328 -2.115 -28.391 1 44.03 2 ALA B O 1
ATOM 2821 N N . ASP B 1 3 ? 14.664 -1.685 -29.453 1 43.78 3 ASP B N 1
ATOM 2822 C CA . ASP B 1 3 ? 15.047 -0.283 -29.578 1 43.78 3 ASP B CA 1
ATOM 2823 C C . ASP B 1 3 ? 15.273 0.345 -28.203 1 43.78 3 ASP B C 1
ATOM 2825 O O . ASP B 1 3 ? 14.352 0.414 -27.391 1 43.78 3 ASP B O 1
ATOM 2829 N N . SER B 1 4 ? 16.516 0.419 -27.625 1 47 4 SER B N 1
ATOM 2830 C CA . SER B 1 4 ? 16.984 1.043 -26.406 1 47 4 SER B CA 1
ATOM 2831 C C . SER B 1 4 ? 16.188 2.303 -26.078 1 47 4 SER B C 1
ATOM 2833 O O . SER B 1 4 ? 16.219 2.781 -24.938 1 47 4 SER B O 1
ATOM 2835 N N . ASN B 1 5 ? 15.477 2.887 -27.188 1 50.34 5 ASN B N 1
ATOM 2836 C CA . ASN B 1 5 ? 14.852 4.195 -27.031 1 50.34 5 ASN B CA 1
ATOM 2837 C C . ASN B 1 5 ? 13.367 4.074 -26.688 1 50.34 5 ASN B C 1
ATOM 2839 O O . ASN B 1 5 ? 12.664 5.078 -26.578 1 50.34 5 ASN B O 1
ATOM 2843 N N . ARG B 1 6 ? 12.891 2.857 -26.719 1 63.12 6 ARG B N 1
ATOM 2844 C CA . ARG B 1 6 ? 11.445 2.771 -26.562 1 63.12 6 ARG B CA 1
ATOM 2845 C C . ARG B 1 6 ? 11.016 3.145 -25.156 1 63.12 6 ARG B C 1
ATOM 2847 O O . ARG B 1 6 ? 11.539 2.605 -24.172 1 63.12 6 ARG B O 1
ATOM 2854 N N . ASN B 1 7 ? 10.234 4.145 -25.125 1 78.75 7 ASN B N 1
ATOM 2855 C CA . ASN B 1 7 ? 9.664 4.633 -23.859 1 78.75 7 ASN B CA 1
ATOM 2856 C C . ASN B 1 7 ? 8.445 3.822 -23.453 1 78.75 7 ASN B C 1
ATOM 2858 O O . ASN B 1 7 ? 7.395 3.904 -24.094 1 78.75 7 ASN B O 1
ATOM 2862 N N . PHE B 1 8 ? 8.539 2.979 -22.562 1 84.81 8 PHE B N 1
ATOM 2863 C CA . PHE B 1 8 ? 7.48 2.076 -22.125 1 84.81 8 PHE B CA 1
ATOM 2864 C C . PHE B 1 8 ? 6.473 2.809 -21.25 1 84.81 8 PHE B C 1
ATOM 2866 O O . PHE B 1 8 ? 5.406 2.271 -20.938 1 84.81 8 PHE B O 1
ATOM 2873 N N . LEU B 1 9 ? 6.738 4.012 -20.922 1 89.19 9 LEU B N 1
ATOM 2874 C CA . LEU B 1 9 ? 5.848 4.762 -20.031 1 89.19 9 LEU B CA 1
ATOM 2875 C C . LEU B 1 9 ? 4.711 5.398 -20.828 1 89.19 9 LEU B C 1
ATOM 2877 O O . LEU B 1 9 ? 4.914 5.879 -21.938 1 89.19 9 LEU B O 1
ATOM 2881 N N . ASN B 1 10 ? 3.543 5.367 -20.297 1 87.56 10 ASN B N 1
ATOM 2882 C CA . ASN B 1 10 ? 2.426 6.047 -20.938 1 87.56 10 ASN B CA 1
ATOM 2883 C C . ASN B 1 10 ? 2.555 7.562 -20.828 1 87.56 10 ASN B C 1
ATOM 2885 O O . ASN B 1 10 ? 3.465 8.07 -20.172 1 87.56 10 ASN B O 1
ATOM 2889 N N . ALA B 1 11 ? 1.63 8.289 -21.422 1 80.94 11 ALA B N 1
ATOM 2890 C CA . ALA B 1 11 ? 1.722 9.734 -21.562 1 80.94 11 ALA B CA 1
ATOM 2891 C C . ALA B 1 11 ? 1.586 10.43 -20.219 1 80.94 11 ALA B C 1
ATOM 2893 O O . ALA B 1 11 ? 2.293 11.398 -19.938 1 80.94 11 ALA B O 1
ATOM 2894 N N . VAL B 1 12 ? 0.755 9.898 -19.438 1 79.94 12 VAL B N 1
ATOM 2895 C CA . VAL B 1 12 ? 0.526 10.5 -18.125 1 79.94 12 VAL B CA 1
ATOM 2896 C C . VAL B 1 12 ? 1.798 10.398 -17.281 1 79.94 12 VAL B C 1
ATOM 2898 O O . VAL B 1 12 ? 2.213 11.383 -16.656 1 79.94 12 VAL B O 1
ATOM 2901 N N . THR B 1 13 ? 2.447 9.32 -17.297 1 82.25 13 THR B N 1
ATOM 2902 C CA . THR B 1 13 ? 3.645 9.07 -16.5 1 82.25 13 THR B CA 1
ATOM 2903 C C . THR B 1 13 ? 4.816 9.906 -17.016 1 82.25 13 THR B C 1
ATOM 2905 O O . THR B 1 13 ? 5.617 10.414 -16.219 1 82.25 13 THR B O 1
ATOM 2908 N N . ARG B 1 14 ? 4.891 10.078 -18.234 1 80.75 14 ARG B N 1
ATOM 2909 C CA . ARG B 1 14 ? 5.969 10.867 -18.828 1 80.75 14 ARG B CA 1
ATOM 2910 C C . ARG B 1 14 ? 5.875 12.328 -18.391 1 80.75 14 ARG B C 1
ATOM 2912 O O . ARG B 1 14 ? 6.895 13.016 -18.281 1 80.75 14 ARG B O 1
ATOM 2919 N N . GLY B 1 15 ? 4.645 12.727 -18.078 1 71.56 15 GLY B N 1
ATOM 2920 C CA . GLY B 1 15 ? 4.418 14.109 -17.688 1 71.56 15 GLY B CA 1
ATOM 2921 C C . GLY B 1 15 ? 4.281 14.289 -16.188 1 71.56 15 GLY B C 1
ATOM 2922 O O . GLY B 1 15 ? 4.098 15.414 -15.711 1 71.56 15 GLY B O 1
ATOM 2923 N N . ALA B 1 16 ? 4.41 13.195 -15.57 1 68.62 16 ALA B N 1
ATOM 2924 C CA . ALA B 1 16 ? 4.074 13.258 -14.148 1 68.62 16 ALA B CA 1
ATOM 2925 C C . ALA B 1 16 ? 5.211 13.875 -13.344 1 68.62 16 ALA B C 1
ATOM 2927 O O . ALA B 1 16 ? 6.387 13.625 -13.617 1 68.62 16 ALA B O 1
ATOM 2928 N N . ALA B 1 17 ? 4.719 14.836 -12.531 1 61.38 17 ALA B N 1
ATOM 2929 C CA . ALA B 1 17 ? 5.672 15.383 -11.57 1 61.38 17 ALA B CA 1
ATOM 2930 C C . ALA B 1 17 ? 5.801 14.477 -10.344 1 61.38 17 ALA B C 1
ATOM 2932 O O . ALA B 1 17 ? 4.84 13.805 -9.961 1 61.38 17 ALA B O 1
ATOM 2933 N N . HIS B 1 18 ? 7.031 14.359 -9.828 1 62.25 18 HIS B N 1
ATOM 2934 C CA . HIS B 1 18 ? 7.266 13.57 -8.625 1 62.25 18 HIS B CA 1
ATOM 2935 C C . HIS B 1 18 ? 6.906 14.367 -7.375 1 62.25 18 HIS B C 1
ATOM 2937 O O . HIS B 1 18 ? 7.148 15.578 -7.309 1 62.25 18 HIS B O 1
ATOM 2943 N N . TYR B 1 19 ? 6.039 13.703 -6.559 1 61.66 19 TYR B N 1
ATOM 2944 C CA . TYR B 1 19 ? 5.871 14.273 -5.227 1 61.66 19 TYR B CA 1
ATOM 2945 C C . TYR B 1 19 ? 7.199 14.32 -4.48 1 61.66 19 TYR B C 1
ATOM 2947 O O . TYR B 1 19 ? 7.949 13.344 -4.473 1 61.66 19 TYR B O 1
ATOM 2955 N N . THR B 1 20 ? 7.578 15.484 -3.986 1 57.47 20 THR B N 1
ATOM 2956 C CA . THR B 1 20 ? 8.766 15.602 -3.154 1 57.47 20 THR B CA 1
ATOM 2957 C C . THR B 1 20 ? 8.398 15.617 -1.675 1 57.47 20 THR B C 1
ATOM 2959 O O . THR B 1 20 ? 7.879 16.609 -1.166 1 57.47 20 THR B O 1
ATOM 2962 N N . PRO B 1 21 ? 8.602 14.492 -1.031 1 57.34 21 PRO B N 1
ATOM 2963 C CA . PRO B 1 21 ? 8.344 14.5 0.411 1 57.34 21 PRO B CA 1
ATOM 2964 C C . PRO B 1 21 ? 9.344 15.352 1.185 1 57.34 21 PRO B C 1
ATOM 2966 O O . PRO B 1 21 ? 10.367 15.766 0.632 1 57.34 21 PRO B O 1
ATOM 2969 N N . GLY B 1 22 ? 8.891 15.781 2.363 1 61.12 22 GLY B N 1
ATOM 2970 C CA . GLY B 1 22 ? 9.859 16.422 3.234 1 61.12 22 GLY B CA 1
ATOM 2971 C C . GLY B 1 22 ? 11.125 15.594 3.428 1 61.12 22 GLY B C 1
ATOM 2972 O O . GLY B 1 22 ? 11.078 14.359 3.383 1 61.12 22 GLY B O 1
ATOM 2973 N N . GLU B 1 23 ? 12.18 16.281 3.537 1 67.38 23 GLU B N 1
ATOM 2974 C CA . GLU B 1 23 ? 13.469 15.633 3.75 1 67.38 23 GLU B CA 1
ATOM 2975 C C . GLU B 1 23 ? 13.414 14.68 4.938 1 67.38 23 GLU B C 1
ATOM 2977 O O . GLU B 1 23 ? 12.82 14.992 5.973 1 67.38 23 GLU B O 1
ATOM 2982 N N . GLN B 1 24 ? 13.805 13.523 4.723 1 65.06 24 GLN B N 1
ATOM 2983 C CA . GLN B 1 24 ? 13.867 12.531 5.797 1 65.06 24 GLN B CA 1
ATOM 2984 C C . GLN B 1 24 ? 15.312 12.219 6.164 1 65.06 24 GLN B C 1
ATOM 2986 O O . GLN B 1 24 ? 16.125 11.914 5.293 1 65.06 24 GLN B O 1
ATOM 2991 N N . VAL B 1 25 ? 15.742 12.641 7.336 1 63.53 25 VAL B N 1
ATOM 2992 C CA . VAL B 1 25 ? 17.047 12.258 7.867 1 63.53 25 VAL B CA 1
ATOM 2993 C C . VAL B 1 25 ? 16.859 11.359 9.086 1 63.53 25 VAL B C 1
ATOM 2995 O O . VAL B 1 25 ? 16.328 11.789 10.109 1 63.53 25 VAL B O 1
ATOM 2998 N N . ASN B 1 26 ? 17.109 10.133 8.938 1 62.16 26 ASN B N 1
ATOM 2999 C CA . ASN B 1 26 ? 16.906 9.203 10.047 1 62.16 26 ASN B CA 1
ATOM 3000 C C . ASN B 1 26 ? 18.203 8.883 10.766 1 62.16 26 ASN B C 1
ATOM 3002 O O . ASN B 1 26 ? 18.344 7.816 11.359 1 62.16 26 ASN B O 1
ATOM 3006 N N . GLU B 1 27 ? 19.031 9.914 10.703 1 69.38 27 GLU B N 1
ATOM 3007 C CA . GLU B 1 27 ? 20.281 9.742 11.461 1 69.38 27 GLU B CA 1
ATOM 3008 C C . GLU B 1 27 ? 20.078 10.133 12.922 1 69.38 27 GLU B C 1
ATOM 3010 O O . GLU B 1 27 ? 19.312 11.031 13.234 1 69.38 27 GLU B O 1
ATOM 3015 N N . PRO B 1 28 ? 20.703 9.328 13.734 1 76.19 28 PRO B N 1
ATOM 3016 C CA . PRO B 1 28 ? 20.594 9.664 15.156 1 76.19 28 PRO B CA 1
ATOM 3017 C C . PRO B 1 28 ? 21.047 11.094 15.453 1 76.19 28 PRO B C 1
ATOM 3019 O O . PRO B 1 28 ? 21.938 11.625 14.781 1 76.19 28 PRO B O 1
ATOM 3022 N N . GLY B 1 29 ? 20.297 11.758 16.297 1 83.94 29 GLY B N 1
ATOM 3023 C CA . GLY B 1 29 ? 20.719 13.062 16.781 1 83.94 29 GLY B CA 1
ATOM 3024 C C . GLY B 1 29 ? 19.922 14.203 16.172 1 83.94 29 GLY B C 1
ATOM 3025 O O . GLY B 1 29 ? 20.031 15.352 16.625 1 83.94 29 GLY B O 1
ATOM 3026 N N . TRP B 1 30 ? 19.141 13.883 15.242 1 91.06 30 TRP B N 1
ATOM 3027 C CA . TRP B 1 30 ? 18.359 14.93 14.602 1 91.06 30 TRP B CA 1
ATOM 3028 C C . TRP B 1 30 ? 17 15.102 15.297 1 91.06 30 TRP B C 1
ATOM 3030 O O . TRP B 1 30 ? 16.375 14.109 15.695 1 91.06 30 TRP B O 1
ATOM 3040 N N . ILE B 1 31 ? 16.656 16.391 15.547 1 94.62 31 ILE B N 1
ATOM 3041 C CA . ILE B 1 31 ? 15.297 16.719 15.961 1 94.62 31 ILE B CA 1
ATOM 3042 C C . ILE B 1 31 ? 14.438 17 14.727 1 94.62 31 ILE B C 1
ATOM 3044 O O . ILE B 1 31 ? 14.695 17.953 13.992 1 94.62 31 ILE B O 1
ATOM 3048 N N . LYS B 1 32 ? 13.477 16.172 14.508 1 93.88 32 LYS B N 1
ATOM 3049 C CA . LYS B 1 32 ? 12.633 16.281 13.32 1 93.88 32 LYS B CA 1
ATOM 3050 C C . LYS B 1 32 ? 11.336 17.016 13.625 1 93.88 32 LYS B C 1
ATOM 3052 O O . LYS B 1 32 ? 10.398 16.438 14.18 1 93.88 32 LYS B O 1
ATOM 3057 N N . LEU B 1 33 ? 11.273 18.188 13.164 1 97.44 33 LEU B N 1
ATOM 3058 C CA . LEU B 1 33 ? 10.086 19.016 13.336 1 97.44 33 LEU B CA 1
ATOM 3059 C C . LEU B 1 33 ? 9.57 19.531 12 1 97.44 33 LEU B C 1
ATOM 3061 O O . LEU B 1 33 ? 9.156 20.672 11.891 1 97.44 33 LEU B O 1
ATOM 3065 N N . ASN B 1 34 ? 9.688 18.578 10.961 1 95.06 34 ASN B N 1
ATOM 3066 C CA . ASN B 1 34 ? 9.375 19.031 9.609 1 95.06 34 ASN B CA 1
ATOM 3067 C C . ASN B 1 34 ? 8.281 18.172 8.977 1 95.06 34 ASN B C 1
ATOM 3069 O O . ASN B 1 34 ? 7.75 18.516 7.922 1 95.06 34 ASN B O 1
ATOM 3073 N N . THR B 1 35 ? 7.824 17.047 9.594 1 92.81 35 THR B N 1
ATOM 3074 C CA . THR B 1 35 ? 6.887 16.156 8.93 1 92.81 35 THR B CA 1
ATOM 3075 C C . THR B 1 35 ? 5.691 15.844 9.828 1 92.81 35 THR B C 1
ATOM 3077 O O . THR B 1 35 ? 4.984 14.859 9.625 1 92.81 35 THR B O 1
ATOM 3080 N N . ASN B 1 36 ? 5.52 16.609 10.867 1 96.56 36 ASN B N 1
ATOM 3081 C CA . ASN B 1 36 ? 4.32 16.641 11.703 1 96.56 36 ASN B CA 1
ATOM 3082 C C . ASN B 1 36 ? 4.09 15.289 12.383 1 96.56 36 ASN B C 1
ATOM 3084 O O . ASN B 1 36 ? 2.951 14.828 12.492 1 96.56 36 ASN B O 1
ATOM 3088 N N . GLU B 1 37 ? 5.152 14.648 12.805 1 96 37 GLU B N 1
ATOM 3089 C CA . GLU B 1 37 ? 5.035 13.406 13.562 1 96 37 GLU B CA 1
ATOM 3090 C C . GLU B 1 37 ? 4.641 13.672 15.008 1 96 37 GLU B C 1
ATOM 3092 O O . GLU B 1 37 ? 4.738 14.805 15.484 1 96 37 GLU B O 1
ATOM 3097 N N . SER B 1 38 ? 4.195 12.68 15.648 1 97.56 38 SER B N 1
ATOM 3098 C CA . SER B 1 38 ? 3.721 12.812 17.016 1 97.56 38 SER B CA 1
ATOM 3099 C C . SER B 1 38 ? 4.863 13.133 17.969 1 97.56 38 SER B C 1
ATOM 3101 O O . SER B 1 38 ? 5.961 12.578 17.844 1 97.56 38 SER B O 1
ATOM 3103 N N . PRO B 1 39 ? 4.617 13.992 18.906 1 97.12 39 PRO B N 1
ATOM 3104 C CA . PRO B 1 39 ? 5.641 14.281 19.922 1 97.12 39 PRO B CA 1
ATOM 3105 C C . PRO B 1 39 ? 5.832 13.141 20.906 1 97.12 39 PRO B C 1
ATOM 3107 O O . PRO B 1 39 ? 6.895 13.031 21.531 1 97.12 39 PRO B O 1
ATOM 3110 N N . LEU B 1 40 ? 4.812 12.383 21.078 1 97.38 40 LEU B N 1
ATOM 3111 C CA . LEU B 1 40 ? 4.863 11.266 22.016 1 97.38 40 LEU B CA 1
ATOM 3112 C C . LEU B 1 40 ? 4.965 9.938 21.266 1 97.38 40 LEU B C 1
ATOM 3114 O O . LEU B 1 40 ? 4.578 9.844 20.109 1 97.38 40 LEU B O 1
ATOM 3118 N N . PRO B 1 41 ? 5.539 8.93 21.969 1 97.25 41 PRO B N 1
ATOM 3119 C CA . PRO B 1 41 ? 5.504 7.59 21.391 1 97.25 41 PRO B CA 1
ATOM 3120 C C . PRO B 1 41 ? 4.09 7.016 21.312 1 97.25 41 PRO B C 1
ATOM 3122 O O . PRO B 1 41 ? 3.154 7.598 21.875 1 97.25 41 PRO B O 1
ATOM 3125 N N . PRO B 1 42 ? 3.947 5.891 20.609 1 97.88 42 PRO B N 1
ATOM 3126 C CA . PRO B 1 42 ? 2.635 5.242 20.625 1 97.88 42 PRO B CA 1
ATOM 3127 C C . PRO B 1 42 ? 2.205 4.809 22.031 1 97.88 42 PRO B C 1
ATOM 3129 O O . PRO B 1 42 ? 3.033 4.746 22.938 1 97.88 42 PRO B O 1
ATOM 3132 N N . SER B 1 43 ? 0.964 4.484 22.125 1 98.12 43 SER B N 1
ATOM 3133 C CA . SER B 1 43 ? 0.395 3.986 23.375 1 98.12 43 SER B CA 1
ATOM 3134 C C . SER B 1 43 ? 1.187 2.797 23.906 1 98.12 43 SER B C 1
ATOM 3136 O O . SER B 1 43 ? 1.615 1.935 23.141 1 98.12 43 SER B O 1
ATOM 3138 N N . PRO B 1 44 ? 1.327 2.723 25.266 1 97.81 44 PRO B N 1
ATOM 3139 C CA . PRO B 1 44 ? 1.899 1.511 25.844 1 97.81 44 PRO B CA 1
ATOM 3140 C C . PRO B 1 44 ? 1.147 0.245 25.453 1 97.81 44 PRO B C 1
ATOM 3142 O O . PRO B 1 44 ? 1.743 -0.833 25.375 1 97.81 44 PRO B O 1
ATOM 3145 N N . ASN B 1 45 ? -0.125 0.407 25.141 1 98.19 45 ASN B N 1
ATOM 3146 C CA . ASN B 1 45 ? -0.92 -0.726 24.672 1 98.19 45 ASN B CA 1
ATOM 3147 C C . ASN B 1 45 ? -0.385 -1.291 23.359 1 98.19 45 ASN B C 1
ATOM 3149 O O . ASN B 1 45 ? -0.471 -2.496 23.125 1 98.19 45 ASN B O 1
ATOM 3153 N N . VAL B 1 46 ? 0.121 -0.463 22.531 1 98.5 46 VAL B N 1
ATOM 3154 C CA . VAL B 1 46 ? 0.705 -0.881 21.266 1 98.5 46 VAL B CA 1
ATOM 3155 C C . VAL B 1 46 ? 1.914 -1.778 21.516 1 98.5 46 VAL B C 1
ATOM 3157 O O . VAL B 1 46 ? 2.039 -2.85 20.922 1 98.5 46 VAL B O 1
ATOM 3160 N N . PHE B 1 47 ? 2.705 -1.387 22.453 1 98 47 PHE B N 1
ATOM 3161 C CA . PHE B 1 47 ? 3.908 -2.15 22.766 1 98 47 PHE B CA 1
ATOM 3162 C C . PHE B 1 47 ? 3.553 -3.471 23.438 1 98 47 PHE B C 1
ATOM 3164 O O . PHE B 1 47 ? 4.207 -4.488 23.203 1 98 47 PHE B O 1
ATOM 3171 N N . ARG B 1 48 ? 2.57 -3.455 24.25 1 98.12 48 ARG B N 1
ATOM 3172 C CA . ARG B 1 48 ? 2.107 -4.691 24.875 1 98.12 48 ARG B CA 1
ATOM 3173 C C . ARG B 1 48 ? 1.644 -5.695 23.828 1 98.12 48 ARG B C 1
ATOM 3175 O O . ARG B 1 48 ? 2.057 -6.855 23.844 1 98.12 48 ARG B O 1
ATOM 3182 N N . VAL B 1 49 ? 0.819 -5.25 22.906 1 98 49 VAL B N 1
ATOM 3183 C CA . VAL B 1 49 ? 0.305 -6.113 21.859 1 98 49 VAL B CA 1
ATOM 3184 C C . VAL B 1 49 ? 1.454 -6.574 20.953 1 98 49 VAL B C 1
ATOM 3186 O O . VAL B 1 49 ? 1.503 -7.738 20.547 1 98 49 VAL B O 1
ATOM 3189 N N . MET B 1 50 ? 2.348 -5.668 20.672 1 97.38 50 MET B N 1
ATOM 3190 C CA . MET B 1 50 ? 3.514 -6.023 19.859 1 97.38 50 MET B CA 1
ATOM 3191 C C . MET B 1 50 ? 4.297 -7.16 20.516 1 97.38 50 MET B C 1
ATOM 3193 O O . MET B 1 50 ? 4.688 -8.109 19.844 1 97.38 50 MET B O 1
ATOM 3197 N N . ALA B 1 51 ? 4.492 -7.039 21.766 1 97.56 51 ALA B N 1
ATOM 3198 C CA . ALA B 1 51 ? 5.219 -8.062 22.516 1 97.56 51 ALA B CA 1
ATOM 3199 C C . ALA B 1 51 ? 4.488 -9.406 22.453 1 97.56 51 ALA B C 1
ATOM 3201 O O . ALA B 1 51 ? 5.117 -10.453 22.328 1 97.56 51 ALA B O 1
ATOM 3202 N N . GLU B 1 52 ? 3.188 -9.375 22.547 1 97.44 52 GLU B N 1
ATOM 3203 C CA . GLU B 1 52 ? 2.367 -10.578 22.5 1 97.44 52 GLU B CA 1
ATOM 3204 C C . GLU B 1 52 ? 2.451 -11.266 21.141 1 97.44 52 GLU B C 1
ATOM 3206 O O . GLU B 1 52 ? 2.248 -12.477 21.047 1 97.44 52 GLU B O 1
ATOM 3211 N N . LEU B 1 53 ? 2.74 -10.516 20.141 1 96.69 53 LEU B N 1
ATOM 3212 C CA . LEU B 1 53 ? 2.738 -11.039 18.781 1 96.69 53 LEU B CA 1
ATOM 3213 C C . LEU B 1 53 ? 4.082 -11.68 18.438 1 96.69 53 LEU B C 1
ATOM 3215 O O . LEU B 1 53 ? 4.191 -12.422 17.453 1 96.69 53 LEU B O 1
ATOM 3219 N N . VAL B 1 54 ? 5.066 -11.352 19.266 1 95.81 54 VAL B N 1
ATOM 3220 C CA . VAL B 1 54 ? 6.387 -11.922 19.016 1 95.81 54 VAL B CA 1
ATOM 3221 C C . VAL B 1 54 ? 6.324 -13.445 19.094 1 95.81 54 VAL B C 1
ATOM 3223 O O . VAL B 1 54 ? 5.828 -14 20.078 1 95.81 54 VAL B O 1
ATOM 3226 N N . GLY B 1 55 ? 6.711 -14.133 18.078 1 92.62 55 GLY B N 1
ATOM 3227 C CA . GLY B 1 55 ? 6.754 -15.586 18.078 1 92.62 55 GLY B CA 1
ATOM 3228 C C . GLY B 1 55 ? 5.523 -16.219 17.469 1 92.62 55 GLY B C 1
ATOM 3229 O O . GLY B 1 55 ? 5.473 -17.438 17.266 1 92.62 55 GLY B O 1
ATOM 3230 N N . GLN B 1 56 ? 4.574 -15.391 17.203 1 93.38 56 GLN B N 1
ATOM 3231 C CA . GLN B 1 56 ? 3.387 -15.906 16.516 1 93.38 56 GLN B CA 1
ATOM 3232 C C . GLN B 1 56 ? 3.607 -15.984 15.016 1 93.38 56 GLN B C 1
ATOM 3234 O O . GLN B 1 56 ? 3.262 -15.062 14.281 1 93.38 56 GLN B O 1
ATOM 3239 N N . GLY B 1 57 ? 3.971 -17.094 14.594 1 93.31 57 GLY B N 1
ATOM 3240 C CA . GLY B 1 57 ? 4.379 -17.281 13.211 1 93.31 57 GLY B CA 1
ATOM 3241 C C . GLY B 1 57 ? 3.234 -17.141 12.219 1 93.31 57 GLY B C 1
ATOM 3242 O O . GLY B 1 57 ? 3.424 -16.641 11.109 1 93.31 57 GLY B O 1
ATOM 3243 N N . ASP B 1 58 ? 2.01 -17.469 12.602 1 92.62 58 ASP B N 1
ATOM 3244 C CA . ASP B 1 58 ? 0.872 -17.516 11.688 1 92.62 58 ASP B CA 1
ATOM 3245 C C . ASP B 1 58 ? 0.469 -16.109 11.242 1 92.62 58 ASP B C 1
ATOM 3247 O O . ASP B 1 58 ? 0.061 -15.914 10.094 1 92.62 58 ASP B O 1
ATOM 3251 N N . ILE B 1 59 ? 0.646 -15.125 12.086 1 93.62 59 ILE B N 1
ATOM 3252 C CA . ILE B 1 59 ? 0.25 -13.766 11.727 1 93.62 59 ILE B CA 1
ATOM 3253 C C . ILE B 1 59 ? 1.166 -13.242 10.625 1 93.62 59 ILE B C 1
ATOM 3255 O O . ILE B 1 59 ? 0.77 -12.375 9.836 1 93.62 59 ILE B O 1
ATOM 3259 N N . LEU B 1 60 ? 2.373 -13.797 10.57 1 96.38 60 LEU B N 1
ATOM 3260 C CA . LEU B 1 60 ? 3.344 -13.367 9.578 1 96.38 60 LEU B CA 1
ATOM 3261 C C . LEU B 1 60 ? 3.244 -14.227 8.312 1 96.38 60 LEU B C 1
ATOM 3263 O O . LEU B 1 60 ? 3.311 -13.703 7.199 1 96.38 60 LEU B O 1
ATOM 3267 N N . ARG B 1 61 ? 3.012 -15.492 8.453 1 95.31 61 ARG B N 1
ATOM 3268 C CA . ARG B 1 61 ? 3.082 -16.453 7.355 1 95.31 61 ARG B CA 1
ATOM 3269 C C . ARG B 1 61 ? 1.791 -16.453 6.543 1 95.31 61 ARG B C 1
ATOM 3271 O O . ARG B 1 61 ? 1.802 -16.766 5.352 1 95.31 61 ARG B O 1
ATOM 3278 N N . LYS B 1 62 ? 0.689 -16.125 7.164 1 92.5 62 LYS B N 1
ATOM 3279 C CA . LYS B 1 62 ? -0.612 -16.141 6.5 1 92.5 62 LYS B CA 1
ATOM 3280 C C . LYS B 1 62 ? -1.011 -14.734 6.051 1 92.5 62 LYS B C 1
ATOM 3282 O O . LYS B 1 62 ? -0.594 -13.742 6.656 1 92.5 62 LYS B O 1
ATOM 3287 N N . TYR B 1 63 ? -1.801 -14.711 5.031 1 90.94 63 TYR B N 1
ATOM 3288 C CA . TYR B 1 63 ? -2.293 -13.43 4.551 1 90.94 63 TYR B CA 1
ATOM 3289 C C . TYR B 1 63 ? -3.197 -12.766 5.586 1 90.94 63 TYR B C 1
ATOM 3291 O O . TYR B 1 63 ? -3.936 -13.453 6.301 1 90.94 63 TYR B O 1
ATOM 3299 N N . SER B 1 64 ? -3.102 -11.469 5.574 1 88.94 64 SER B N 1
ATOM 3300 C CA . SER B 1 64 ? -3.967 -10.68 6.441 1 88.94 64 SER B CA 1
ATOM 3301 C C . SER B 1 64 ? -5.414 -10.711 5.965 1 88.94 64 SER B C 1
ATOM 3303 O O . SER B 1 64 ? -5.695 -11.195 4.863 1 88.94 64 SER B O 1
ATOM 3305 N N . HIS B 1 65 ? -6.254 -10.328 6.824 1 87.75 65 HIS B N 1
ATOM 3306 C CA . HIS B 1 65 ? -7.652 -10.203 6.43 1 87.75 65 HIS B CA 1
ATOM 3307 C C . HIS B 1 65 ? -7.816 -9.227 5.27 1 87.75 65 HIS B C 1
ATOM 3309 O O . HIS B 1 65 ? -7.223 -8.148 5.273 1 87.75 65 HIS B O 1
ATOM 3315 N N . PRO B 1 66 ? -8.578 -9.531 4.348 1 85.75 66 PRO B N 1
ATOM 3316 C CA . PRO B 1 66 ? -8.656 -8.727 3.125 1 85.75 66 PRO B CA 1
ATOM 3317 C C . PRO B 1 66 ? -9.242 -7.336 3.369 1 85.75 66 PRO B C 1
ATOM 3319 O O . PRO B 1 66 ? -8.977 -6.406 2.602 1 85.75 66 PRO B O 1
ATOM 3322 N N . LEU B 1 67 ? -10.008 -7.207 4.461 1 89.06 67 LEU B N 1
ATOM 3323 C CA . LEU B 1 67 ? -10.68 -5.93 4.68 1 89.06 67 LEU B CA 1
ATOM 3324 C C . LEU B 1 67 ? -10.023 -5.152 5.812 1 89.06 67 LEU B C 1
ATOM 3326 O O . LEU B 1 67 ? -10.523 -4.105 6.227 1 89.06 67 LEU B O 1
ATOM 3330 N N . GLY B 1 68 ? -8.977 -5.703 6.355 1 92.81 68 GLY B N 1
ATOM 3331 C CA . GLY B 1 68 ? -8.195 -4.945 7.32 1 92.81 68 GLY B CA 1
ATOM 3332 C C . GLY B 1 68 ? -8.602 -5.215 8.758 1 92.81 68 GLY B C 1
ATOM 3333 O O . GLY B 1 68 ? -8.344 -4.398 9.641 1 92.81 68 GLY B O 1
ATOM 3334 N N . GLU B 1 69 ? -9.312 -6.375 8.898 1 93.88 69 GLU B N 1
ATOM 3335 C CA . GLU B 1 69 ? -9.562 -6.773 10.281 1 93.88 69 GLU B CA 1
ATOM 3336 C C . GLU B 1 69 ? -8.258 -7.086 11.008 1 93.88 69 GLU B C 1
ATOM 3338 O O . GLU B 1 69 ? -7.293 -7.539 10.398 1 93.88 69 GLU B O 1
ATOM 3343 N N . PRO B 1 70 ? -8.258 -6.824 12.453 1 95.62 70 PRO B N 1
ATOM 3344 C CA . PRO B 1 70 ? -9.352 -6.426 13.336 1 95.62 70 PRO B CA 1
ATOM 3345 C C . PRO B 1 70 ? -9.562 -4.914 13.375 1 95.62 70 PRO B C 1
ATOM 3347 O O . PRO B 1 70 ? -10.453 -4.43 14.078 1 95.62 70 PRO B O 1
ATOM 3350 N N . LEU B 1 71 ? -8.773 -4.16 12.641 1 98.19 71 LEU B N 1
ATOM 3351 C CA . LEU B 1 71 ? -8.859 -2.707 12.695 1 98.19 71 LEU B CA 1
ATOM 3352 C C . LEU B 1 71 ? -10.211 -2.223 12.18 1 98.19 71 LEU B C 1
ATOM 3354 O O . LEU B 1 71 ? -10.805 -1.305 12.75 1 98.19 71 LEU B O 1
ATOM 3358 N N . LEU B 1 72 ? -10.68 -2.832 11.109 1 97.69 72 LEU B N 1
ATOM 3359 C CA . LEU B 1 72 ? -11.969 -2.451 10.547 1 97.69 72 LEU B CA 1
ATOM 3360 C C . LEU B 1 72 ? -13.062 -2.506 11.602 1 97.69 72 LEU B C 1
ATOM 3362 O O . LEU B 1 72 ? -13.828 -1.555 11.758 1 97.69 72 LEU B O 1
ATOM 3366 N N . GLY B 1 73 ? -13.117 -3.609 12.336 1 98.06 73 GLY B N 1
ATOM 3367 C CA . GLY B 1 73 ? -14.102 -3.746 13.398 1 98.06 73 GLY B CA 1
ATOM 3368 C C . GLY B 1 73 ? -13.93 -2.719 14.508 1 98.06 73 GLY B C 1
ATOM 3369 O O . GLY B 1 73 ? -14.906 -2.148 14.984 1 98.06 73 GLY B O 1
ATOM 3370 N N . ALA B 1 74 ? -12.68 -2.479 14.883 1 98.62 74 ALA B N 1
ATOM 3371 C CA . ALA B 1 74 ? -12.391 -1.497 15.93 1 98.62 74 ALA B CA 1
ATOM 3372 C C . ALA B 1 74 ? -12.844 -0.102 15.508 1 98.62 74 ALA B C 1
ATOM 3374 O O . ALA B 1 74 ? -13.406 0.643 16.312 1 98.62 74 ALA B O 1
ATOM 3375 N N . LEU B 1 75 ? -12.625 0.226 14.273 1 98.62 75 LEU B N 1
ATOM 3376 C CA . LEU B 1 75 ? -13.039 1.524 13.75 1 98.62 75 LEU B CA 1
ATOM 3377 C C . LEU B 1 75 ? -14.555 1.646 13.719 1 98.62 75 LEU B C 1
ATOM 3379 O O . LEU B 1 75 ? -15.109 2.693 14.07 1 98.62 75 LEU B O 1
ATOM 3383 N N . ALA B 1 76 ? -15.195 0.586 13.242 1 98.56 76 ALA B N 1
ATOM 3384 C CA . ALA B 1 76 ? -16.656 0.566 13.203 1 98.56 76 ALA B CA 1
ATOM 3385 C C . ALA B 1 76 ? -17.234 0.83 14.594 1 98.56 76 ALA B C 1
ATOM 3387 O O . ALA B 1 76 ? -18.156 1.647 14.742 1 98.56 76 ALA B O 1
ATOM 3388 N N . ASP B 1 77 ? -16.672 0.177 15.562 1 98.44 77 ASP B N 1
ATOM 3389 C CA . ASP B 1 77 ? -17.125 0.348 16.938 1 98.44 77 ASP B CA 1
ATOM 3390 C C . ASP B 1 77 ? -16.828 1.758 17.438 1 98.44 77 ASP B C 1
ATOM 3392 O O . ASP B 1 77 ? -17.688 2.389 18.078 1 98.44 77 ASP B O 1
ATOM 3396 N N . TYR B 1 78 ? -15.672 2.23 17.156 1 97.75 78 TYR B N 1
ATOM 3397 C CA . TYR B 1 78 ? -15.227 3.531 17.641 1 97.75 78 TYR B CA 1
ATOM 3398 C C . TYR B 1 78 ? -16.125 4.648 17.109 1 97.75 78 TYR B C 1
ATOM 3400 O O . TYR B 1 78 ? -16.484 5.559 17.859 1 97.75 78 TYR B O 1
ATOM 3408 N N . TRP B 1 79 ? -16.469 4.574 15.836 1 97.88 79 TRP B N 1
ATOM 3409 C CA . TRP B 1 79 ? -17.219 5.645 15.188 1 97.88 79 TRP B CA 1
ATOM 3410 C C . TRP B 1 79 ? -18.719 5.34 15.203 1 97.88 79 TRP B C 1
ATOM 3412 O O . TRP B 1 79 ? -19.531 6.145 14.727 1 97.88 79 TRP B O 1
ATOM 3422 N N . LYS B 1 80 ? -19.062 4.148 15.711 1 97.62 80 LYS B N 1
ATOM 3423 C CA . LYS B 1 80 ? -20.453 3.703 15.719 1 97.62 80 LYS B CA 1
ATOM 3424 C C . LYS B 1 80 ? -21.047 3.725 14.312 1 97.62 80 LYS B C 1
ATOM 3426 O O . LYS B 1 80 ? -22.125 4.273 14.094 1 97.62 80 LYS B O 1
ATOM 3431 N N . LEU B 1 81 ? -20.297 3.182 13.414 1 97.88 81 LEU B N 1
ATOM 3432 C CA . LEU B 1 81 ? -20.688 3.02 12.016 1 97.88 81 LEU B CA 1
ATOM 3433 C C . LEU B 1 81 ? -20.672 1.549 11.617 1 97.88 81 LEU B C 1
ATOM 3435 O O . LEU B 1 81 ? -19.969 0.741 12.227 1 97.88 81 LEU B O 1
ATOM 3439 N N . SER B 1 82 ? -21.531 1.238 10.609 1 97.62 82 SER B N 1
ATOM 3440 C CA . SER B 1 82 ? -21.391 -0.077 10 1 97.62 82 SER B CA 1
ATOM 3441 C C . SER B 1 82 ? -20.062 -0.21 9.266 1 97.62 82 SER B C 1
ATOM 3443 O O . SER B 1 82 ? -19.547 0.768 8.719 1 97.62 82 SER B O 1
ATOM 3445 N N . LYS B 1 83 ? -19.516 -1.406 9.227 1 97.06 83 LYS B N 1
ATOM 3446 C CA . LYS B 1 83 ? -18.266 -1.688 8.547 1 97.06 83 LYS B CA 1
ATOM 3447 C C . LYS B 1 83 ? -18.344 -1.325 7.07 1 97.06 83 LYS B C 1
ATOM 3449 O O . LYS B 1 83 ? -17.328 -0.963 6.457 1 97.06 83 LYS B O 1
ATOM 3454 N N . GLU B 1 84 ? -19.5 -1.347 6.488 1 95.94 84 GLU B N 1
ATOM 3455 C CA . GLU B 1 84 ? -19.703 -1.119 5.062 1 95.94 84 GLU B CA 1
ATOM 3456 C C . GLU B 1 84 ? -19.453 0.339 4.695 1 95.94 84 GLU B C 1
ATOM 3458 O O . GLU B 1 84 ? -19.406 0.685 3.512 1 95.94 84 GLU B O 1
ATOM 3463 N N . HIS B 1 85 ? -19.219 1.214 5.719 1 97.62 85 HIS B N 1
ATOM 3464 C CA . HIS B 1 85 ? -18.969 2.629 5.477 1 97.62 85 HIS B CA 1
ATOM 3465 C C . HIS B 1 85 ? -17.484 2.939 5.543 1 97.62 85 HIS B C 1
ATOM 3467 O O . HIS B 1 85 ? -17.062 4.09 5.371 1 97.62 85 HIS B O 1
ATOM 3473 N N . LEU B 1 86 ? -16.703 1.835 5.762 1 98.06 86 LEU B N 1
ATOM 3474 C CA . LEU B 1 86 ? -15.305 2.08 6.074 1 98.06 86 LEU B CA 1
ATOM 3475 C C . LEU B 1 86 ? -14.391 1.265 5.16 1 98.06 86 LEU B C 1
ATOM 3477 O O . LEU B 1 86 ? -14.766 0.171 4.723 1 98.06 86 LEU B O 1
ATOM 3481 N N . ILE B 1 87 ? -13.266 1.81 4.812 1 97.44 87 ILE B N 1
ATOM 3482 C CA . ILE B 1 87 ? -12.172 1.092 4.176 1 97.44 87 ILE B CA 1
ATOM 3483 C C . ILE B 1 87 ? -10.867 1.37 4.918 1 97.44 87 ILE B C 1
ATOM 3485 O O . ILE B 1 87 ? -10.5 2.529 5.137 1 97.44 87 ILE B O 1
ATOM 3489 N N . VAL B 1 88 ? -10.203 0.326 5.418 1 97.5 88 VAL B N 1
ATOM 3490 C CA . VAL B 1 88 ? -8.859 0.452 5.965 1 97.5 88 VAL B CA 1
ATOM 3491 C C . VAL B 1 88 ? -7.844 0.548 4.824 1 97.5 88 VAL B C 1
ATOM 3493 O O . VAL B 1 88 ? -7.953 -0.167 3.824 1 97.5 88 VAL B O 1
ATOM 3496 N N . THR B 1 89 ? -6.863 1.437 4.984 1 96.38 89 THR B N 1
ATOM 3497 C CA . THR B 1 89 ? -5.934 1.673 3.883 1 96.38 89 THR B CA 1
ATOM 3498 C C . THR B 1 89 ? -4.496 1.727 4.391 1 96.38 89 THR B C 1
ATOM 3500 O O . THR B 1 89 ? -4.262 1.898 5.59 1 96.38 89 THR B O 1
ATOM 3503 N N . ASN B 1 90 ? -3.543 1.522 3.51 1 94.88 90 ASN B N 1
ATOM 3504 C CA . ASN B 1 90 ? -2.119 1.689 3.777 1 94.88 90 ASN B CA 1
ATOM 3505 C C . ASN B 1 90 ? -1.734 3.164 3.869 1 94.88 90 ASN B C 1
ATOM 3507 O O . ASN B 1 90 ? -1.04 3.684 2.992 1 94.88 90 ASN B O 1
ATOM 3511 N N . GLY B 1 91 ? -2.135 3.785 4.977 1 94.12 91 GLY B N 1
ATOM 3512 C CA . GLY B 1 91 ? -2.029 5.23 5.113 1 94.12 91 GLY B CA 1
ATOM 3513 C C . GLY B 1 91 ? -3.164 5.977 4.438 1 94.12 91 GLY B C 1
ATOM 3514 O O . GLY B 1 91 ? -3.85 5.426 3.572 1 94.12 91 GLY B O 1
ATOM 3515 N N . SER B 1 92 ? -3.314 7.195 4.832 1 95.38 92 SER B N 1
ATOM 3516 C CA . SER B 1 92 ? -4.391 7.969 4.227 1 95.38 92 SER B CA 1
ATOM 3517 C C . SER B 1 92 ? -4.047 8.359 2.793 1 95.38 92 SER B C 1
ATOM 3519 O O . SER B 1 92 ? -4.938 8.703 2.008 1 95.38 92 SER B O 1
ATOM 3521 N N . ASP B 1 93 ? -2.783 8.328 2.4 1 94 93 ASP B N 1
ATOM 3522 C CA . ASP B 1 93 ? -2.402 8.586 1.016 1 94 93 ASP B CA 1
ATOM 3523 C C . ASP B 1 93 ? -3.043 7.574 0.068 1 94 93 ASP B C 1
ATOM 3525 O O . ASP B 1 93 ? -3.473 7.93 -1.03 1 94 93 ASP B O 1
ATOM 3529 N N . GLU B 1 94 ? -3.1 6.324 0.559 1 94.62 94 GLU B N 1
ATOM 3530 C CA . GLU B 1 94 ? -3.77 5.328 -0.274 1 94.62 94 GLU B CA 1
ATOM 3531 C C . GLU B 1 94 ? -5.258 5.641 -0.417 1 94.62 94 GLU B C 1
ATOM 3533 O O . GLU B 1 94 ? -5.844 5.414 -1.477 1 94.62 94 GLU B O 1
ATOM 3538 N N . ALA B 1 95 ? -5.848 6.094 0.662 1 96.62 95 ALA B N 1
ATOM 3539 C CA . ALA B 1 95 ? -7.246 6.5 0.578 1 96.62 95 ALA B CA 1
ATOM 3540 C C . ALA B 1 95 ? -7.449 7.547 -0.513 1 96.62 95 ALA B C 1
ATOM 3542 O O . ALA B 1 95 ? -8.352 7.422 -1.344 1 96.62 95 ALA B O 1
ATOM 3543 N N . LEU B 1 96 ? -6.594 8.531 -0.528 1 97.12 96 LEU B N 1
ATOM 3544 C CA . LEU B 1 96 ? -6.668 9.602 -1.521 1 97.12 96 LEU B CA 1
ATOM 3545 C C . LEU B 1 96 ? -6.441 9.047 -2.926 1 97.12 96 LEU B C 1
ATOM 3547 O O . LEU B 1 96 ? -7.129 9.445 -3.869 1 97.12 96 LEU B O 1
ATOM 3551 N N . THR B 1 97 ? -5.539 8.148 -3.045 1 94.12 97 THR B N 1
ATOM 3552 C CA . THR B 1 97 ? -5.25 7.516 -4.328 1 94.12 97 THR B CA 1
ATOM 3553 C C . THR B 1 97 ? -6.473 6.762 -4.852 1 94.12 97 THR B C 1
ATOM 3555 O O . THR B 1 97 ? -6.848 6.914 -6.016 1 94.12 97 THR B O 1
ATOM 3558 N N . LEU B 1 98 ? -7.062 5.953 -3.986 1 94.06 98 LEU B N 1
ATOM 3559 C CA . LEU B 1 98 ? -8.242 5.184 -4.359 1 94.06 98 LEU B CA 1
ATOM 3560 C C . LEU B 1 98 ? -9.367 6.105 -4.828 1 94.06 98 LEU B C 1
ATOM 3562 O O . LEU B 1 98 ? -10.031 5.824 -5.828 1 94.06 98 LEU B O 1
ATOM 3566 N N . ILE B 1 99 ? -9.547 7.184 -4.113 1 97.25 99 ILE B N 1
ATOM 3567 C CA . ILE B 1 99 ? -10.602 8.133 -4.441 1 97.25 99 ILE B CA 1
ATOM 3568 C C . ILE B 1 99 ? -10.344 8.727 -5.824 1 97.25 99 ILE B C 1
ATOM 3570 O O . ILE B 1 99 ? -11.25 8.758 -6.668 1 97.25 99 ILE B O 1
ATOM 3574 N N . CYS B 1 100 ? -9.141 9.164 -6.078 1 95.31 100 CYS B N 1
ATOM 3575 C CA . CYS B 1 100 ? -8.812 9.758 -7.367 1 95.31 100 CYS B CA 1
ATOM 3576 C C . CYS B 1 100 ? -9.008 8.758 -8.5 1 95.31 100 CYS B C 1
ATOM 3578 O O . CYS B 1 100 ? -9.617 9.07 -9.516 1 95.31 100 CYS B O 1
ATOM 3580 N N . ARG B 1 101 ? -8.578 7.59 -8.305 1 91.06 101 ARG B N 1
ATOM 3581 C CA . ARG B 1 101 ? -8.641 6.562 -9.336 1 91.06 101 ARG B CA 1
ATOM 3582 C C . ARG B 1 101 ? -10.086 6.184 -9.641 1 91.06 101 ARG B C 1
ATOM 3584 O O . ARG B 1 101 ? -10.43 5.938 -10.797 1 91.06 101 ARG B O 1
ATOM 3591 N N . ALA B 1 102 ? -10.859 6.117 -8.648 1 93.19 102 ALA B N 1
ATOM 3592 C CA . ALA B 1 102 ? -12.211 5.602 -8.797 1 93.19 102 ALA B CA 1
ATOM 3593 C C . ALA B 1 102 ? -13.164 6.684 -9.305 1 93.19 102 ALA B C 1
ATOM 3595 O O . ALA B 1 102 ? -14.227 6.383 -9.852 1 93.19 102 ALA B O 1
ATOM 3596 N N . THR B 1 103 ? -12.812 7.961 -9.117 1 95.25 103 THR B N 1
ATOM 3597 C CA . THR B 1 103 ? -13.844 8.977 -9.32 1 95.25 103 THR B CA 1
ATOM 3598 C C . THR B 1 103 ? -13.422 9.969 -10.398 1 95.25 103 THR B C 1
ATOM 3600 O O . THR B 1 103 ? -14.266 10.633 -11.008 1 95.25 103 THR B O 1
ATOM 3603 N N . LEU B 1 104 ? -12.141 10.117 -10.656 1 95 104 LEU B N 1
ATOM 3604 C CA . LEU B 1 104 ? -11.68 11.188 -11.539 1 95 104 LEU B CA 1
ATOM 3605 C C . LEU B 1 104 ? -11.312 10.641 -12.914 1 95 104 LEU B C 1
ATOM 3607 O O . LEU B 1 104 ? -11.367 9.43 -13.133 1 95 104 LEU B O 1
ATOM 3611 N N . GLY B 1 105 ? -11 11.578 -13.805 1 90.12 105 GLY B N 1
ATOM 3612 C CA . GLY B 1 105 ? -10.648 11.305 -15.188 1 90.12 105 GLY B CA 1
ATOM 3613 C C . GLY B 1 105 ? -10.711 12.531 -16.078 1 90.12 105 GLY B C 1
ATOM 3614 O O . GLY B 1 105 ? -10.883 13.648 -15.586 1 90.12 105 GLY B O 1
ATOM 3615 N N . PRO B 1 106 ? -10.438 12.422 -17.391 1 87 106 PRO B N 1
ATOM 3616 C CA . PRO B 1 106 ? -10.375 13.555 -18.312 1 87 106 PRO B CA 1
ATOM 3617 C C . PRO B 1 106 ? -11.602 14.461 -18.219 1 87 106 PRO B C 1
ATOM 3619 O O . PRO B 1 106 ? -11.477 15.688 -18.266 1 87 106 PRO B O 1
ATOM 3622 N N . GLU B 1 107 ? -12.766 14 -18.031 1 91.25 107 GLU B N 1
ATOM 3623 C CA . GLU B 1 107 ? -13.969 14.828 -17.984 1 91.25 107 GLU B CA 1
ATOM 3624 C C . GLU B 1 107 ? -14.516 14.922 -16.562 1 91.25 107 GLU B C 1
ATOM 3626 O O . GLU B 1 107 ? -15.688 15.25 -16.359 1 91.25 107 GLU B O 1
ATOM 3631 N N . ARG B 1 108 ? -13.648 14.727 -15.641 1 94.31 108 ARG B N 1
ATOM 3632 C CA . ARG B 1 108 ? -14.023 14.75 -14.227 1 94.31 108 ARG B CA 1
ATOM 3633 C C . ARG B 1 108 ? -12.961 15.453 -13.391 1 94.31 108 ARG B C 1
ATOM 3635 O O . ARG B 1 108 ? -12.219 14.805 -12.648 1 94.31 108 ARG B O 1
ATOM 3642 N N . PRO B 1 109 ? -12.914 16.75 -13.469 1 95.56 109 PRO B N 1
ATOM 3643 C CA . PRO B 1 109 ? -11.867 17.547 -12.82 1 95.56 109 PRO B CA 1
ATOM 3644 C C . PRO B 1 109 ? -12.078 17.672 -11.312 1 95.56 109 PRO B C 1
ATOM 3646 O O . PRO B 1 109 ? -13.156 17.359 -10.805 1 95.56 109 PRO B O 1
ATOM 3649 N N . ALA B 1 110 ? -11.047 18.109 -10.664 1 97.06 110 ALA B N 1
ATOM 3650 C CA . ALA B 1 110 ? -11.07 18.359 -9.219 1 97.06 110 ALA B CA 1
ATOM 3651 C C . ALA B 1 110 ? -10.758 19.812 -8.906 1 97.06 110 ALA B C 1
ATOM 3653 O O . ALA B 1 110 ? -10.266 20.547 -9.766 1 97.06 110 ALA B O 1
ATOM 3654 N N . VAL B 1 111 ? -11.133 20.234 -7.73 1 97.44 111 VAL B N 1
ATOM 3655 C CA . VAL B 1 111 ? -10.766 21.547 -7.223 1 97.44 111 VAL B CA 1
ATOM 3656 C C . VAL B 1 111 ? -10.266 21.422 -5.785 1 97.44 111 VAL B C 1
ATOM 3658 O O . VAL B 1 111 ? -10.695 20.531 -5.047 1 97.44 111 VAL B O 1
ATOM 3661 N N . PHE B 1 112 ? -9.32 22.172 -5.383 1 97.44 112 PHE B N 1
ATOM 3662 C CA . PHE B 1 112 ? -8.836 22.281 -4.012 1 97.44 112 PHE B CA 1
ATOM 3663 C C . PHE B 1 112 ? -8.18 23.641 -3.777 1 97.44 112 PHE B C 1
ATOM 3665 O O . PHE B 1 112 ? -7.926 24.391 -4.723 1 97.44 112 PHE B O 1
ATOM 3672 N N . PRO B 1 113 ? -7.977 24.047 -2.518 1 95.75 113 PRO B N 1
ATOM 3673 C CA . PRO B 1 113 ? -7.281 25.312 -2.252 1 95.75 113 PRO B CA 1
ATOM 3674 C C . PRO B 1 113 ? -5.871 25.344 -2.832 1 95.75 113 PRO B C 1
ATOM 3676 O O . PRO B 1 113 ? -5.184 24.328 -2.85 1 95.75 113 PRO B O 1
ATOM 3679 N N . ALA B 1 114 ? -5.418 26.531 -3.217 1 92.81 114 ALA B N 1
ATOM 3680 C CA . ALA B 1 114 ? -4.082 26.688 -3.787 1 92.81 114 ALA B CA 1
ATOM 3681 C C . ALA B 1 114 ? -3.004 26.344 -2.764 1 92.81 114 ALA B C 1
ATOM 3683 O O . ALA B 1 114 ? -1.934 25.859 -3.125 1 92.81 114 ALA B O 1
ATOM 3684 N N . VAL B 1 115 ? -3.318 26.641 -1.521 1 92.31 115 VAL B N 1
ATOM 3685 C CA . VAL B 1 115 ? -2.43 26.297 -0.415 1 92.31 115 VAL B CA 1
ATOM 3686 C C . VAL B 1 115 ? -3 25.125 0.367 1 92.31 115 VAL B C 1
ATOM 3688 O O . VAL B 1 115 ? -3.965 25.266 1.12 1 92.31 115 VAL B O 1
ATOM 3691 N N . THR B 1 116 ? -2.383 24 0.125 1 94.31 116 THR B N 1
ATOM 3692 C CA . THR B 1 116 ? -2.873 22.766 0.744 1 94.31 116 THR B CA 1
ATOM 3693 C C . THR B 1 116 ? -1.862 21.641 0.579 1 94.31 116 THR B C 1
ATOM 3695 O O . THR B 1 116 ? -0.664 21.891 0.434 1 94.31 116 THR B O 1
ATOM 3698 N N . TYR B 1 117 ? -2.32 20.469 0.812 1 93 117 TYR B N 1
ATOM 3699 C CA . TYR B 1 117 ? -1.475 19.281 0.65 1 93 117 TYR B CA 1
ATOM 3700 C C . TYR B 1 117 ? -1.085 19.094 -0.811 1 93 117 TYR B C 1
ATOM 3702 O O . TYR B 1 117 ? -1.942 18.844 -1.661 1 93 117 TYR B O 1
ATOM 3710 N N . SER B 1 118 ? 0.173 19.062 -1.149 1 89.06 118 SER B N 1
ATOM 3711 C CA . SER B 1 118 ? 0.682 19.078 -2.518 1 89.06 118 SER B CA 1
ATOM 3712 C C . SER B 1 118 ? 0.392 17.766 -3.23 1 89.06 118 SER B C 1
ATOM 3714 O O . SER B 1 118 ? 0.37 17.719 -4.461 1 89.06 118 SER B O 1
ATOM 3716 N N . LEU B 1 119 ? 0.102 16.75 -2.471 1 91.69 119 LEU B N 1
ATOM 3717 C CA . LEU B 1 119 ? -0.137 15.438 -3.051 1 91.69 119 LEU B CA 1
ATOM 3718 C C . LEU B 1 119 ? -1.419 15.43 -3.877 1 91.69 119 LEU B C 1
ATOM 3720 O O . LEU B 1 119 ? -1.556 14.641 -4.812 1 91.69 119 LEU B O 1
ATOM 3724 N N . TYR B 1 120 ? -2.373 16.312 -3.584 1 95.44 120 TYR B N 1
ATOM 3725 C CA . TYR B 1 120 ? -3.635 16.328 -4.312 1 95.44 120 TYR B CA 1
ATOM 3726 C C . TYR B 1 120 ? -3.398 16.516 -5.809 1 95.44 120 TYR B C 1
ATOM 3728 O O . TYR B 1 120 ? -3.92 15.742 -6.621 1 95.44 120 TYR B O 1
ATOM 3736 N N . GLY B 1 121 ? -2.559 17.5 -6.156 1 93.25 121 GLY B N 1
ATOM 3737 C CA . GLY B 1 121 ? -2.277 17.734 -7.559 1 93.25 121 GLY B CA 1
ATOM 3738 C C . GLY B 1 121 ? -1.646 16.547 -8.258 1 93.25 121 GLY B C 1
ATOM 3739 O O . GLY B 1 121 ? -2.027 16.203 -9.375 1 93.25 121 GLY B O 1
ATOM 3740 N N . THR B 1 122 ? -0.774 15.938 -7.57 1 90.38 122 THR B N 1
ATOM 3741 C CA . THR B 1 122 ? -0.086 14.766 -8.109 1 90.38 122 THR B CA 1
ATOM 3742 C C . THR B 1 122 ? -1.071 13.633 -8.375 1 90.38 122 THR B C 1
ATOM 3744 O O . THR B 1 122 ? -1.063 13.039 -9.453 1 90.38 122 THR B O 1
ATOM 3747 N N . LEU B 1 123 ? -1.922 13.328 -7.457 1 93.06 123 LEU B N 1
ATOM 3748 C CA . LEU B 1 123 ? -2.85 12.211 -7.562 1 93.06 123 LEU B CA 1
ATOM 3749 C C . LEU B 1 123 ? -3.906 12.484 -8.633 1 93.06 123 LEU B C 1
ATOM 3751 O O . LEU B 1 123 ? -4.281 11.578 -9.383 1 93.06 123 LEU B O 1
ATOM 3755 N N . VAL B 1 124 ? -4.375 13.75 -8.688 1 94.19 124 VAL B N 1
ATOM 3756 C CA . VAL B 1 124 ? -5.371 14.125 -9.68 1 94.19 124 VAL B CA 1
ATOM 3757 C C . VAL B 1 124 ? -4.781 13.977 -11.086 1 94.19 124 VAL B C 1
ATOM 3759 O O . VAL B 1 124 ? -5.426 13.43 -11.977 1 94.19 124 VAL B O 1
ATOM 3762 N N . THR B 1 125 ? -3.541 14.383 -11.234 1 91.06 125 THR B N 1
ATOM 3763 C CA . THR B 1 125 ? -2.854 14.281 -12.523 1 91.06 125 THR B CA 1
ATOM 3764 C C . THR B 1 125 ? -2.625 12.82 -12.898 1 91.06 125 THR B C 1
ATOM 3766 O O . THR B 1 125 ? -2.844 12.43 -14.047 1 91.06 125 THR B O 1
ATOM 3769 N N . ASN B 1 126 ? -2.25 12.062 -11.992 1 88.44 126 ASN B N 1
ATOM 3770 C CA . ASN B 1 126 ? -2.004 10.641 -12.234 1 88.44 126 ASN B CA 1
ATOM 3771 C C . ASN B 1 126 ? -3.281 9.906 -12.633 1 88.44 126 ASN B C 1
ATOM 3773 O O . ASN B 1 126 ? -3.227 8.883 -13.312 1 88.44 126 ASN B O 1
ATOM 3777 N N . ALA B 1 127 ? -4.402 10.414 -12.18 1 89.31 127 ALA B N 1
ATOM 3778 C CA . ALA B 1 127 ? -5.695 9.82 -12.523 1 89.31 127 ALA B CA 1
ATOM 3779 C C . ALA B 1 127 ? -6.172 10.312 -13.891 1 89.31 127 ALA B C 1
ATOM 3781 O O . ALA B 1 127 ? -7.258 9.945 -14.344 1 89.31 127 ALA B O 1
ATOM 3782 N N . GLY B 1 128 ? -5.355 11.227 -14.531 1 87.94 128 GLY B N 1
ATOM 3783 C CA . GLY B 1 128 ? -5.691 11.742 -15.852 1 87.94 128 GLY B CA 1
ATOM 3784 C C . GLY B 1 128 ? -6.68 12.891 -15.812 1 87.94 128 GLY B C 1
ATOM 3785 O O . GLY B 1 128 ? -7.34 13.188 -16.812 1 87.94 128 GLY B O 1
ATOM 3786 N N . ALA B 1 129 ? -6.863 13.469 -14.68 1 92.56 129 ALA B N 1
ATOM 3787 C CA . ALA B 1 129 ? -7.816 14.562 -14.516 1 92.56 129 ALA B CA 1
ATOM 3788 C C . ALA B 1 129 ? -7.098 15.906 -14.414 1 92.56 129 ALA B C 1
ATOM 3790 O O . ALA B 1 129 ? -5.898 15.953 -14.133 1 92.56 129 ALA B O 1
ATOM 3791 N N . SER B 1 130 ? -7.82 16.922 -14.695 1 94.25 130 SER B N 1
ATOM 3792 C CA . SER B 1 130 ? -7.344 18.281 -14.461 1 94.25 130 SER B CA 1
ATOM 3793 C C . SER B 1 130 ? -7.848 18.828 -13.133 1 94.25 130 SER B C 1
ATOM 3795 O O . SER B 1 130 ? -8.773 18.266 -12.539 1 94.25 130 SER B O 1
ATOM 3797 N N . TYR B 1 131 ? -7.133 19.844 -12.672 1 95.69 131 TYR B N 1
ATOM 3798 C CA . TYR B 1 131 ? -7.609 20.438 -11.438 1 95.69 131 TYR B CA 1
ATOM 3799 C C . TYR B 1 131 ? -7.508 21.969 -11.492 1 95.69 131 TYR B C 1
ATOM 3801 O O . TYR B 1 131 ? -6.766 22.516 -12.312 1 95.69 131 TYR B O 1
ATOM 3809 N N . THR B 1 132 ? -8.383 22.578 -10.68 1 95.56 132 THR B N 1
ATOM 3810 C CA . THR B 1 132 ? -8.344 24.016 -10.438 1 95.56 132 THR B CA 1
ATOM 3811 C C . THR B 1 132 ? -7.98 24.312 -8.984 1 95.56 132 THR B C 1
ATOM 3813 O O . THR B 1 132 ? -8.43 23.625 -8.078 1 95.56 132 THR B O 1
ATOM 3816 N N . GLU B 1 133 ? -7.16 25.328 -8.805 1 95.62 133 GLU B N 1
ATOM 3817 C CA . GLU B 1 133 ? -6.797 25.781 -7.469 1 95.62 133 GLU B CA 1
ATOM 3818 C C . GLU B 1 133 ? -7.539 27.062 -7.105 1 95.62 133 GLU B C 1
ATOM 3820 O O . GLU B 1 133 ? -7.57 28.016 -7.891 1 95.62 133 GLU B O 1
ATOM 3825 N N . VAL B 1 134 ? -8.133 27.062 -5.965 1 95.19 134 VAL B N 1
ATOM 3826 C CA . VAL B 1 134 ? -8.82 28.266 -5.477 1 95.19 134 VAL B CA 1
ATOM 3827 C C . VAL B 1 134 ? -7.867 29.094 -4.633 1 95.19 134 VAL B C 1
ATOM 3829 O O . VAL B 1 134 ? -7.328 28.625 -3.633 1 95.19 134 VAL B O 1
ATOM 3832 N N . PRO B 1 135 ? -7.715 30.312 -4.949 1 91.5 135 PRO B N 1
ATOM 3833 C CA . PRO B 1 135 ? -6.809 31.172 -4.184 1 91.5 135 PRO B CA 1
ATOM 3834 C C . PRO B 1 135 ? -7.27 31.375 -2.746 1 91.5 135 PRO B C 1
ATOM 3836 O O . PRO B 1 135 ? -8.477 31.375 -2.475 1 91.5 135 PRO B O 1
ATOM 3839 N N . MET B 1 136 ? -6.301 31.609 -1.91 1 88.31 136 MET B N 1
ATOM 3840 C CA . MET B 1 136 ? -6.613 31.953 -0.526 1 88.31 136 MET B CA 1
ATOM 3841 C C . MET B 1 136 ? -7.117 33.375 -0.422 1 88.31 136 MET B C 1
ATOM 3843 O O . MET B 1 136 ? -6.867 34.219 -1.31 1 88.31 136 MET B O 1
ATOM 3847 N N . VAL B 1 137 ? -7.863 33.594 0.655 1 86.5 137 VAL B N 1
ATOM 3848 C CA . VAL B 1 137 ? -8.383 34.938 0.872 1 86.5 137 VAL B CA 1
ATOM 3849 C C . VAL B 1 137 ? -7.734 35.531 2.109 1 86.5 137 VAL B C 1
ATOM 3851 O O . VAL B 1 137 ? -7.309 34.812 3.018 1 86.5 137 VAL B O 1
ATOM 3854 N N . GLU B 1 138 ? -7.559 36.906 1.957 1 78.62 138 GLU B N 1
ATOM 3855 C CA . GLU B 1 138 ? -7.078 37.625 3.137 1 78.62 138 GLU B CA 1
ATOM 3856 C C . GLU B 1 138 ? -8.164 37.719 4.207 1 78.62 138 GLU B C 1
ATOM 3858 O O . GLU B 1 138 ? -9.336 37.938 3.896 1 78.62 138 GLU B O 1
ATOM 3863 N N . ARG B 1 139 ? -7.754 37.312 5.387 1 72.19 139 ARG B N 1
ATOM 3864 C CA . ARG B 1 139 ? -8.688 37.438 6.5 1 72.19 139 ARG B CA 1
ATOM 3865 C C . ARG B 1 139 ? -8.117 38.344 7.59 1 72.19 139 ARG B C 1
ATOM 3867 O O . ARG B 1 139 ? -6.902 38.469 7.715 1 72.19 139 ARG B O 1
ATOM 3874 N N . ILE B 1 140 ? -8.977 38.969 8.156 1 59.59 140 ILE B N 1
ATOM 3875 C CA . ILE B 1 140 ? -8.578 39.844 9.25 1 59.59 140 ILE B CA 1
ATOM 3876 C C . ILE B 1 140 ? -7.797 39.031 10.289 1 59.59 140 ILE B C 1
ATOM 3878 O O . ILE B 1 140 ? -8.289 38.031 10.805 1 59.59 140 ILE B O 1
ATOM 3882 N N . GLY B 1 141 ? -6.703 39.5 10.641 1 58.47 141 GLY B N 1
ATOM 3883 C CA . GLY B 1 141 ? -5.891 38.844 11.664 1 58.47 141 GLY B CA 1
ATOM 3884 C C . GLY B 1 141 ? -5.148 37.625 11.156 1 58.47 141 GLY B C 1
ATOM 3885 O O . GLY B 1 141 ? -4.312 37.062 11.859 1 58.47 141 GLY B O 1
ATOM 3886 N N . GLN B 1 142 ? -5.668 37.156 9.906 1 65.81 142 GLN B N 1
ATOM 3887 C CA . GLN B 1 142 ? -4.922 36.062 9.281 1 65.81 142 GLN B CA 1
ATOM 3888 C C . GLN B 1 142 ? -4.621 36.375 7.816 1 65.81 142 GLN B C 1
ATOM 3890 O O . GLN B 1 142 ? -5.496 36.844 7.082 1 65.81 142 GLN B O 1
ATOM 3895 N N . PRO B 1 143 ? -3.461 36.219 7.508 1 63.19 143 PRO B N 1
ATOM 3896 C CA . PRO B 1 143 ? -3.104 36.625 6.152 1 63.19 143 PRO B CA 1
ATOM 3897 C C . PRO B 1 143 ? -3.742 35.75 5.074 1 63.19 143 PRO B C 1
ATOM 3899 O O . PRO B 1 143 ? -4 36.219 3.963 1 63.19 143 PRO B O 1
ATOM 3902 N N . TYR B 1 144 ? -4.059 34.5 5.449 1 76.06 144 TYR B N 1
ATOM 3903 C CA . TYR B 1 144 ? -4.578 33.656 4.379 1 76.06 144 TYR B CA 1
ATOM 3904 C C . TYR B 1 144 ? -5.621 32.688 4.91 1 76.06 144 TYR B C 1
ATOM 3906 O O . TYR B 1 144 ? -5.438 32.062 5.973 1 76.06 144 TYR B O 1
ATOM 3914 N N . GLY B 1 145 ? -6.82 32.812 4.344 1 84.5 145 GLY B N 1
ATOM 3915 C CA . GLY B 1 145 ? -7.898 31.891 4.703 1 84.5 145 GLY B CA 1
ATOM 3916 C C . GLY B 1 145 ? -8.438 31.109 3.52 1 84.5 145 GLY B C 1
ATOM 3917 O O . GLY B 1 145 ? -8.406 31.594 2.385 1 84.5 145 GLY B O 1
ATOM 3918 N N . ILE B 1 146 ? -8.891 29.891 3.758 1 89.88 146 ILE B N 1
ATOM 3919 C CA . ILE B 1 146 ? -9.547 29.078 2.734 1 89.88 146 ILE B CA 1
ATOM 3920 C C . ILE B 1 146 ? -10.898 29.688 2.379 1 89.88 146 ILE B C 1
ATOM 3922 O O . ILE B 1 146 ? -11.68 30.047 3.268 1 89.88 146 ILE B O 1
ATOM 3926 N N . ASP B 1 147 ? -11.188 29.859 1.144 1 91.38 147 ASP B N 1
ATOM 3927 C CA . ASP B 1 147 ? -12.477 30.359 0.653 1 91.38 147 ASP B CA 1
ATOM 3928 C C . ASP B 1 147 ? -13.422 29.188 0.354 1 91.38 147 ASP B C 1
ATOM 3930 O O . ASP B 1 147 ? -13.562 28.781 -0.8 1 91.38 147 ASP B O 1
ATOM 3934 N N . ILE B 1 148 ? -14.125 28.781 1.351 1 92.81 148 ILE B N 1
ATOM 3935 C CA . ILE B 1 148 ? -14.992 27.609 1.265 1 92.81 148 ILE B CA 1
ATOM 3936 C C . ILE B 1 148 ? -16.109 27.875 0.262 1 92.81 148 ILE B C 1
ATOM 3938 O O . ILE B 1 148 ? -16.547 26.953 -0.451 1 92.81 148 ILE B O 1
ATOM 3942 N N . ASP B 1 149 ? -16.641 29.078 0.246 1 90.81 149 ASP B N 1
ATOM 3943 C CA . ASP B 1 149 ? -17.719 29.422 -0.669 1 90.81 149 ASP B CA 1
ATOM 3944 C C . ASP B 1 149 ? -17.25 29.344 -2.123 1 90.81 149 ASP B C 1
ATOM 3946 O O . ASP B 1 149 ? -18 28.875 -2.99 1 90.81 149 ASP B O 1
ATOM 3950 N N . ALA B 1 150 ? -16.078 29.781 -2.334 1 92.88 150 ALA B N 1
ATOM 3951 C CA . ALA B 1 150 ? -15.516 29.688 -3.684 1 92.88 150 ALA B CA 1
ATOM 3952 C C . ALA B 1 150 ? -15.328 28.234 -4.105 1 92.88 150 ALA B C 1
ATOM 3954 O O . ALA B 1 150 ? -15.578 27.891 -5.258 1 92.88 150 ALA B O 1
ATOM 3955 N N . LEU B 1 151 ? -14.875 27.406 -3.219 1 94.56 151 LEU B N 1
ATOM 3956 C CA . LEU B 1 151 ? -14.742 25.984 -3.494 1 94.56 151 LEU B CA 1
ATOM 3957 C C . LEU B 1 151 ? -16.094 25.375 -3.854 1 94.56 151 LEU B C 1
ATOM 3959 O O . LEU B 1 151 ? -16.203 24.594 -4.805 1 94.56 151 LEU B O 1
ATOM 3963 N N . ALA B 1 152 ? -17.078 25.781 -3.131 1 92 152 ALA B N 1
ATOM 3964 C CA . ALA B 1 152 ? -18.406 25.188 -3.27 1 92 152 ALA B CA 1
ATOM 3965 C C . ALA B 1 152 ? -19.047 25.594 -4.598 1 92 152 ALA B C 1
ATOM 3967 O O . ALA B 1 152 ? -19.984 24.938 -5.059 1 92 152 ALA B O 1
ATOM 3968 N N . LYS B 1 153 ? -18.547 26.641 -5.195 1 91.31 153 LYS B N 1
ATOM 3969 C CA . LYS B 1 153 ? -19.094 27.109 -6.469 1 91.31 153 LYS B CA 1
ATOM 3970 C C . LYS B 1 153 ? -18.641 26.219 -7.617 1 91.31 153 LYS B C 1
ATOM 3972 O O . LYS B 1 153 ? -19.219 26.25 -8.703 1 91.31 153 LYS B O 1
ATOM 3977 N N . PHE B 1 154 ? -17.625 25.5 -7.32 1 86.81 154 PHE B N 1
ATOM 3978 C CA . PHE B 1 154 ? -17.141 24.562 -8.32 1 86.81 154 PHE B CA 1
ATOM 3979 C C . PHE B 1 154 ? -18.219 23.547 -8.672 1 86.81 154 PHE B C 1
ATOM 3981 O O . PHE B 1 154 ? -18.828 22.938 -7.785 1 86.81 154 PHE B O 1
ATOM 3988 N N . ASP B 1 155 ? -18.562 23.406 -9.906 1 81 155 ASP B N 1
ATOM 3989 C CA . ASP B 1 155 ? -19.562 22.438 -10.375 1 81 155 ASP B CA 1
ATOM 3990 C C . ASP B 1 155 ? -18.891 21.281 -11.117 1 81 155 ASP B C 1
ATOM 3992 O O . ASP B 1 155 ? -19.422 20.812 -12.125 1 81 155 ASP B O 1
ATOM 3996 N N . GLY B 1 156 ? -17.812 20.969 -10.633 1 82.06 156 GLY B N 1
ATOM 3997 C CA . GLY B 1 156 ? -17.109 19.828 -11.18 1 82.06 156 GLY B CA 1
ATOM 3998 C C . GLY B 1 156 ? -17.328 18.547 -10.383 1 82.06 156 GLY B C 1
ATOM 3999 O O . GLY B 1 156 ? -18.375 18.375 -9.75 1 82.06 156 GLY B O 1
ATOM 4000 N N . HIS B 1 157 ? -16.359 17.672 -10.445 1 90.06 157 HIS B N 1
ATOM 4001 C CA . HIS B 1 157 ? -16.609 16.312 -9.961 1 90.06 157 HIS B CA 1
ATOM 4002 C C . HIS B 1 157 ? -16.219 16.172 -8.492 1 90.06 157 HIS B C 1
ATOM 4004 O O . HIS B 1 157 ? -17.047 15.773 -7.668 1 90.06 157 HIS B O 1
ATOM 4010 N N . ALA B 1 158 ? -14.992 16.656 -8.164 1 96.69 158 ALA B N 1
ATOM 4011 C CA . ALA B 1 158 ? -14.57 16.391 -6.797 1 96.69 158 ALA B CA 1
ATOM 4012 C C . ALA B 1 158 ? -13.852 17.594 -6.199 1 96.69 158 ALA B C 1
ATOM 4014 O O . ALA B 1 158 ? -13.148 18.328 -6.906 1 96.69 158 ALA B O 1
ATOM 4015 N N . ILE B 1 159 ? -14.055 17.844 -4.914 1 97.75 159 ILE B N 1
ATOM 4016 C CA . ILE B 1 159 ? -13.406 18.891 -4.129 1 97.75 159 ILE B CA 1
ATOM 4017 C C . ILE B 1 159 ? -12.594 18.25 -3.002 1 97.75 159 ILE B C 1
ATOM 4019 O O . ILE B 1 159 ? -13.125 17.453 -2.229 1 97.75 159 ILE B O 1
ATOM 4023 N N . PHE B 1 160 ? -11.312 18.562 -2.943 1 98.25 160 PHE B N 1
ATOM 4024 C CA . PHE B 1 160 ? -10.445 18.094 -1.866 1 98.25 160 PHE B CA 1
ATOM 4025 C C . PHE B 1 160 ? -10.164 19.203 -0.868 1 98.25 160 PHE B C 1
ATOM 4027 O O . PHE B 1 160 ? -9.789 20.312 -1.257 1 98.25 160 PHE B O 1
ATOM 4034 N N . LEU B 1 161 ? -10.344 18.906 0.404 1 98.12 161 LEU B N 1
ATOM 4035 C CA . LEU B 1 161 ? -10.117 19.875 1.461 1 98.12 161 LEU B CA 1
ATOM 4036 C C . LEU B 1 161 ? -9.461 19.234 2.672 1 98.12 161 LEU B C 1
ATOM 4038 O O . LEU B 1 161 ? -10.055 18.359 3.318 1 98.12 161 LEU B O 1
ATOM 4042 N N . ALA B 1 162 ? -8.25 19.609 2.932 1 98.25 162 ALA B N 1
ATOM 4043 C CA . ALA B 1 162 ? -7.668 19.266 4.227 1 98.25 162 ALA B CA 1
ATOM 4044 C C . ALA B 1 162 ? -8.219 20.172 5.328 1 98.25 162 ALA B C 1
ATOM 4046 O O . ALA B 1 162 ? -8.133 21.391 5.238 1 98.25 162 ALA B O 1
ATOM 4047 N N . ASN B 1 163 ? -8.773 19.594 6.328 1 97.88 163 ASN B N 1
ATOM 4048 C CA . ASN B 1 163 ? -9.383 20.344 7.414 1 97.88 163 ASN B CA 1
ATOM 4049 C C . ASN B 1 163 ? -9.078 19.719 8.773 1 97.88 163 ASN B C 1
ATOM 4051 O O . ASN B 1 163 ? -9.781 18.812 9.219 1 97.88 163 ASN B O 1
ATOM 4055 N N . PRO B 1 164 ? -8.07 20.312 9.438 1 97.38 164 PRO B N 1
ATOM 4056 C CA . PRO B 1 164 ? -7.301 21.547 9.242 1 97.38 164 PRO B CA 1
ATOM 4057 C C . PRO B 1 164 ? -6.418 21.5 8 1 97.38 164 PRO B C 1
ATOM 4059 O O . PRO B 1 164 ? -6.035 20.422 7.547 1 97.38 164 PRO B O 1
ATOM 4062 N N . ASN B 1 165 ? -6.137 22.703 7.504 1 96.38 165 ASN B N 1
ATOM 4063 C CA . ASN B 1 165 ? -5.309 22.844 6.309 1 96.38 165 ASN B CA 1
ATOM 4064 C C . ASN B 1 165 ? -3.9 22.297 6.539 1 96.38 165 ASN B C 1
ATOM 4066 O O . ASN B 1 165 ? -3.318 22.5 7.605 1 96.38 165 ASN B O 1
ATOM 4070 N N . ALA B 1 166 ? -3.303 21.719 5.535 1 94.62 166 ALA B N 1
ATOM 4071 C CA . ALA B 1 166 ? -2.059 20.969 5.637 1 94.62 166 ALA B CA 1
ATOM 4072 C C . ALA B 1 166 ? -0.857 21.891 5.766 1 94.62 166 ALA B C 1
ATOM 4074 O O . ALA B 1 166 ? 0.238 21.469 6.129 1 94.62 166 ALA B O 1
ATOM 4075 N N . ILE B 1 167 ? -1.053 23.156 5.559 1 93.62 167 ILE B N 1
ATOM 4076 C CA . ILE B 1 167 ? 0.061 24.094 5.602 1 93.62 167 ILE B CA 1
ATOM 4077 C C . ILE B 1 167 ? -0.19 25.141 6.684 1 93.62 167 ILE B C 1
ATOM 4079 O O . ILE B 1 167 ? 0.583 25.25 7.637 1 93.62 167 ILE B O 1
ATOM 4083 N N . THR B 1 168 ? -1.365 25.719 6.641 1 92.69 168 THR B N 1
ATOM 4084 C CA . THR B 1 168 ? -1.637 26.859 7.523 1 92.69 168 THR B CA 1
ATOM 4085 C C . THR B 1 168 ? -2.188 26.375 8.859 1 92.69 168 THR B C 1
ATOM 4087 O O . THR B 1 168 ? -2.135 27.109 9.859 1 92.69 168 THR B O 1
ATOM 4090 N N . GLY B 1 169 ? -2.832 25.219 8.82 1 95.19 169 GLY B N 1
ATOM 4091 C CA . GLY B 1 169 ? -3.457 24.719 10.039 1 95.19 169 GLY B CA 1
ATOM 4092 C C . GLY B 1 169 ? -4.84 25.297 10.273 1 95.19 169 GLY B C 1
ATOM 4093 O O . GLY B 1 169 ? -5.477 25 11.289 1 95.19 169 GLY B O 1
ATOM 4094 N N . GLU B 1 170 ? -5.328 26.047 9.344 1 93.31 170 GLU B N 1
ATOM 4095 C CA . GLU B 1 170 ? -6.652 26.641 9.461 1 93.31 170 GLU B CA 1
ATOM 4096 C C . GLU B 1 170 ? -7.746 25.578 9.469 1 93.31 170 GLU B C 1
ATOM 4098 O O . GLU B 1 170 ? -7.664 24.594 8.734 1 93.31 170 GLU B O 1
ATOM 4103 N N . TYR B 1 171 ? -8.734 25.828 10.312 1 95.69 171 TYR B N 1
ATOM 4104 C CA . TYR B 1 171 ? -9.852 24.906 10.461 1 95.69 171 TYR B CA 1
ATOM 4105 C C . TYR B 1 171 ? -11.172 25.578 10.086 1 95.69 171 TYR B C 1
ATOM 4107 O O . TYR B 1 171 ? -11.422 26.719 10.477 1 95.69 171 TYR B O 1
ATOM 4115 N N . THR B 1 172 ? -11.906 24.969 9.219 1 94.5 172 THR B N 1
ATOM 4116 C CA . THR B 1 172 ? -13.281 25.344 8.922 1 94.5 172 THR B CA 1
ATOM 4117 C C . THR B 1 172 ? -14.258 24.578 9.797 1 94.5 172 THR B C 1
ATOM 4119 O O . THR B 1 172 ? -14.219 23.344 9.844 1 94.5 172 THR B O 1
ATOM 4122 N N . ASP B 1 173 ? -15.164 25.25 10.359 1 95.5 173 ASP B N 1
ATOM 4123 C CA . ASP B 1 173 ? -16.125 24.656 11.281 1 95.5 173 ASP B CA 1
ATOM 4124 C C . ASP B 1 173 ? -16.938 23.562 10.594 1 95.5 173 ASP B C 1
ATOM 4126 O O . ASP B 1 173 ? -17.391 23.734 9.461 1 95.5 173 ASP B O 1
ATOM 4130 N N . ALA B 1 174 ? -17.109 22.453 11.312 1 97.31 174 ALA B N 1
ATOM 4131 C CA . ALA B 1 174 ? -17.734 21.266 10.742 1 97.31 174 ALA B CA 1
ATOM 4132 C C . ALA B 1 174 ? -19.188 21.531 10.344 1 97.31 174 ALA B C 1
ATOM 4134 O O . ALA B 1 174 ? -19.641 21.047 9.305 1 97.31 174 ALA B O 1
ATOM 4135 N N . ALA B 1 175 ? -19.875 22.25 11.164 1 96.69 175 ALA B N 1
ATOM 4136 C CA . ALA B 1 175 ? -21.281 22.531 10.852 1 96.69 175 ALA B CA 1
ATOM 4137 C C . ALA B 1 175 ? -21.406 23.375 9.594 1 96.69 175 ALA B C 1
ATOM 4139 O O . ALA B 1 175 ? -22.266 23.125 8.75 1 96.69 175 ALA B O 1
ATOM 4140 N N . LYS B 1 176 ? -20.547 24.344 9.523 1 95 176 LYS B N 1
ATOM 4141 C CA . LYS B 1 176 ? -20.531 25.172 8.328 1 95 176 LYS B CA 1
ATOM 4142 C C . LYS B 1 176 ? -20.188 24.344 7.09 1 95 176 LYS B C 1
ATOM 4144 O O . LYS B 1 176 ? -20.812 24.484 6.043 1 95 176 LYS B O 1
ATOM 4149 N N . LEU B 1 177 ? -19.234 23.562 7.219 1 97.19 177 LEU B N 1
ATOM 4150 C CA . LEU B 1 177 ? -18.812 22.703 6.117 1 97.19 177 LEU B CA 1
ATOM 4151 C C . LEU B 1 177 ? -19.922 21.75 5.699 1 97.19 177 LEU B C 1
ATOM 4153 O O . LEU B 1 177 ? -20.156 21.531 4.508 1 97.19 177 LEU B O 1
ATOM 4157 N N . ALA B 1 178 ? -20.625 21.188 6.703 1 97.69 178 ALA B N 1
ATOM 4158 C CA . ALA B 1 178 ? -21.734 20.281 6.426 1 97.69 178 ALA B CA 1
ATOM 4159 C C . ALA B 1 178 ? -22.812 20.984 5.605 1 97.69 178 ALA B C 1
ATOM 4161 O O . ALA B 1 178 ? -23.391 20.375 4.691 1 97.69 178 ALA B O 1
ATOM 4162 N N . GLU B 1 179 ? -23.078 22.203 5.922 1 96.94 179 GLU B N 1
ATOM 4163 C CA . GLU B 1 179 ? -24.062 22.969 5.188 1 96.94 179 GLU B CA 1
ATOM 4164 C C . GLU B 1 179 ? -23.656 23.172 3.734 1 96.94 179 GLU B C 1
ATOM 4166 O O . GLU B 1 179 ? -24.469 23 2.822 1 96.94 179 GLU B O 1
ATOM 4171 N N . VAL B 1 180 ? -22.453 23.5 3.555 1 96.19 180 VAL B N 1
ATOM 4172 C CA . VAL B 1 180 ? -21.906 23.75 2.223 1 96.19 180 VAL B CA 1
ATOM 4173 C C . VAL B 1 180 ? -21.922 22.469 1.401 1 96.19 180 VAL B C 1
ATOM 4175 O O . VAL B 1 180 ? -22.297 22.484 0.224 1 96.19 180 VAL B O 1
ATOM 4178 N N . ILE B 1 181 ? -21.594 21.344 1.998 1 96.44 181 ILE B N 1
ATOM 4179 C CA . ILE B 1 181 ? -21.516 20.062 1.316 1 96.44 181 ILE B CA 1
ATOM 4180 C C . ILE B 1 181 ? -22.938 19.594 0.949 1 96.44 181 ILE B C 1
ATOM 4182 O O . ILE B 1 181 ? -23.156 19.078 -0.144 1 96.44 181 ILE B O 1
ATOM 4186 N N . ALA B 1 182 ? -23.875 19.844 1.818 1 95.62 182 ALA B N 1
ATOM 4187 C CA . ALA B 1 182 ? -25.266 19.438 1.583 1 95.62 182 ALA B CA 1
ATOM 4188 C C . ALA B 1 182 ? -25.844 20.156 0.363 1 95.62 182 ALA B C 1
ATOM 4190 O O . ALA B 1 182 ? -26.703 19.609 -0.333 1 95.62 182 ALA B O 1
ATOM 4191 N N . ALA B 1 183 ? -25.312 21.312 0.087 1 93.88 183 ALA B N 1
ATOM 4192 C CA . ALA B 1 183 ? -25.844 22.125 -1.008 1 93.88 183 ALA B CA 1
ATOM 4193 C C . ALA B 1 183 ? -25.047 21.906 -2.291 1 93.88 183 ALA B C 1
ATOM 4195 O O . ALA B 1 183 ? -25.359 22.469 -3.334 1 93.88 183 ALA B O 1
ATOM 4196 N N . SER B 1 184 ? -24.047 21.047 -2.285 1 93.81 184 SER B N 1
ATOM 4197 C CA . SER B 1 184 ? -23.141 20.844 -3.404 1 93.81 184 SER B CA 1
ATOM 4198 C C . SER B 1 184 ? -23.5 19.594 -4.191 1 93.81 184 SER B C 1
ATOM 4200 O O . SER B 1 184 ? -23.984 18.609 -3.617 1 93.81 184 SER B O 1
ATOM 4202 N N . ASN B 1 185 ? -23.203 19.641 -5.492 1 92 185 ASN B N 1
ATOM 4203 C CA . ASN B 1 185 ? -23.375 18.453 -6.328 1 92 185 ASN B CA 1
ATOM 4204 C C . ASN B 1 185 ? -22.062 17.703 -6.523 1 92 185 ASN B C 1
ATOM 4206 O O . ASN B 1 185 ? -22.031 16.641 -7.125 1 92 185 ASN B O 1
ATOM 4210 N N . SER B 1 186 ? -21.031 18.281 -5.957 1 95.06 186 SER B N 1
ATOM 4211 C CA . SER B 1 186 ? -19.719 17.672 -6.109 1 95.06 186 SER B CA 1
ATOM 4212 C C . SER B 1 186 ? -19.406 16.719 -4.973 1 95.06 186 SER B C 1
ATOM 4214 O O . SER B 1 186 ? -20 16.797 -3.896 1 95.06 186 SER B O 1
ATOM 4216 N N . LEU B 1 187 ? -18.547 15.734 -5.242 1 96.88 187 LEU B N 1
ATOM 4217 C CA . LEU B 1 187 ? -18 14.891 -4.191 1 96.88 187 LEU B CA 1
ATOM 4218 C C . LEU B 1 187 ? -17.016 15.672 -3.33 1 96.88 187 LEU B C 1
ATOM 4220 O O . LEU B 1 187 ? -16.078 16.297 -3.852 1 96.88 187 LEU B O 1
ATOM 4224 N N . TRP B 1 188 ? -17.234 15.75 -2.078 1 97.94 188 TRP B N 1
ATOM 4225 C CA . TRP B 1 188 ? -16.328 16.406 -1.158 1 97.94 188 TRP B CA 1
ATOM 4226 C C . TRP B 1 188 ? -15.461 15.383 -0.426 1 97.94 188 TRP B C 1
ATOM 4228 O O . TRP B 1 188 ? -15.977 14.508 0.269 1 97.94 188 TRP B O 1
ATOM 4238 N N . VAL B 1 189 ? -14.164 15.477 -0.613 1 98.62 189 VAL B N 1
ATOM 4239 C CA . VAL B 1 189 ? -13.18 14.688 0.119 1 98.62 189 VAL B CA 1
ATOM 4240 C C . VAL B 1 189 ? -12.555 15.539 1.219 1 98.62 189 VAL B C 1
ATOM 4242 O O . VAL B 1 189 ? -11.719 16.406 0.941 1 98.62 189 VAL B O 1
ATOM 4245 N N . VAL B 1 190 ? -12.93 15.297 2.412 1 98.81 190 VAL B N 1
ATOM 4246 C CA . VAL B 1 190 ? -12.391 16.047 3.547 1 98.81 190 VAL B CA 1
ATOM 4247 C C . VAL B 1 190 ? -11.289 15.227 4.215 1 98.81 190 VAL B C 1
ATOM 4249 O O . VAL B 1 190 ? -11.555 14.195 4.828 1 98.81 190 VAL B O 1
ATOM 4252 N N . ASP B 1 191 ? -10.102 15.703 4.105 1 98.75 191 ASP B N 1
ATOM 4253 C CA . ASP B 1 191 ? -8.898 15.094 4.664 1 98.75 191 ASP B CA 1
ATOM 4254 C C . ASP B 1 191 ? -8.664 15.547 6.102 1 98.75 191 ASP B C 1
ATOM 4256 O O . ASP B 1 191 ? -8.305 16.703 6.34 1 98.75 191 ASP B O 1
ATOM 4260 N N . GLU B 1 192 ? -8.758 14.586 7.027 1 98.75 192 GLU B N 1
ATOM 4261 C CA . GLU B 1 192 ? -8.734 14.93 8.445 1 98.75 192 GLU B CA 1
ATOM 4262 C C . GLU B 1 192 ? -7.48 14.383 9.125 1 98.75 192 GLU B C 1
ATOM 4264 O O . GLU B 1 192 ? -7.543 13.891 10.25 1 98.75 192 GLU B O 1
ATOM 4269 N N . ALA B 1 193 ? -6.355 14.492 8.445 1 97.94 193 ALA B N 1
ATOM 4270 C CA . ALA B 1 193 ? -5.09 14.016 8.992 1 97.94 193 ALA B CA 1
ATOM 4271 C C . ALA B 1 193 ? -4.777 14.68 10.328 1 97.94 193 ALA B C 1
ATOM 4273 O O . ALA B 1 193 ? -4.125 14.086 11.188 1 97.94 193 ALA B O 1
ATOM 4274 N N . TYR B 1 194 ? -5.305 15.906 10.57 1 98.31 194 TYR B N 1
ATOM 4275 C CA . TYR B 1 194 ? -4.926 16.672 11.75 1 98.31 194 TYR B CA 1
ATOM 4276 C C . TYR B 1 194 ? -6.145 17.016 12.602 1 98.31 194 TYR B C 1
ATOM 4278 O O . TYR B 1 194 ? -6.047 17.781 13.555 1 98.31 194 TYR B O 1
ATOM 4286 N N . ASN B 1 195 ? -7.234 16.438 12.328 1 97.75 195 ASN B N 1
ATOM 4287 C CA . ASN B 1 195 ? -8.516 16.922 12.828 1 97.75 195 ASN B CA 1
ATOM 4288 C C . ASN B 1 195 ? -8.648 16.672 14.328 1 97.75 195 ASN B C 1
ATOM 4290 O O . ASN B 1 195 ? -9.344 17.422 15.023 1 97.75 195 ASN B O 1
ATOM 4294 N N . ASP B 1 196 ? -7.973 15.688 14.852 1 97.12 196 ASP B N 1
ATOM 4295 C CA . ASP B 1 196 ? -8.055 15.375 16.281 1 97.12 196 ASP B CA 1
ATOM 4296 C C . ASP B 1 196 ? -7.613 16.562 17.125 1 97.12 196 ASP B C 1
ATOM 4298 O O . ASP B 1 196 ? -8.062 16.734 18.266 1 97.12 196 ASP B O 1
ATOM 4302 N N . PHE B 1 197 ? -6.832 17.391 16.562 1 98.12 197 PHE B N 1
ATOM 4303 C CA . PHE B 1 197 ? -6.246 18.484 17.328 1 98.12 197 PHE B CA 1
ATOM 4304 C C . PHE B 1 197 ? -7.18 19.703 17.344 1 98.12 197 PHE B C 1
ATOM 4306 O O . PHE B 1 197 ? -6.945 20.656 18.078 1 98.12 197 PHE B O 1
ATOM 4313 N N . ALA B 1 198 ? -8.227 19.656 16.547 1 97.38 198 ALA B N 1
ATOM 4314 C CA . ALA B 1 198 ? -9.172 20.766 16.438 1 97.38 198 ALA B CA 1
ATOM 4315 C C . ALA B 1 198 ? -10.305 20.625 17.453 1 97.38 198 ALA B C 1
ATOM 4317 O O . ALA B 1 198 ? -11.141 21.516 17.578 1 97.38 198 ALA B O 1
ATOM 4318 N N . GLY B 1 199 ? -10.383 19.484 18.125 1 93.88 199 GLY B N 1
ATOM 4319 C CA . GLY B 1 199 ? -11.398 19.281 19.156 1 93.88 199 GLY B CA 1
ATOM 4320 C C . GLY B 1 199 ? -12.328 18.125 18.828 1 93.88 199 GLY B C 1
ATOM 4321 O O . GLY B 1 199 ? -12.367 17.641 17.688 1 93.88 199 GLY B O 1
ATOM 4322 N N . PRO B 1 200 ? -13.047 17.594 19.766 1 88.94 200 PRO B N 1
ATOM 4323 C CA . PRO B 1 200 ? -13.828 16.359 19.609 1 88.94 200 PRO B CA 1
ATOM 4324 C C . PRO B 1 200 ? -14.992 16.516 18.641 1 88.94 200 PRO B C 1
ATOM 4326 O O . PRO B 1 200 ? -15.445 15.531 18.047 1 88.94 200 PRO B O 1
ATOM 4329 N N . LYS B 1 201 ? -15.492 17.703 18.422 1 89.94 201 LYS B N 1
ATOM 4330 C CA . LYS B 1 201 ? -16.656 17.891 17.547 1 89.94 201 LYS B C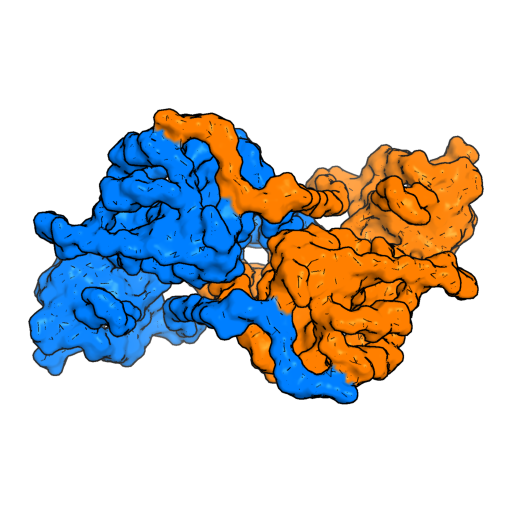A 1
ATOM 4331 C C . LYS B 1 201 ? -16.234 18.484 16.203 1 89.94 201 LYS B C 1
ATOM 4333 O O . LYS B 1 201 ? -17.094 18.875 15.406 1 89.94 201 LYS B O 1
ATOM 4338 N N . ALA B 1 202 ? -15.016 18.375 15.977 1 96.75 202 ALA B N 1
ATOM 4339 C CA . ALA B 1 202 ? -14.508 19.062 14.781 1 96.75 202 ALA B CA 1
ATOM 4340 C C . ALA B 1 202 ? -14.609 18.172 13.555 1 96.75 202 ALA B C 1
ATOM 4342 O O . ALA B 1 202 ? -14.516 18.641 12.422 1 96.75 202 ALA B O 1
ATOM 4343 N N . THR B 1 203 ? -14.859 16.906 13.742 1 98.25 203 THR B N 1
ATOM 4344 C CA . THR B 1 203 ? -14.734 15.938 12.656 1 98.25 203 THR B CA 1
ATOM 4345 C C . THR B 1 203 ? -16.016 15.883 11.82 1 98.25 203 THR B C 1
ATOM 4347 O O . THR B 1 203 ? -17.109 16.031 12.359 1 98.25 203 THR B O 1
ATOM 4350 N N . MET B 1 204 ? -15.852 15.672 10.562 1 98.56 204 MET B N 1
ATOM 4351 C CA . MET B 1 204 ? -16.969 15.461 9.648 1 98.56 204 MET B CA 1
ATOM 4352 C C . MET B 1 204 ? -17.5 14.031 9.734 1 98.56 204 MET B C 1
ATOM 4354 O O . MET B 1 204 ? -18.516 13.695 9.125 1 98.56 204 MET B O 1
ATOM 4358 N N . MET B 1 205 ? -16.875 13.164 10.523 1 98.31 205 MET B N 1
ATOM 4359 C CA . MET B 1 205 ? -17.328 11.789 10.711 1 98.31 205 MET B CA 1
ATOM 4360 C C . MET B 1 205 ? -18.766 11.758 11.227 1 98.31 205 MET B C 1
ATOM 4362 O O . MET B 1 205 ? -19.516 10.836 10.914 1 98.31 205 MET B O 1
ATOM 4366 N N . GLN B 1 206 ? -19.141 12.773 11.922 1 97.38 206 GLN B N 1
ATOM 4367 C CA . GLN B 1 206 ? -20.484 12.828 12.5 1 97.38 206 GLN B CA 1
ATOM 4368 C C . GLN B 1 206 ? -21.547 13.023 11.422 1 97.38 206 GLN B C 1
ATOM 4370 O O . GLN B 1 206 ? -22.734 12.82 11.664 1 97.38 206 GLN B O 1
ATOM 4375 N N . TYR B 1 207 ? -21.094 13.352 10.188 1 97.81 207 TYR B N 1
ATOM 4376 C CA . TYR B 1 207 ? -22.047 13.648 9.125 1 97.81 207 TYR B CA 1
ATOM 4377 C C . TYR B 1 207 ? -22.016 12.578 8.047 1 97.81 207 TYR B C 1
ATOM 4379 O O . TYR B 1 207 ? -22.688 12.703 7.016 1 97.81 207 TYR B O 1
ATOM 4387 N N . ILE B 1 208 ? -21.297 11.484 8.195 1 96.75 208 ILE B N 1
ATOM 4388 C CA . ILE B 1 208 ? -21.031 10.461 7.188 1 96.75 208 ILE B CA 1
ATOM 4389 C C . ILE B 1 208 ? -22.359 9.867 6.703 1 96.75 208 ILE B C 1
ATOM 4391 O O . ILE B 1 208 ? -22.547 9.68 5.5 1 96.75 208 ILE B O 1
ATOM 4395 N N . GLU B 1 209 ? -23.25 9.555 7.539 1 95.69 209 GLU B N 1
ATOM 4396 C CA . GLU B 1 209 ? -24.5 8.883 7.168 1 95.69 209 GLU B CA 1
ATOM 4397 C C . GLU B 1 209 ? -25.5 9.867 6.562 1 95.69 209 GLU B C 1
ATOM 4399 O O . GLU B 1 209 ? -26.422 9.461 5.863 1 95.69 209 GLU B O 1
ATOM 4404 N N . LYS B 1 210 ? -25.312 11.18 6.84 1 96.19 210 LYS B N 1
ATOM 4405 C CA . LYS B 1 210 ? -26.266 12.195 6.391 1 96.19 210 LYS B CA 1
ATOM 4406 C C . LYS B 1 210 ? -25.891 12.727 5.012 1 96.19 210 LYS B C 1
ATOM 4408 O O . LYS B 1 210 ? -26.75 13.156 4.246 1 96.19 210 LYS B O 1
ATOM 4413 N N . LEU B 1 211 ? -24.656 12.766 4.672 1 97.25 211 LEU B N 1
ATOM 4414 C CA . LEU B 1 211 ? -24.172 13.367 3.439 1 97.25 211 LEU B CA 1
ATOM 4415 C C . LEU B 1 211 ? -23.641 12.305 2.486 1 97.25 211 LEU B C 1
ATOM 4417 O O . LEU B 1 211 ? -22.516 11.82 2.66 1 97.25 211 LEU B O 1
ATOM 4421 N N . GLN B 1 212 ? -24.312 12.086 1.429 1 95.81 212 GLN B N 1
ATOM 4422 C CA . GLN B 1 212 ? -23.984 11 0.503 1 95.81 212 GLN B CA 1
ATOM 4423 C C . GLN B 1 212 ? -22.844 11.406 -0.426 1 95.81 212 GLN B C 1
ATOM 4425 O O . GLN B 1 212 ? -22.25 10.555 -1.094 1 95.81 212 GLN B O 1
ATOM 4430 N N . ASN B 1 213 ? -22.516 12.703 -0.472 1 96.62 213 ASN B N 1
ATOM 4431 C CA . ASN B 1 213 ? -21.438 13.203 -1.316 1 96.62 213 ASN B CA 1
ATOM 4432 C C . ASN B 1 213 ? -20.203 13.547 -0.495 1 96.62 213 ASN B C 1
ATOM 4434 O O . ASN B 1 213 ? -19.406 14.391 -0.899 1 96.62 213 ASN B O 1
ATOM 4438 N N . LEU B 1 214 ? -20.047 12.898 0.674 1 98.12 214 LEU B N 1
ATOM 4439 C CA . LEU B 1 214 ? -18.938 13.156 1.576 1 98.12 214 LEU B CA 1
ATOM 4440 C C . LEU B 1 214 ? -18.062 11.914 1.734 1 98.12 214 LEU B C 1
ATOM 4442 O O . LEU B 1 214 ? -18.578 10.82 1.951 1 98.12 214 LEU B O 1
ATOM 4446 N N . ILE B 1 215 ? -16.766 12.062 1.559 1 98.69 215 ILE B N 1
ATOM 4447 C CA . ILE B 1 215 ? -15.758 11.102 2.006 1 98.69 215 ILE B CA 1
ATOM 4448 C C . ILE B 1 215 ? -14.82 11.766 3.014 1 98.69 215 ILE B C 1
ATOM 4450 O O . ILE B 1 215 ? -14.344 12.883 2.789 1 98.69 215 ILE B O 1
ATOM 4454 N N . VAL B 1 216 ? -14.617 11.125 4.121 1 98.88 216 VAL B N 1
ATOM 4455 C CA . VAL B 1 216 ? -13.648 11.586 5.105 1 98.88 216 VAL B CA 1
ATOM 4456 C C . VAL B 1 216 ? -12.445 10.648 5.133 1 98.88 216 VAL B C 1
ATOM 4458 O O . VAL B 1 216 ? -12.602 9.422 5.145 1 98.88 216 VAL B O 1
ATOM 4461 N N . THR B 1 217 ? -11.219 11.148 5.051 1 98.75 217 THR B N 1
ATOM 4462 C CA . THR B 1 217 ? -10.008 10.352 5.195 1 98.75 217 THR B CA 1
ATOM 4463 C C . THR B 1 217 ? -9.297 10.68 6.508 1 98.75 217 THR B C 1
ATOM 4465 O O . THR B 1 217 ? -9.266 11.844 6.926 1 98.75 217 THR B O 1
ATOM 4468 N N . ARG B 1 218 ? -8.758 9.688 7.156 1 98.62 218 ARG B N 1
ATOM 4469 C CA . ARG B 1 218 ? -8.039 9.852 8.414 1 98.62 218 ARG B CA 1
ATOM 4470 C C . ARG B 1 218 ? -6.812 8.945 8.461 1 98.62 218 ARG B C 1
ATOM 4472 O O . ARG B 1 218 ? -6.699 8 7.676 1 98.62 218 ARG B O 1
ATOM 4479 N N . THR B 1 219 ? -5.871 9.227 9.383 1 97.81 219 THR B N 1
ATOM 4480 C CA . THR B 1 219 ? -4.602 8.516 9.477 1 97.81 219 THR B CA 1
ATOM 4481 C C . THR B 1 219 ? -4.273 8.188 10.938 1 97.81 219 THR B C 1
ATOM 4483 O O . THR B 1 219 ? -4.801 8.82 11.852 1 97.81 219 THR B O 1
ATOM 4486 N N . PHE B 1 220 ? -3.445 7.258 11.117 1 98.25 220 PHE B N 1
ATOM 4487 C CA . PHE B 1 220 ? -2.918 6.934 12.438 1 98.25 220 PHE B CA 1
ATOM 4488 C C . PHE B 1 220 ? -1.532 7.535 12.633 1 98.25 220 PHE B C 1
ATOM 4490 O O . PHE B 1 220 ? -0.885 7.301 13.656 1 98.25 220 PHE B O 1
ATOM 4497 N N . SER B 1 221 ? -1.079 8.328 11.758 1 97 221 SER B N 1
ATOM 4498 C CA . SER B 1 221 ? 0.3 8.797 11.711 1 97 221 SER B CA 1
ATOM 4499 C C . SER B 1 221 ? 0.541 9.898 12.742 1 97 221 SER B C 1
ATOM 4501 O O . SER B 1 221 ? 1.675 10.109 13.18 1 97 221 SER B O 1
ATOM 4503 N N . LYS B 1 222 ? -0.542 10.641 13.047 1 97.44 222 LYS B N 1
ATOM 4504 C CA . LYS B 1 222 ? -0.336 11.875 13.797 1 97.44 222 LYS B CA 1
ATOM 4505 C C . LYS B 1 222 ? -0.693 11.688 15.273 1 97.44 222 LYS B C 1
ATOM 4507 O O . LYS B 1 222 ? 0.171 11.359 16.094 1 97.44 222 LYS B O 1
ATOM 4512 N N . THR B 1 223 ? -1.945 11.516 15.578 1 96.25 223 THR B N 1
ATOM 4513 C CA . THR B 1 223 ? -2.379 11.484 16.969 1 96.25 223 THR B CA 1
ATOM 4514 C C . THR B 1 223 ? -2.076 10.125 17.594 1 96.25 223 THR B C 1
ATOM 4516 O O . THR B 1 223 ? -1.887 10.023 18.812 1 96.25 223 THR B O 1
ATOM 4519 N N . HIS B 1 224 ? -1.956 9.086 16.75 1 98.06 224 HIS B N 1
ATOM 4520 C CA . HIS B 1 224 ? -1.733 7.75 17.281 1 98.06 224 HIS B CA 1
ATOM 4521 C C . HIS B 1 224 ? -0.267 7.348 17.172 1 98.06 224 HIS B C 1
ATOM 4523 O O . HIS B 1 224 ? 0.115 6.254 17.594 1 98.06 224 HIS B O 1
ATOM 4529 N N . ALA B 1 225 ? 0.528 8.141 16.609 1 98.25 225 ALA B N 1
ATOM 4530 C CA . ALA B 1 225 ? 1.978 7.977 16.562 1 98.25 225 ALA B CA 1
ATOM 4531 C C . ALA B 1 225 ? 2.355 6.68 15.844 1 98.25 225 ALA B C 1
ATOM 4533 O O . ALA B 1 225 ? 3.195 5.922 16.328 1 98.25 225 ALA B O 1
ATOM 4534 N N . LEU B 1 226 ? 1.693 6.438 14.75 1 98.12 226 LEU B N 1
ATOM 4535 C CA . LEU B 1 226 ? 1.978 5.223 13.992 1 98.12 226 LEU B CA 1
ATOM 4536 C C . LEU B 1 226 ? 2.303 5.551 12.539 1 98.12 226 LEU B C 1
ATOM 4538 O O . LEU B 1 226 ? 1.879 4.836 11.633 1 98.12 226 LEU B O 1
ATOM 4542 N N . ALA B 1 227 ? 3.037 6.66 12.344 1 96.19 227 ALA B N 1
ATOM 4543 C CA . ALA B 1 227 ? 3.43 7.055 10.992 1 96.19 227 ALA B CA 1
ATOM 4544 C C . ALA B 1 227 ? 4.211 5.938 10.297 1 96.19 227 ALA B C 1
ATOM 4546 O O . ALA B 1 227 ? 4.039 5.707 9.102 1 96.19 227 ALA B O 1
ATOM 4547 N N . GLY B 1 228 ? 4.969 5.207 11.039 1 95.75 228 GLY B N 1
ATOM 4548 C CA . GLY B 1 228 ? 5.828 4.18 10.477 1 95.75 228 GLY B CA 1
ATOM 4549 C C . GLY B 1 228 ? 5.066 2.949 10.016 1 95.75 228 GLY B C 1
ATOM 4550 O O . GLY B 1 228 ? 5.602 2.127 9.273 1 95.75 228 GLY B O 1
ATOM 4551 N N . LEU B 1 229 ? 3.844 2.76 10.469 1 96.38 229 LEU B N 1
ATOM 4552 C CA . LEU B 1 229 ? 3.078 1.56 10.141 1 96.38 229 LEU B CA 1
ATOM 4553 C C . LEU B 1 229 ? 2.217 1.783 8.906 1 96.38 229 LEU B C 1
ATOM 4555 O O . LEU B 1 229 ? 1.693 0.828 8.328 1 96.38 229 LEU B O 1
ATOM 4559 N N . ARG B 1 230 ? 2.055 3 8.523 1 94.06 230 ARG B N 1
ATOM 4560 C CA . ARG B 1 230 ? 1.298 3.355 7.328 1 94.06 230 ARG B CA 1
ATOM 4561 C C . ARG B 1 230 ? -0.127 2.814 7.398 1 94.06 230 ARG B C 1
ATOM 4563 O O . ARG B 1 230 ? -0.535 2.012 6.559 1 94.06 230 ARG B O 1
ATOM 4570 N N . VAL B 1 231 ? -0.897 3.295 8.344 1 96.69 231 VAL B N 1
ATOM 4571 C CA . VAL B 1 231 ? -2.285 2.877 8.508 1 96.69 231 VAL B CA 1
ATOM 4572 C C . VAL B 1 231 ? -3.205 4.094 8.43 1 96.69 231 VAL B C 1
ATOM 4574 O O . VAL B 1 231 ? -2.914 5.137 9.023 1 96.69 231 VAL B O 1
ATOM 4577 N N . GLY B 1 232 ? -4.195 4.012 7.648 1 97.44 232 GLY B N 1
ATOM 4578 C CA . GLY B 1 232 ? -5.262 4.996 7.547 1 97.44 232 GLY B CA 1
ATOM 4579 C C . GLY B 1 232 ? -6.605 4.387 7.191 1 97.44 232 GLY B C 1
ATOM 4580 O O . GLY B 1 232 ? -6.777 3.166 7.258 1 97.44 232 GLY B O 1
ATOM 4581 N N . TYR B 1 233 ? -7.559 5.234 6.953 1 98.38 233 TYR B N 1
ATOM 4582 C CA . TYR B 1 233 ? -8.875 4.75 6.547 1 98.38 233 TYR B CA 1
ATOM 4583 C C . TYR B 1 233 ? -9.703 5.875 5.934 1 98.38 233 TYR B C 1
ATOM 4585 O O . TYR B 1 233 ? -9.312 7.043 5.988 1 98.38 233 TYR B O 1
ATOM 4593 N N . LEU B 1 234 ? -10.719 5.523 5.266 1 98.62 234 LEU B N 1
ATOM 4594 C CA . LEU B 1 234 ? -11.719 6.469 4.777 1 98.62 234 LEU B CA 1
ATOM 4595 C C . LEU B 1 234 ? -13.125 5.996 5.117 1 98.62 234 LEU B C 1
ATOM 4597 O O . LEU B 1 234 ? -13.328 4.824 5.457 1 98.62 234 LEU B O 1
ATOM 4601 N N . ALA B 1 235 ? -14.055 6.914 5.137 1 98.75 235 ALA B N 1
ATOM 4602 C CA . ALA B 1 235 ? -15.453 6.633 5.453 1 98.75 235 ALA B CA 1
ATOM 4603 C C . ALA B 1 235 ? -16.391 7.41 4.531 1 98.75 235 ALA B C 1
ATOM 4605 O O . ALA B 1 235 ? -16.094 8.539 4.137 1 98.75 235 ALA B O 1
ATOM 4606 N N . SER B 1 236 ? -17.484 6.828 4.195 1 98.38 236 SER B N 1
ATOM 4607 C CA . SER B 1 236 ? -18.562 7.465 3.447 1 98.38 236 SER B CA 1
ATOM 4608 C C . SER B 1 236 ? -19.906 6.797 3.742 1 98.38 236 SER B C 1
ATOM 4610 O O . SER B 1 236 ? -19.953 5.59 3.98 1 98.38 236 SER B O 1
ATOM 4612 N N . GLY B 1 237 ? -20.906 7.59 3.77 1 96.88 237 GLY B N 1
ATOM 4613 C CA . GLY B 1 237 ? -22.25 7.047 3.885 1 96.88 237 GLY B CA 1
ATOM 4614 C C . GLY B 1 237 ? -22.781 6.457 2.586 1 96.88 237 GLY B C 1
ATOM 4615 O O . GLY B 1 237 ? -23.781 5.742 2.582 1 96.88 237 GLY B O 1
ATOM 4616 N N . ASN B 1 238 ? -22.141 6.723 1.521 1 95.62 238 ASN B N 1
ATOM 4617 C CA . ASN B 1 238 ? -22.5 6.23 0.196 1 95.62 238 ASN B CA 1
ATOM 4618 C C . ASN B 1 238 ? -21.906 4.852 -0.068 1 95.62 238 ASN B C 1
ATOM 4620 O O . ASN B 1 238 ? -20.766 4.742 -0.522 1 95.62 238 ASN B O 1
ATOM 4624 N N . ARG B 1 239 ? -22.656 3.818 0.093 1 90.75 239 ARG B N 1
ATOM 4625 C CA . ARG B 1 239 ? -22.203 2.438 -0.01 1 90.75 239 ARG B CA 1
ATOM 4626 C C . ARG B 1 239 ? -21.734 2.121 -1.425 1 90.75 239 ARG B C 1
ATOM 4628 O O . ARG B 1 239 ? -20.797 1.344 -1.613 1 90.75 239 ARG B O 1
ATOM 4635 N N . GLY B 1 240 ? -22.422 2.662 -2.383 1 90.19 240 GLY B N 1
ATOM 4636 C CA . GLY B 1 240 ? -22 2.488 -3.762 1 90.19 240 GLY B CA 1
ATOM 4637 C C . GLY B 1 240 ? -20.594 3.018 -4.02 1 90.19 240 GLY B C 1
ATOM 4638 O O . GLY B 1 240 ? -19.812 2.391 -4.734 1 90.19 240 GLY B O 1
ATOM 4639 N N . LEU B 1 241 ? -20.312 4.191 -3.445 1 93.44 241 LEU B N 1
ATOM 4640 C CA . LEU B 1 241 ? -18.969 4.77 -3.545 1 93.44 241 LEU B CA 1
ATOM 4641 C C . LEU B 1 241 ? -17.938 3.854 -2.9 1 93.44 241 LEU B C 1
ATOM 4643 O O . LEU B 1 241 ? -16.875 3.604 -3.48 1 93.44 241 LEU B O 1
ATOM 4647 N N . ILE B 1 242 ? -18.266 3.32 -1.733 1 93.88 242 ILE B N 1
ATOM 4648 C CA . ILE B 1 242 ? -17.359 2.438 -1.005 1 93.88 242 ILE B CA 1
ATOM 4649 C C . ILE B 1 242 ? -17.047 1.201 -1.848 1 93.88 242 ILE B C 1
ATOM 4651 O O . ILE B 1 242 ? -15.891 0.811 -1.99 1 93.88 242 ILE B O 1
ATOM 4655 N N . GLN B 1 243 ? -18 0.633 -2.463 1 89.44 243 GLN B N 1
ATOM 4656 C CA . GLN B 1 243 ? -17.812 -0.554 -3.291 1 89.44 243 GLN B CA 1
ATOM 4657 C C . GLN B 1 243 ? -16.938 -0.249 -4.504 1 89.44 243 GLN B C 1
ATOM 4659 O O . GLN B 1 243 ? -16.094 -1.056 -4.883 1 89.44 243 GLN B O 1
ATOM 4664 N N . GLY B 1 244 ? -17.188 0.897 -5.066 1 90.75 244 GLY B N 1
ATOM 4665 C CA . GLY B 1 244 ? -16.359 1.314 -6.195 1 90.75 244 GLY B CA 1
ATOM 4666 C C . GLY B 1 244 ? -14.898 1.503 -5.832 1 90.75 244 GLY B C 1
ATOM 4667 O O . GLY B 1 244 ? -14.016 1.155 -6.609 1 90.75 244 GLY B O 1
ATOM 4668 N N . LEU B 1 245 ? -14.719 2.074 -4.656 1 93.56 245 LEU B N 1
ATOM 4669 C CA . LEU B 1 245 ? -13.352 2.271 -4.191 1 93.56 245 LEU B CA 1
ATOM 4670 C C . LEU B 1 245 ? -12.664 0.932 -3.947 1 93.56 245 LEU B C 1
ATOM 4672 O O . LEU B 1 245 ? -11.492 0.761 -4.285 1 93.56 245 LEU B O 1
ATOM 4676 N N . LEU B 1 246 ? -13.375 -0.03 -3.402 1 89.25 246 LEU B N 1
ATOM 4677 C CA . LEU B 1 246 ? -12.828 -1.345 -3.082 1 89.25 246 LEU B CA 1
ATOM 4678 C C . LEU B 1 246 ? -12.398 -2.078 -4.348 1 89.25 246 LEU B C 1
ATOM 4680 O O . LEU B 1 246 ? -11.469 -2.883 -4.32 1 89.25 246 LEU B O 1
ATOM 4684 N N . ALA B 1 247 ? -12.992 -1.73 -5.418 1 84.88 247 ALA B N 1
ATOM 4685 C CA . ALA B 1 247 ? -12.648 -2.365 -6.691 1 84.88 247 ALA B CA 1
ATOM 4686 C C . ALA B 1 247 ? -11.234 -1.991 -7.129 1 84.88 247 ALA B C 1
ATOM 4688 O O . ALA B 1 247 ? -10.625 -2.695 -7.934 1 84.88 247 ALA B O 1
ATOM 4689 N N . HIS B 1 248 ? -10.711 -0.899 -6.586 1 86.75 248 HIS B N 1
ATOM 4690 C CA . HIS B 1 248 ? -9.383 -0.423 -6.957 1 86.75 248 HIS B CA 1
ATOM 4691 C C . HIS B 1 248 ? -8.359 -0.757 -5.879 1 86.75 248 HIS B C 1
ATOM 4693 O O . HIS B 1 248 ? -7.164 -0.479 -6.039 1 86.75 248 HIS B O 1
ATOM 4699 N N . LYS B 1 249 ? -8.852 -1.272 -4.852 1 86.62 249 LYS B N 1
ATOM 4700 C CA . LYS B 1 249 ? -7.965 -1.601 -3.744 1 86.62 249 LYS B CA 1
ATOM 4701 C C . LYS B 1 249 ? -7.363 -2.994 -3.914 1 86.62 249 LYS B C 1
ATOM 4703 O O . LYS B 1 249 ? -8.07 -3.941 -4.262 1 86.62 249 LYS B O 1
ATOM 4708 N N . ASP B 1 250 ? -6.012 -3.004 -3.676 1 77.94 250 ASP B N 1
ATOM 4709 C CA . ASP B 1 250 ? -5.355 -4.309 -3.744 1 77.94 250 ASP B CA 1
ATOM 4710 C C . ASP B 1 250 ? -5.879 -5.242 -2.656 1 77.94 250 ASP B C 1
ATOM 4712 O O . ASP B 1 250 ? -6.176 -4.805 -1.543 1 77.94 250 ASP B O 1
ATOM 4716 N N . SER B 1 251 ? -5.922 -6.5 -3.016 1 69.38 251 SER B N 1
ATOM 4717 C CA . SER B 1 251 ? -6.359 -7.492 -2.037 1 69.38 251 SER B CA 1
ATOM 4718 C C . SER B 1 251 ? -5.324 -7.668 -0.93 1 69.38 251 SER B C 1
ATOM 4720 O O . SER B 1 251 ? -4.121 -7.637 -1.188 1 69.38 251 SER B O 1
ATOM 4722 N N . TYR B 1 252 ? -5.734 -7.742 0.251 1 69.88 252 TYR B N 1
ATOM 4723 C CA . TYR B 1 252 ? -4.906 -8.094 1.399 1 69.88 252 TYR B CA 1
ATOM 4724 C C . TYR B 1 252 ? -3.805 -7.07 1.619 1 69.88 252 TYR B C 1
ATOM 4726 O O . TYR B 1 252 ? -2.688 -7.422 2.006 1 69.88 252 TYR B O 1
ATOM 4734 N N . ASN B 1 253 ? -4.082 -5.844 1.317 1 78.88 253 ASN B N 1
ATOM 4735 C CA . ASN B 1 253 ? -2.916 -4.973 1.232 1 78.88 253 ASN B CA 1
ATOM 4736 C C . ASN B 1 253 ? -2.564 -4.371 2.59 1 78.88 253 ASN B C 1
ATOM 4738 O O . ASN B 1 253 ? -1.576 -3.646 2.717 1 78.88 253 ASN B O 1
ATOM 4742 N N . GLU B 1 254 ? -3.328 -4.777 3.594 1 89.75 254 GLU B N 1
ATOM 4743 C CA . GLU B 1 254 ? -2.967 -4.254 4.906 1 89.75 254 GLU B CA 1
ATOM 4744 C C . GLU B 1 254 ? -2.053 -5.219 5.656 1 89.75 254 GLU B C 1
ATOM 4746 O O . GLU B 1 254 ? -2.326 -6.418 5.715 1 89.75 254 GLU B O 1
ATOM 4751 N N . ASP B 1 255 ? -1.034 -4.691 6.191 1 94.69 255 ASP B N 1
ATOM 4752 C CA . ASP B 1 255 ? -0.103 -5.434 7.039 1 94.69 255 ASP B CA 1
ATOM 4753 C C . ASP B 1 255 ? -0.797 -5.953 8.297 1 94.69 255 ASP B C 1
ATOM 4755 O O . ASP B 1 255 ? -1.458 -5.191 9.008 1 94.69 255 ASP B O 1
ATOM 4759 N N . ALA B 1 256 ? -0.674 -7.254 8.547 1 95.56 256 ALA B N 1
ATOM 4760 C CA . ALA B 1 256 ? -1.373 -7.891 9.656 1 95.56 256 ALA B CA 1
ATOM 4761 C C . ALA B 1 256 ? -0.925 -7.312 10.992 1 95.56 256 ALA B C 1
ATOM 4763 O O . ALA B 1 256 ? -1.736 -7.145 11.906 1 95.56 256 ALA B O 1
ATOM 4764 N N . LEU B 1 257 ? 0.349 -7.035 11.156 1 97.38 257 LEU B N 1
ATOM 4765 C CA . LEU B 1 257 ? 0.833 -6.426 12.391 1 97.38 257 LEU B CA 1
ATOM 4766 C C . LEU B 1 257 ? 0.296 -5.004 12.539 1 97.38 257 LEU B C 1
ATOM 4768 O O . LEU B 1 257 ? -0.138 -4.613 13.625 1 97.38 257 LEU B O 1
ATOM 4772 N N . ALA B 1 258 ? 0.323 -4.289 11.453 1 97.31 258 ALA B N 1
ATOM 4773 C CA . ALA B 1 258 ? -0.096 -2.889 11.477 1 97.31 258 ALA B CA 1
ATOM 4774 C C . ALA B 1 258 ? -1.552 -2.758 11.914 1 97.31 258 ALA B C 1
ATOM 4776 O O . ALA B 1 258 ? -1.891 -1.88 12.711 1 97.31 258 ALA B O 1
ATOM 4777 N N . THR B 1 259 ? -2.418 -3.648 11.398 1 97.31 259 THR B N 1
ATOM 4778 C CA . THR B 1 259 ? -3.834 -3.564 11.742 1 97.31 259 THR B CA 1
ATOM 4779 C C . THR B 1 259 ? -4.055 -3.887 13.211 1 97.31 259 THR B C 1
ATOM 4781 O O . THR B 1 259 ? -4.883 -3.258 13.875 1 97.31 259 THR B O 1
ATOM 4784 N N . ARG B 1 260 ? -3.287 -4.852 13.742 1 97.88 260 ARG B N 1
ATOM 4785 C CA . ARG B 1 260 ? -3.393 -5.207 15.156 1 97.88 260 ARG B CA 1
ATOM 4786 C C . ARG B 1 260 ? -2.902 -4.066 16.047 1 97.88 260 ARG B C 1
ATOM 4788 O O . ARG B 1 260 ? -3.539 -3.738 17.047 1 97.88 260 ARG B O 1
ATOM 4795 N N . LEU B 1 261 ? -1.827 -3.498 15.656 1 98.5 261 LEU B N 1
ATOM 4796 C CA . LEU B 1 261 ? -1.222 -2.441 16.453 1 98.5 261 LEU B CA 1
ATOM 4797 C C . LEU B 1 261 ? -2.049 -1.162 16.391 1 98.5 261 LEU B C 1
ATOM 4799 O O . LEU B 1 261 ? -2.197 -0.457 17.391 1 98.5 261 LEU B O 1
ATOM 4803 N N . ALA B 1 262 ? -2.594 -0.879 15.25 1 98.69 262 ALA B N 1
ATOM 4804 C CA . ALA B 1 262 ? -3.467 0.283 15.109 1 98.69 262 ALA B CA 1
ATOM 4805 C C . ALA B 1 262 ? -4.73 0.126 15.945 1 98.69 262 ALA B C 1
ATOM 4807 O O . ALA B 1 262 ? -5.191 1.084 16.578 1 98.69 262 ALA B O 1
ATOM 4808 N N . ALA B 1 263 ? -5.277 -1.111 15.945 1 98.69 263 ALA B N 1
ATOM 4809 C CA . ALA B 1 263 ? -6.445 -1.377 16.781 1 98.69 263 ALA B CA 1
ATOM 4810 C C . ALA B 1 263 ? -6.117 -1.174 18.266 1 98.69 263 ALA B C 1
ATOM 4812 O O . ALA B 1 263 ? -6.934 -0.634 19.016 1 98.69 263 ALA B O 1
ATOM 4813 N N . ALA B 1 264 ? -4.934 -1.574 18.656 1 98.62 264 ALA B N 1
ATOM 4814 C CA . ALA B 1 264 ? -4.488 -1.391 20.031 1 98.62 264 ALA B CA 1
ATOM 4815 C C . ALA B 1 264 ? -4.387 0.091 20.375 1 98.62 264 ALA B C 1
ATOM 4817 O O . ALA B 1 264 ? -4.777 0.504 21.469 1 98.62 264 ALA B O 1
ATOM 4818 N N . ALA B 1 265 ? -3.863 0.865 19.469 1 98.69 265 ALA B N 1
ATOM 4819 C CA . ALA B 1 265 ? -3.748 2.307 19.688 1 98.69 265 ALA B CA 1
ATOM 4820 C C . ALA B 1 265 ? -5.125 2.955 19.797 1 98.69 265 ALA B C 1
ATOM 4822 O O . ALA B 1 265 ? -5.352 3.781 20.688 1 98.69 265 ALA B O 1
ATOM 4823 N N . LEU B 1 266 ? -5.996 2.535 18.906 1 98.56 266 LEU B N 1
ATOM 4824 C CA . LEU B 1 266 ? -7.344 3.094 18.859 1 98.56 266 LEU B CA 1
ATOM 4825 C C . LEU B 1 266 ? -8.086 2.836 20.156 1 98.56 266 LEU B C 1
ATOM 4827 O O . LEU B 1 266 ? -8.867 3.678 20.609 1 98.56 266 LEU B O 1
ATOM 4831 N N . ALA B 1 267 ? -7.844 1.723 20.781 1 98.12 267 ALA B N 1
ATOM 4832 C CA . ALA B 1 267 ? -8.547 1.303 22 1 98.12 267 ALA B CA 1
ATOM 4833 C C . ALA B 1 267 ? -8.086 2.117 23.203 1 98.12 267 ALA B C 1
ATOM 4835 O O . ALA B 1 267 ? -8.805 2.219 24.203 1 98.12 267 ALA B O 1
ATOM 4836 N N . ASP B 1 268 ? -6.918 2.707 23.141 1 98.25 268 ASP B N 1
ATOM 4837 C CA . ASP B 1 268 ? -6.359 3.453 24.266 1 98.25 268 ASP B CA 1
ATOM 4838 C C . ASP B 1 268 ? -6.734 4.93 24.188 1 98.25 268 ASP B C 1
ATOM 4840 O O . ASP B 1 268 ? -5.875 5.781 23.938 1 98.25 268 ASP B O 1
ATOM 4844 N N . THR B 1 269 ? -7.898 5.25 24.547 1 97.06 269 THR B N 1
ATOM 4845 C CA . THR B 1 269 ? -8.43 6.598 24.406 1 97.06 269 THR B CA 1
ATOM 4846 C C . THR B 1 269 ? -7.738 7.555 25.375 1 97.06 269 THR B C 1
ATOM 4848 O O . THR B 1 269 ? -7.574 8.742 25.062 1 97.06 269 THR B O 1
ATOM 4851 N N . ALA B 1 270 ? -7.285 7.039 26.5 1 98.12 270 ALA B N 1
ATOM 4852 C CA . ALA B 1 270 ? -6.582 7.879 27.453 1 98.12 270 ALA B CA 1
ATOM 4853 C C . ALA B 1 270 ? -5.262 8.391 26.891 1 98.12 270 ALA B C 1
ATOM 4855 O O . ALA B 1 270 ? -4.922 9.562 27.047 1 98.12 270 ALA B O 1
ATOM 4856 N N . TRP B 1 271 ? -4.539 7.504 26.266 1 98.25 271 TRP B N 1
ATOM 4857 C CA . TRP B 1 271 ? -3.27 7.906 25.672 1 98.25 271 TRP B CA 1
ATOM 4858 C C . TRP B 1 271 ? -3.494 8.852 24.5 1 98.25 271 TRP B C 1
ATOM 4860 O O . TRP B 1 271 ? -2.705 9.773 24.281 1 98.25 271 TRP B O 1
ATOM 4870 N N . HIS B 1 272 ? -4.562 8.57 23.75 1 97.19 272 HIS B N 1
ATOM 4871 C CA . HIS B 1 272 ? -4.957 9.461 22.672 1 97.19 272 HIS B CA 1
ATOM 4872 C C . HIS B 1 272 ? -5.164 10.883 23.172 1 97.19 272 HIS B C 1
ATOM 4874 O O . HIS B 1 272 ? -4.629 11.836 22.594 1 97.19 272 HIS B O 1
ATOM 4880 N N . GLU B 1 273 ? -5.848 11.055 24.234 1 97.62 273 GLU B N 1
ATOM 4881 C CA . GLU B 1 273 ? -6.113 12.359 24.828 1 97.62 273 GLU B CA 1
ATOM 4882 C C . GLU B 1 273 ? -4.832 13 25.359 1 97.62 273 GLU B C 1
ATOM 4884 O O . GLU B 1 273 ? -4.656 14.219 25.266 1 97.62 273 GLU B O 1
ATOM 4889 N N . ARG B 1 274 ? -3.982 12.211 25.891 1 98 274 ARG B N 1
ATOM 4890 C CA . ARG B 1 274 ? -2.699 12.711 26.391 1 98 274 ARG B CA 1
ATOM 4891 C C . ARG B 1 274 ? -1.871 13.297 25.25 1 98 274 ARG B C 1
ATOM 4893 O O . ARG B 1 274 ? -1.229 14.336 25.406 1 98 274 ARG B O 1
ATOM 4900 N N . THR B 1 275 ? -1.882 12.578 24.141 1 98.12 275 THR B N 1
ATOM 4901 C CA . THR B 1 275 ? -1.146 13.062 22.984 1 98.12 275 THR B CA 1
ATOM 4902 C C . THR B 1 275 ? -1.714 14.398 22.5 1 98.12 275 THR B C 1
ATOM 4904 O O . THR B 1 275 ? -0.96 15.328 22.188 1 98.12 275 THR B O 1
ATOM 4907 N N . ILE B 1 276 ? -3.039 14.516 22.469 1 98.31 276 ILE B N 1
ATOM 4908 C CA . ILE B 1 276 ? -3.697 15.75 22.047 1 98.31 276 ILE B CA 1
ATOM 4909 C C . ILE B 1 276 ? -3.312 16.891 22.984 1 98.31 276 ILE B C 1
ATOM 4911 O O . ILE B 1 276 ? -2.941 17.984 22.531 1 98.31 276 ILE B O 1
ATOM 4915 N N . ARG B 1 277 ? -3.326 16.625 24.234 1 98.06 277 ARG B N 1
ATOM 4916 C CA . ARG B 1 277 ? -2.984 17.641 25.234 1 98.06 277 ARG B CA 1
ATOM 4917 C C . ARG B 1 277 ? -1.536 18.094 25.062 1 98.06 277 ARG B C 1
ATOM 4919 O O . ARG B 1 277 ? -1.234 19.281 25.188 1 98.06 277 ARG B O 1
ATOM 4926 N N . ALA B 1 278 ? -0.636 17.156 24.859 1 98.38 278 ALA B N 1
ATOM 4927 C CA . ALA B 1 278 ? 0.771 17.484 24.641 1 98.38 278 ALA B CA 1
ATOM 4928 C C . ALA B 1 278 ? 0.945 18.406 23.453 1 98.38 278 ALA B C 1
ATOM 4930 O O . ALA B 1 278 ? 1.728 19.359 23.5 1 98.38 278 ALA B O 1
ATOM 4931 N N . VAL B 1 279 ? 0.204 18.125 22.406 1 98.56 279 VAL B N 1
ATOM 4932 C CA . VAL B 1 279 ? 0.289 18.938 21.188 1 98.56 279 VAL B CA 1
ATOM 4933 C C . VAL B 1 279 ? -0.273 20.328 21.453 1 98.56 279 VAL B C 1
ATOM 4935 O O . VAL B 1 279 ? 0.341 21.328 21.078 1 98.56 279 VAL B O 1
ATOM 4938 N N . LEU B 1 280 ? -1.423 20.391 22.109 1 98.25 280 LEU B N 1
ATOM 4939 C CA . LEU B 1 280 ? -2.057 21.672 22.375 1 98.25 280 LEU B CA 1
ATOM 4940 C C . LEU B 1 280 ? -1.178 22.547 23.266 1 98.25 280 LEU B C 1
ATOM 4942 O O . LEU B 1 280 ? -1.007 23.734 23 1 98.25 280 LEU B O 1
ATOM 4946 N N . THR B 1 281 ? -0.604 21.953 24.266 1 98.44 281 THR B N 1
ATOM 4947 C CA . THR B 1 281 ? 0.292 22.656 25.172 1 98.44 281 THR B CA 1
ATOM 4948 C C . THR B 1 281 ? 1.556 23.109 24.438 1 98.44 281 THR B C 1
ATOM 4950 O O . THR B 1 281 ? 1.994 24.25 24.594 1 98.44 281 THR B O 1
ATOM 4953 N N . GLY B 1 282 ? 2.139 22.172 23.688 1 98.69 282 GLY B N 1
ATOM 4954 C CA . GLY B 1 282 ? 3.328 22.5 22.906 1 98.69 282 GLY B CA 1
ATOM 4955 C C . GLY B 1 282 ? 3.088 23.578 21.875 1 98.69 282 GLY B C 1
ATOM 4956 O O . GLY B 1 282 ? 3.941 24.453 21.656 1 98.69 282 GLY B O 1
ATOM 4957 N N . ARG B 1 283 ? 1.972 23.516 21.219 1 98.56 283 ARG B N 1
ATOM 4958 C CA . ARG B 1 283 ? 1.601 24.5 20.219 1 98.56 283 ARG B CA 1
ATOM 4959 C C . ARG B 1 283 ? 1.521 25.906 20.844 1 98.56 283 ARG B C 1
ATOM 4961 O O . ARG B 1 283 ? 2.008 26.875 20.25 1 98.56 283 ARG B O 1
ATOM 4968 N N . GLU B 1 284 ? 0.911 26 21.984 1 98.19 284 GLU B N 1
ATOM 4969 C CA . GLU B 1 284 ? 0.798 27.281 22.688 1 98.19 284 GLU B CA 1
ATOM 4970 C C . GLU B 1 284 ? 2.166 27.781 23.141 1 98.19 284 GLU B C 1
ATOM 4972 O O . GLU B 1 284 ? 2.445 28.984 23.062 1 98.19 284 GLU B O 1
ATOM 4977 N N . PHE B 1 285 ? 2.998 26.922 23.625 1 98.62 285 PHE B N 1
ATOM 4978 C CA . PHE B 1 285 ? 4.359 27.281 24.016 1 98.62 285 PHE B CA 1
ATOM 4979 C C . PHE B 1 285 ? 5.129 27.844 22.828 1 98.62 285 PHE B C 1
ATOM 4981 O O . PHE B 1 285 ? 5.746 28.906 22.938 1 98.62 285 PHE B O 1
ATOM 4988 N N . LEU B 1 286 ? 5.074 27.078 21.672 1 98.81 286 LEU B N 1
ATOM 4989 C CA . LEU B 1 286 ? 5.785 27.516 20.484 1 98.81 286 LEU B CA 1
ATOM 4990 C C . LEU B 1 286 ? 5.258 28.859 20 1 98.81 286 LEU B C 1
ATOM 4992 O O . LEU B 1 286 ? 6.039 29.734 19.609 1 98.81 286 LEU B O 1
ATOM 4996 N N . ARG B 1 287 ? 3.922 29 20 1 98.19 287 ARG B N 1
ATOM 4997 C CA . ARG B 1 287 ? 3.324 30.266 19.562 1 98.19 287 ARG B CA 1
ATOM 4998 C C . ARG B 1 287 ? 3.844 31.422 20.391 1 98.19 287 ARG B C 1
ATOM 5000 O O . ARG B 1 287 ? 4.262 32.438 19.844 1 98.19 287 ARG B O 1
ATOM 5007 N N . SER B 1 288 ? 3.846 31.266 21.656 1 98.5 288 SER B N 1
ATOM 5008 C CA . SER B 1 288 ? 4.277 32.312 22.578 1 98.5 288 SER B CA 1
ATOM 5009 C C . SER B 1 288 ? 5.75 32.656 22.375 1 98.5 288 SER B C 1
ATOM 5011 O O . SER B 1 288 ? 6.113 33.812 22.25 1 98.5 288 SER B O 1
ATOM 5013 N N . GLU B 1 289 ? 6.598 31.641 22.359 1 98.69 289 GLU B N 1
ATOM 5014 C CA . GLU B 1 289 ? 8.039 31.844 22.281 1 98.69 289 GLU B CA 1
ATOM 5015 C C . GLU B 1 289 ? 8.438 32.406 20.906 1 98.69 289 GLU B C 1
ATOM 5017 O O . GLU B 1 289 ? 9.305 33.281 20.828 1 98.69 289 GLU B O 1
ATOM 5022 N N . LEU B 1 290 ? 7.832 31.875 19.828 1 98.56 290 LEU B N 1
ATOM 5023 C CA . LEU B 1 290 ? 8.125 32.375 18.484 1 98.56 290 LEU B CA 1
ATOM 5024 C C . LEU B 1 290 ? 7.715 33.812 18.344 1 98.56 290 LEU B C 1
ATOM 5026 O O . LEU B 1 290 ? 8.438 34.625 17.75 1 98.56 290 LEU B O 1
ATOM 5030 N N . THR B 1 291 ? 6.551 34.125 18.906 1 97.75 291 THR B N 1
ATOM 5031 C CA . THR B 1 291 ? 6.082 35.531 18.875 1 97.75 291 THR B CA 1
ATOM 5032 C C . THR B 1 291 ? 7.055 36.438 19.625 1 97.75 291 THR B C 1
ATOM 5034 O O . THR B 1 291 ? 7.379 37.531 19.141 1 97.75 291 THR B O 1
ATOM 5037 N N . ALA B 1 292 ? 7.496 36 20.703 1 97.81 292 ALA B N 1
ATOM 5038 C CA . ALA B 1 292 ? 8.453 36.781 21.5 1 97.81 292 ALA B CA 1
ATOM 5039 C C . ALA B 1 292 ? 9.758 37 20.734 1 97.81 292 ALA B C 1
ATOM 5041 O O . ALA B 1 292 ? 10.438 38 20.938 1 97.81 292 ALA B O 1
ATOM 5042 N N . LEU B 1 293 ? 10.055 36.062 19.875 1 97.75 293 LEU B N 1
ATOM 5043 C CA . LEU B 1 293 ? 11.289 36.156 19.109 1 97.75 293 LEU B CA 1
ATOM 5044 C C . LEU B 1 293 ? 11.094 36.969 17.828 1 97.75 293 LEU B C 1
ATOM 5046 O O . LEU B 1 293 ? 12.016 37.094 17.031 1 97.75 293 LEU B O 1
ATOM 5050 N N . GLY B 1 294 ? 9.852 37.406 17.609 1 97.06 294 GLY B N 1
ATOM 5051 C CA . GLY B 1 294 ? 9.609 38.312 16.5 1 97.06 294 GLY B CA 1
ATOM 5052 C C . GLY B 1 294 ? 8.906 37.656 15.328 1 97.06 294 GLY B C 1
ATOM 5053 O O . GLY B 1 294 ? 8.641 38.312 14.32 1 97.06 294 GLY B O 1
ATOM 5054 N N . PHE B 1 295 ? 8.609 36.375 15.414 1 96.88 295 PHE B N 1
ATOM 5055 C CA . PHE B 1 295 ? 7.844 35.719 14.367 1 96.88 295 PHE B CA 1
ATOM 5056 C C . PHE B 1 295 ? 6.383 36.125 14.406 1 96.88 295 PHE B C 1
ATOM 5058 O O . PHE B 1 295 ? 5.867 36.5 15.461 1 96.88 295 PHE B O 1
ATOM 5065 N N . THR B 1 296 ? 5.734 36.156 13.289 1 94.56 296 THR B N 1
ATOM 5066 C CA . THR B 1 296 ? 4.281 36.25 13.211 1 94.56 296 THR B CA 1
ATOM 5067 C C . THR B 1 296 ? 3.654 34.875 13.023 1 94.56 296 THR B C 1
ATOM 5069 O O . THR B 1 296 ? 3.729 34.312 11.93 1 94.56 296 THR B O 1
ATOM 5072 N N . CYS B 1 297 ? 3.061 34.375 14.031 1 95 297 CYS B N 1
ATOM 5073 C CA . CYS B 1 297 ? 2.51 33.031 14.008 1 95 297 CYS B CA 1
ATOM 5074 C C . CYS B 1 297 ? 1.083 33.031 13.469 1 95 297 CYS B C 1
ATOM 5076 O O . CYS B 1 297 ? 0.269 33.875 13.867 1 95 297 CYS B O 1
ATOM 5078 N N . PHE B 1 298 ? 0.801 32.094 12.578 1 91.94 298 PHE B N 1
ATOM 5079 C CA . PHE B 1 298 ? -0.565 31.875 12.125 1 91.94 298 PHE B CA 1
ATOM 5080 C C . PHE B 1 298 ? -1.325 31 13.117 1 91.94 298 PHE B C 1
ATOM 5082 O O . PHE B 1 298 ? -0.722 30.219 13.844 1 91.94 298 PHE B O 1
ATOM 5089 N N . ASP B 1 299 ? -2.652 31.266 13.156 1 91.38 299 ASP B N 1
ATOM 5090 C CA . ASP B 1 299 ? -3.463 30.359 13.961 1 91.38 299 ASP B CA 1
ATOM 5091 C C . ASP B 1 299 ? -3.434 28.938 13.383 1 91.38 299 ASP B C 1
ATOM 5093 O O . ASP B 1 299 ? -3.428 28.766 12.164 1 91.38 299 ASP B O 1
ATOM 5097 N N . SER B 1 300 ? -3.404 28 14.305 1 95.06 300 SER B N 1
ATOM 5098 C CA . SER B 1 300 ? -3.352 26.609 13.852 1 95.06 300 SER B CA 1
ATOM 5099 C C . SER B 1 300 ? -4.203 25.703 14.734 1 95.06 300 SER B C 1
ATOM 5101 O O . SER B 1 300 ? -4.203 25.844 15.953 1 95.06 300 SER B O 1
ATOM 5103 N N . GLU B 1 301 ? -4.941 24.859 14.078 1 96.94 301 GLU B N 1
ATOM 5104 C CA . GLU B 1 301 ? -5.656 23.812 14.781 1 96.94 301 GLU 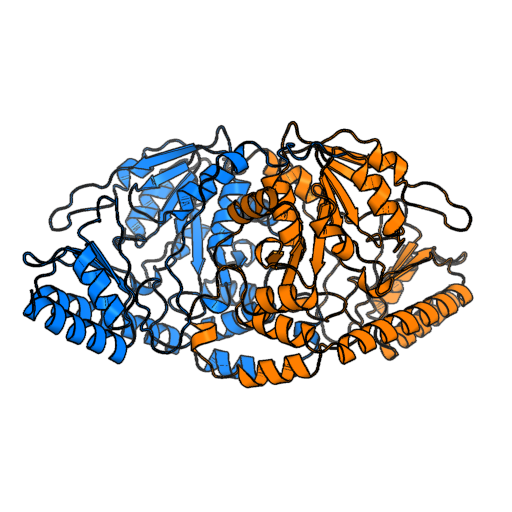B CA 1
ATOM 5105 C C . GLU B 1 301 ? -5.055 22.438 14.469 1 96.94 301 GLU B C 1
ATOM 5107 O O . GLU B 1 301 ? -5.734 21.422 14.578 1 96.94 301 GLU B O 1
ATOM 5112 N N . ALA B 1 302 ? -3.801 22.375 14.047 1 98 302 ALA B N 1
ATOM 5113 C CA . ALA B 1 302 ? -3.049 21.156 13.742 1 98 302 ALA B CA 1
ATOM 5114 C C . ALA B 1 302 ? -1.895 20.969 14.719 1 98 302 ALA B C 1
ATOM 5116 O O . ALA B 1 302 ? -1.859 21.609 15.781 1 98 302 ALA B O 1
ATOM 5117 N N . ASN B 1 303 ? -1.012 20.031 14.469 1 98.62 303 ASN B N 1
ATOM 5118 C CA . ASN B 1 303 ? 0.119 19.797 15.359 1 98.62 303 ASN B CA 1
ATOM 5119 C C . ASN B 1 303 ? 1.372 20.516 14.883 1 98.62 303 ASN B C 1
ATOM 5121 O O . ASN B 1 303 ? 2.48 19.984 14.992 1 98.62 303 ASN B O 1
ATOM 5125 N N . TYR B 1 304 ? 1.158 21.688 14.312 1 98.5 304 TYR B N 1
ATOM 5126 C CA . TYR B 1 304 ? 2.242 22.547 13.844 1 98.5 304 TYR B CA 1
ATOM 5127 C C . TYR B 1 304 ? 1.826 24.016 13.852 1 98.5 304 TYR B C 1
ATOM 5129 O O . TYR B 1 304 ? 0.647 24.328 14.023 1 98.5 304 TYR B O 1
ATOM 5137 N N . ILE B 1 305 ? 2.852 24.891 13.641 1 97.06 305 ILE B N 1
ATOM 5138 C CA . ILE B 1 305 ? 2.627 26.312 13.516 1 97.06 305 ILE B CA 1
ATOM 5139 C C . ILE B 1 305 ? 3.387 26.859 12.297 1 97.06 305 ILE B C 1
ATOM 5141 O O . ILE B 1 305 ? 4.59 26.609 12.156 1 97.06 305 ILE B O 1
ATOM 5145 N N . LEU B 1 306 ? 2.613 27.469 11.43 1 96.12 306 LEU B N 1
ATOM 5146 C CA . LEU B 1 306 ? 3.248 28.25 10.383 1 96.12 306 LEU B CA 1
ATOM 5147 C C . LEU B 1 306 ? 3.568 29.656 10.883 1 96.12 306 LEU B C 1
ATOM 5149 O O . LEU B 1 306 ? 2.705 30.328 11.453 1 96.12 306 LEU B O 1
ATOM 5153 N N . ALA B 1 307 ? 4.844 30.094 10.719 1 96.06 307 ALA B N 1
ATOM 5154 C CA . ALA B 1 307 ? 5.254 31.406 11.242 1 96.06 307 ALA B CA 1
ATOM 5155 C C . ALA B 1 307 ? 6.07 32.156 10.203 1 96.06 307 ALA B C 1
ATOM 5157 O O . ALA B 1 307 ? 6.93 31.594 9.531 1 96.06 307 ALA B O 1
ATOM 5158 N N . ARG B 1 308 ? 5.785 33.375 10.039 1 94.94 308 ARG B N 1
ATOM 5159 C CA . ARG B 1 308 ? 6.547 34.25 9.148 1 94.94 308 ARG B CA 1
ATOM 5160 C C . ARG B 1 308 ? 7.828 34.75 9.82 1 94.94 308 ARG B C 1
ATOM 5162 O O . ARG B 1 308 ? 7.828 35.062 11.016 1 94.94 308 ARG B O 1
ATOM 5169 N N . GLU B 1 309 ? 8.812 34.844 9.102 1 95.38 309 GLU B N 1
ATOM 5170 C CA . GLU B 1 309 ? 10.141 35.219 9.57 1 95.38 309 GLU B CA 1
ATOM 5171 C C . GLU B 1 309 ? 10.102 36.562 10.32 1 95.38 309 GLU B C 1
ATOM 5173 O O . GLU B 1 309 ? 9.25 37.406 10.047 1 95.38 309 GLU B O 1
ATOM 5178 N N . PRO B 1 310 ? 11.023 36.719 11.266 1 95.69 310 PRO B N 1
ATOM 5179 C CA . PRO B 1 310 ? 11.164 38.031 11.898 1 95.69 310 PRO B CA 1
ATOM 5180 C C . PRO B 1 310 ? 11.828 39.062 10.984 1 95.69 310 PRO B C 1
ATOM 5182 O O . PRO B 1 310 ? 12.234 38.719 9.867 1 95.69 310 PRO B O 1
ATOM 5185 N N . LYS B 1 311 ? 11.898 40.25 11.453 1 91.81 311 LYS B N 1
ATOM 5186 C CA . LYS B 1 311 ? 12.391 41.375 10.648 1 91.81 311 LYS B CA 1
ATOM 5187 C C . LYS B 1 311 ? 13.891 41.219 10.383 1 91.81 311 LYS B C 1
ATOM 5189 O O . LYS B 1 311 ? 14.383 41.656 9.328 1 91.81 311 LYS B O 1
ATOM 5194 N N . ASN B 1 312 ? 14.609 40.594 11.211 1 89.81 312 ASN B N 1
ATOM 5195 C CA . ASN B 1 312 ? 16.062 40.719 11.18 1 89.81 312 ASN B CA 1
ATOM 5196 C C . ASN B 1 312 ? 16.719 39.531 10.461 1 89.81 312 ASN B C 1
ATOM 5198 O O . ASN B 1 312 ? 17.906 39.562 10.18 1 89.81 312 ASN B O 1
ATOM 5202 N N . LEU B 1 313 ? 15.977 38.5 10.148 1 92.56 313 LEU B N 1
ATOM 5203 C CA . LEU B 1 313 ? 16.578 37.344 9.508 1 92.56 313 LEU B CA 1
ATOM 5204 C C . LEU B 1 313 ? 15.562 36.625 8.633 1 92.56 313 LEU B C 1
ATOM 5206 O O . LEU B 1 313 ? 14.461 36.312 9.086 1 92.56 313 LEU B O 1
ATOM 5210 N N . VAL B 1 314 ? 16 36.25 7.449 1 95.12 314 VAL B N 1
ATOM 5211 C CA . VAL B 1 314 ? 15.094 35.656 6.48 1 95.12 314 VAL B CA 1
ATOM 5212 C C . VAL B 1 314 ? 14.945 34.156 6.758 1 95.12 314 VAL B C 1
ATOM 5214 O O . VAL B 1 314 ? 15.891 33.5 7.227 1 95.12 314 VAL B O 1
ATOM 5217 N N . ALA B 1 315 ? 13.82 33.562 6.371 1 96.81 315 ALA B N 1
ATOM 5218 C CA . ALA B 1 315 ? 13.43 32.188 6.684 1 96.81 315 ALA B CA 1
ATOM 5219 C C . ALA B 1 315 ? 14.469 31.203 6.168 1 96.81 315 ALA B C 1
ATOM 5221 O O . ALA B 1 315 ? 14.891 30.312 6.895 1 96.81 315 ALA B O 1
ATOM 5222 N N . PRO B 1 316 ? 15.031 31.375 4.887 1 96.25 316 PRO B N 1
ATOM 5223 C CA . PRO B 1 316 ? 16.016 30.391 4.395 1 96.25 316 PRO B CA 1
ATOM 5224 C C . PRO B 1 316 ? 17.266 30.328 5.262 1 96.25 316 PRO B C 1
ATOM 5226 O O . PRO B 1 316 ? 17.828 29.25 5.461 1 96.25 316 PRO B O 1
ATOM 5229 N N . LYS B 1 317 ? 17.688 31.406 5.734 1 96.94 317 LYS B N 1
ATOM 5230 C CA . LYS B 1 317 ? 18.859 31.453 6.594 1 96.94 317 LYS B CA 1
ATOM 5231 C C . LYS B 1 317 ? 18.594 30.797 7.941 1 96.94 317 LYS B C 1
ATOM 5233 O O . LYS B 1 317 ? 19.438 30.078 8.477 1 96.94 317 LYS B O 1
ATOM 5238 N N . ILE B 1 318 ? 17.422 31.109 8.484 1 98 318 ILE B N 1
ATOM 5239 C CA . ILE B 1 318 ? 17.016 30.5 9.75 1 98 318 ILE B CA 1
ATOM 5240 C C . ILE B 1 318 ? 17 28.984 9.609 1 98 318 ILE B C 1
ATOM 5242 O O . ILE B 1 318 ? 17.531 28.266 10.461 1 98 318 ILE B O 1
ATOM 5246 N N . VAL B 1 319 ? 16.438 28.484 8.523 1 97.44 319 VAL B N 1
ATOM 5247 C CA . VAL B 1 319 ? 16.312 27.047 8.273 1 97.44 319 VAL B CA 1
ATOM 5248 C C . VAL B 1 319 ? 17.703 26.422 8.172 1 97.44 319 VAL B C 1
ATOM 5250 O O . VAL B 1 319 ? 17.953 25.359 8.758 1 97.44 319 VAL B O 1
ATOM 5253 N N . GLN B 1 320 ? 18.562 27.047 7.461 1 96.5 320 GLN B N 1
ATOM 5254 C CA . GLN B 1 320 ? 19.938 26.547 7.305 1 96.5 320 GLN B CA 1
ATOM 5255 C C . GLN B 1 320 ? 20.656 26.5 8.648 1 96.5 320 GLN B C 1
ATOM 5257 O O . GLN B 1 320 ? 21.344 25.516 8.945 1 96.5 320 GLN B O 1
ATOM 5262 N N . ARG B 1 321 ? 20.547 27.5 9.414 1 97.25 321 ARG B N 1
ATOM 5263 C CA . ARG B 1 321 ? 21.219 27.547 10.711 1 97.25 321 ARG B CA 1
ATOM 5264 C C . ARG B 1 321 ? 20.656 26.5 11.664 1 97.25 321 ARG B C 1
ATOM 5266 O O . ARG B 1 321 ? 21.391 25.922 12.469 1 97.25 321 ARG B O 1
ATOM 5273 N N . LEU B 1 322 ? 19.344 26.328 11.648 1 97.75 322 LEU B N 1
ATOM 5274 C CA . LEU B 1 322 ? 18.734 25.281 12.461 1 97.75 322 LEU B CA 1
ATOM 5275 C C . LEU B 1 322 ? 19.281 23.906 12.078 1 97.75 322 LEU B C 1
ATOM 5277 O O . LEU B 1 322 ? 19.484 23.047 12.938 1 97.75 322 LEU B O 1
ATOM 5281 N N . ARG B 1 323 ? 19.484 23.688 10.766 1 95.75 323 ARG B N 1
ATOM 5282 C CA . ARG B 1 323 ? 20.078 22.438 10.312 1 95.75 323 ARG B CA 1
ATOM 5283 C C . ARG B 1 323 ? 21.453 22.219 10.93 1 95.75 323 ARG B C 1
ATOM 5285 O O . ARG B 1 323 ? 21.844 21.094 11.242 1 95.75 323 ARG B O 1
ATOM 5292 N N . ASP B 1 324 ? 22.188 23.281 11.039 1 95.12 324 ASP B N 1
ATOM 5293 C CA . ASP B 1 324 ? 23.5 23.203 11.688 1 95.12 324 ASP B CA 1
ATOM 5294 C C . ASP B 1 324 ? 23.375 22.719 13.125 1 95.12 324 ASP B C 1
ATOM 5296 O O . ASP B 1 324 ? 24.297 22.109 13.664 1 95.12 324 ASP B O 1
ATOM 5300 N N . TYR B 1 325 ? 22.25 23.016 13.719 1 95.5 325 TYR B N 1
ATOM 5301 C CA . TYR B 1 325 ? 21.969 22.547 15.07 1 95.5 325 TYR B CA 1
ATOM 5302 C C . TYR B 1 325 ? 21.297 21.172 15.039 1 95.5 325 TYR B C 1
ATOM 5304 O O . TYR B 1 325 ? 20.812 20.703 16.062 1 95.5 325 TYR B O 1
ATOM 5312 N N . LYS B 1 326 ? 21.094 20.578 13.836 1 96 326 LYS B N 1
ATOM 5313 C CA . LYS B 1 326 ? 20.484 19.266 13.617 1 96 326 LYS B CA 1
ATOM 5314 C C . LYS B 1 326 ? 19 19.297 13.93 1 96 326 LYS B C 1
ATOM 5316 O O . LYS B 1 326 ? 18.469 18.344 14.523 1 96 326 LYS B O 1
ATOM 5321 N N . ILE B 1 327 ? 18.391 20.406 13.656 1 97.5 327 ILE B N 1
ATOM 5322 C CA . ILE B 1 327 ? 16.953 20.562 13.773 1 97.5 327 ILE B CA 1
ATOM 5323 C C . ILE B 1 327 ? 16.328 20.766 12.398 1 97.5 327 ILE B C 1
ATOM 5325 O O . ILE B 1 327 ? 16.719 21.672 11.664 1 97.5 327 ILE B O 1
ATOM 5329 N N . LEU B 1 328 ? 15.398 19.875 12.07 1 96.5 328 LEU B N 1
ATOM 5330 C CA . LEU B 1 328 ? 14.719 19.969 10.781 1 96.5 328 LEU B CA 1
ATOM 5331 C C . LEU B 1 328 ? 13.359 20.656 10.938 1 96.5 328 LEU B C 1
ATOM 5333 O O . LEU B 1 328 ? 12.586 20.297 11.828 1 96.5 328 LEU B O 1
ATOM 5337 N N . VAL B 1 329 ? 13.125 21.641 10.156 1 97.31 329 VAL B N 1
ATOM 5338 C CA . VAL B 1 329 ? 11.828 22.312 10.039 1 97.31 329 VAL B CA 1
ATOM 5339 C C . VAL B 1 329 ? 11.422 22.391 8.57 1 97.31 329 VAL B C 1
ATOM 5341 O O . VAL B 1 329 ? 12.195 22.047 7.684 1 97.31 329 VAL B O 1
ATOM 5344 N N . ARG B 1 330 ? 10.234 22.781 8.336 1 95.75 330 ARG B N 1
ATOM 5345 C CA . ARG B 1 330 ? 9.727 22.781 6.965 1 95.75 330 ARG B CA 1
ATOM 5346 C C . ARG B 1 330 ? 9.695 24.203 6.398 1 95.75 330 ARG B C 1
ATOM 5348 O O . ARG B 1 330 ? 9.156 25.109 7.027 1 95.75 330 ARG B O 1
ATOM 5355 N N . HIS B 1 331 ? 10.344 24.297 5.293 1 94.25 331 HIS B N 1
ATOM 5356 C CA . HIS B 1 331 ? 10.344 25.531 4.531 1 94.25 331 HIS B CA 1
ATOM 5357 C C . HIS B 1 331 ? 9.742 25.344 3.145 1 94.25 331 HIS B C 1
ATOM 5359 O O . HIS B 1 331 ? 9.977 24.312 2.504 1 94.25 331 HIS B O 1
ATOM 5365 N N . TYR B 1 332 ? 8.898 26.234 2.746 1 88.25 332 TYR B N 1
ATOM 5366 C CA . TYR B 1 332 ? 8.266 26.172 1.433 1 88.25 332 TYR B CA 1
ATOM 5367 C C . TYR B 1 332 ? 8.898 27.172 0.469 1 88.25 332 TYR B C 1
ATOM 5369 O O . TYR B 1 332 ? 8.266 28.141 0.071 1 88.25 332 TYR B O 1
ATOM 5377 N N . ALA B 1 333 ? 10.023 26.781 0.009 1 86.06 333 ALA B N 1
ATOM 5378 C CA . ALA B 1 333 ? 10.766 27.656 -0.894 1 86.06 333 ALA B CA 1
ATOM 5379 C C . ALA B 1 333 ? 10.023 27.844 -2.213 1 86.06 333 ALA B C 1
ATOM 5381 O O . ALA B 1 333 ? 9.422 26.906 -2.736 1 86.06 333 ALA B O 1
ATOM 5382 N N . GLY B 1 334 ? 10.023 28.984 -2.734 1 78.44 334 GLY B N 1
ATOM 5383 C CA . GLY B 1 334 ? 9.438 29.234 -4.043 1 78.44 334 GLY B CA 1
ATOM 5384 C C . GLY B 1 334 ? 7.926 29.312 -4.016 1 78.44 334 GLY B C 1
ATOM 5385 O O . GLY B 1 334 ? 7.281 29.297 -5.066 1 78.44 334 GLY B O 1
ATOM 5386 N N . SER B 1 335 ? 7.422 29.328 -2.826 1 82.56 335 SER B N 1
ATOM 5387 C CA . SER B 1 335 ? 5.973 29.438 -2.678 1 82.56 335 SER B CA 1
ATOM 5388 C C . SER B 1 335 ? 5.578 30.797 -2.1 1 82.56 335 SER B C 1
ATOM 5390 O O . SER B 1 335 ? 6.434 31.656 -1.896 1 82.56 335 SER B O 1
ATOM 5392 N N . GLN B 1 336 ? 4.293 31.031 -1.963 1 84.62 336 GLN B N 1
ATOM 5393 C CA . GLN B 1 336 ? 3.807 32.25 -1.338 1 84.62 336 GLN B CA 1
ATOM 5394 C C . GLN B 1 336 ? 4.164 32.312 0.145 1 84.62 336 GLN B C 1
ATOM 5396 O O . GLN B 1 336 ? 4.066 33.344 0.784 1 84.62 336 GLN B O 1
ATOM 5401 N N . PHE B 1 337 ? 4.695 31.156 0.624 1 89.25 337 PHE B N 1
ATOM 5402 C CA . PHE B 1 337 ? 5.105 31.094 2.021 1 89.25 337 PHE B CA 1
ATOM 5403 C C . PHE B 1 337 ? 6.621 31 2.137 1 89.25 337 PHE B C 1
ATOM 5405 O O . PHE B 1 337 ? 7.145 30.391 3.074 1 89.25 337 PHE B O 1
ATOM 5412 N N . ALA B 1 338 ? 7.305 31.547 1.191 1 91.88 338 ALA B N 1
ATOM 5413 C CA . ALA B 1 338 ? 8.766 31.484 1.177 1 91.88 338 ALA B CA 1
ATOM 5414 C C . ALA B 1 338 ? 9.359 32.219 2.379 1 91.88 338 ALA B C 1
ATOM 5416 O O . ALA B 1 338 ? 10.508 31.969 2.76 1 91.88 338 ALA B O 1
ATOM 5417 N N . ASP B 1 339 ? 8.555 33.125 2.949 1 94.25 339 ASP B N 1
ATOM 5418 C CA . ASP B 1 339 ? 9.023 33.844 4.121 1 94.25 339 ASP B CA 1
ATOM 5419 C C . ASP B 1 339 ? 8.5 33.219 5.41 1 94.25 339 ASP B C 1
ATOM 5421 O O . ASP B 1 339 ? 8.531 33.844 6.473 1 94.25 339 ASP B O 1
ATOM 5425 N N . CYS B 1 340 ? 7.977 32.031 5.328 1 95.06 340 CYS B N 1
ATOM 5426 C CA . CYS B 1 340 ? 7.422 31.344 6.488 1 95.06 340 CYS B CA 1
ATOM 5427 C C . CYS B 1 340 ? 8.164 30.047 6.754 1 95.06 340 CYS B C 1
ATOM 5429 O O . CYS B 1 340 ? 8.844 29.516 5.871 1 95.06 340 CYS B O 1
ATOM 5431 N N . ILE B 1 341 ? 8.133 29.594 7.941 1 97.31 341 ILE B N 1
ATOM 5432 C CA . ILE B 1 341 ? 8.617 28.297 8.398 1 97.31 341 ILE B CA 1
ATOM 5433 C C . ILE B 1 341 ? 7.516 27.562 9.172 1 97.31 341 ILE B C 1
ATOM 5435 O O . ILE B 1 341 ? 6.836 28.172 10 1 97.31 341 ILE B O 1
ATOM 5439 N N . ARG B 1 342 ? 7.273 26.359 8.805 1 97.38 342 ARG B N 1
ATOM 5440 C CA . ARG B 1 342 ? 6.336 25.562 9.578 1 97.38 342 ARG B CA 1
ATOM 5441 C C . ARG B 1 342 ? 7.066 24.719 10.617 1 97.38 342 ARG B C 1
ATOM 5443 O O . ARG B 1 342 ? 7.953 23.938 10.266 1 97.38 342 ARG B O 1
ATOM 5450 N N . PHE B 1 343 ? 6.684 24.844 11.836 1 98.5 343 PHE B N 1
ATOM 5451 C CA . PHE B 1 343 ? 7.27 24.125 12.961 1 98.5 343 PHE B CA 1
ATOM 5452 C C . PHE B 1 343 ? 6.301 23.078 13.492 1 98.5 343 PHE B C 1
ATOM 5454 O O . PHE B 1 343 ? 5.258 23.422 14.055 1 98.5 343 PHE B O 1
ATOM 5461 N N . SER B 1 344 ? 6.691 21.797 13.344 1 98.38 344 SER B N 1
ATOM 5462 C CA . SER B 1 344 ? 5.926 20.75 14 1 98.38 344 SER B CA 1
ATOM 5463 C C . SER B 1 344 ? 6.059 20.828 15.516 1 98.38 344 SER B C 1
ATOM 5465 O O . SER B 1 344 ? 7.133 21.141 16.031 1 98.38 344 SER B O 1
ATOM 5467 N N . VAL B 1 345 ? 4.988 20.547 16.188 1 98.69 345 VAL B N 1
ATOM 5468 C CA . VAL B 1 345 ? 5.07 20.469 17.641 1 98.69 345 VAL B CA 1
ATOM 5469 C C . VAL B 1 345 ? 5.797 19.188 18.047 1 98.69 345 VAL B C 1
ATOM 5471 O O . VAL B 1 345 ? 5.371 18.078 17.688 1 98.69 345 VAL B O 1
ATOM 5474 N N . GLY B 1 346 ? 6.922 19.312 18.719 1 97.81 346 GLY B N 1
ATOM 5475 C CA . GLY B 1 346 ? 7.676 18.172 19.219 1 97.81 346 GLY B CA 1
ATOM 5476 C C . GLY B 1 346 ? 7.469 17.922 20.688 1 97.81 346 GLY B C 1
ATOM 5477 O O . GLY B 1 346 ? 6.57 18.484 21.312 1 97.81 346 GLY B O 1
ATOM 5478 N N . ALA B 1 347 ? 8.227 16.984 21.172 1 96.81 347 ALA B N 1
ATOM 5479 C CA . ALA B 1 347 ? 8.258 16.781 22.625 1 96.81 347 ALA B CA 1
ATOM 5480 C C . ALA B 1 347 ? 8.719 18.031 23.344 1 96.81 347 ALA B C 1
ATOM 5482 O O . ALA B 1 347 ? 9.352 18.906 22.75 1 96.81 347 ALA B O 1
ATOM 5483 N N . GLU B 1 348 ? 8.453 18.094 24.609 1 97.62 348 GLU B N 1
ATOM 5484 C CA . GLU B 1 348 ? 8.773 19.281 25.406 1 97.62 348 GLU B CA 1
ATOM 5485 C C . GLU B 1 348 ? 10.25 19.656 25.281 1 97.62 348 GLU B C 1
ATOM 5487 O O . GLU B 1 348 ? 10.578 20.812 25.047 1 97.62 348 GLU B O 1
ATOM 5492 N N . GLY B 1 349 ? 11.086 18.625 25.344 1 97.56 349 GLY B N 1
ATOM 5493 C CA . GLY B 1 349 ? 12.508 18.859 25.219 1 97.56 349 GLY B CA 1
ATOM 5494 C C . GLY B 1 349 ? 12.914 19.328 23.828 1 97.56 349 GLY B C 1
ATOM 5495 O O . GLY B 1 349 ? 13.812 20.156 23.688 1 97.56 349 GLY B O 1
ATOM 5496 N N . GLU B 1 350 ? 12.25 18.797 22.828 1 97.56 350 GLU B N 1
ATOM 5497 C CA . GLU B 1 350 ? 12.531 19.188 21.438 1 97.56 350 GLU B CA 1
ATOM 5498 C C . GLU B 1 350 ? 12.094 20.625 21.172 1 97.56 350 GLU B C 1
ATOM 5500 O O . GLU B 1 350 ? 12.812 21.391 20.516 1 97.56 350 GLU B O 1
ATOM 5505 N N . ASN B 1 351 ? 10.961 21 21.719 1 98.56 351 ASN B N 1
ATOM 5506 C CA . ASN B 1 351 ? 10.477 22.375 21.594 1 98.56 351 ASN B CA 1
ATOM 5507 C C . ASN B 1 351 ? 11.414 23.359 22.266 1 98.56 351 ASN B C 1
ATOM 5509 O O . ASN B 1 351 ? 11.711 24.422 21.703 1 98.56 351 ASN B O 1
ATOM 5513 N N . ALA B 1 352 ? 11.859 22.984 23.438 1 98.5 352 ALA B N 1
ATOM 5514 C CA . ALA B 1 352 ? 12.773 23.844 24.172 1 98.5 352 ALA B CA 1
ATOM 5515 C C . ALA B 1 352 ? 14.086 24.031 23.422 1 98.5 352 ALA B C 1
ATOM 5517 O O . ALA B 1 352 ? 14.617 25.141 23.359 1 98.5 352 ALA B O 1
ATOM 5518 N N . LYS B 1 353 ? 14.562 22.938 22.875 1 98.19 353 LYS B N 1
ATOM 5519 C CA . LYS B 1 353 ? 15.805 23 22.109 1 98.19 353 LYS B CA 1
ATOM 5520 C C . LYS B 1 353 ? 15.641 23.875 20.859 1 98.19 353 LYS B C 1
ATOM 5522 O O . LYS B 1 353 ? 16.547 24.625 20.5 1 98.19 353 LYS B O 1
ATOM 5527 N N . LEU B 1 354 ? 14.531 23.719 20.203 1 98.69 354 LEU B N 1
ATOM 5528 C CA . LEU B 1 354 ? 14.227 24.547 19.047 1 98.69 354 LEU B CA 1
ATOM 5529 C C . LEU B 1 354 ? 14.266 26.031 19.422 1 98.69 354 LEU B C 1
ATOM 5531 O O . LEU B 1 354 ? 14.953 26.812 18.766 1 98.69 354 LEU B O 1
ATOM 5535 N N . ILE B 1 355 ? 13.617 26.391 20.516 1 98.62 355 ILE B N 1
ATOM 5536 C CA . ILE B 1 355 ? 13.516 27.781 20.922 1 98.62 355 ILE B CA 1
ATOM 5537 C C . ILE B 1 355 ? 14.891 28.297 21.344 1 98.62 355 ILE B C 1
ATOM 5539 O O . ILE B 1 355 ? 15.266 29.422 21 1 98.62 355 ILE B O 1
ATOM 5543 N N . GLY B 1 356 ? 15.609 27.484 22.094 1 98.44 356 GLY B N 1
ATOM 5544 C CA . GLY B 1 356 ? 16.969 27.859 22.469 1 98.44 356 GLY B CA 1
ATOM 5545 C C . GLY B 1 356 ? 17.859 28.141 21.266 1 98.44 356 GLY B C 1
ATOM 5546 O O . GLY B 1 356 ? 18.594 29.125 21.25 1 98.44 356 GLY B O 1
ATOM 5547 N N . SER B 1 357 ? 17.781 27.266 20.312 1 98.31 357 SER B N 1
ATOM 5548 C CA . SER B 1 357 ? 18.578 27.422 19.094 1 98.31 357 SER B CA 1
ATOM 5549 C C . SER B 1 357 ? 18.172 28.672 18.328 1 98.31 357 SER B C 1
ATOM 5551 O O . SER B 1 357 ? 19.031 29.391 17.797 1 98.31 357 SER B O 1
ATOM 5553 N N . LEU B 1 358 ? 16.906 28.953 18.266 1 98.44 358 LEU B N 1
ATOM 5554 C CA . LEU B 1 358 ? 16.406 30.141 17.578 1 98.44 358 LEU B CA 1
ATOM 5555 C C . LEU B 1 358 ? 16.891 31.422 18.266 1 98.44 358 LEU B C 1
ATOM 5557 O O . LEU B 1 358 ? 17.234 32.406 17.609 1 98.44 358 LEU B O 1
ATOM 5561 N N . LYS B 1 359 ? 16.891 31.406 19.578 1 97.88 359 LYS B N 1
ATOM 5562 C CA . LYS B 1 359 ? 17.391 32.562 20.328 1 97.88 359 LYS B CA 1
ATOM 5563 C C . LYS B 1 359 ? 18.859 32.844 19.984 1 97.88 359 LYS B C 1
ATOM 5565 O O . LYS B 1 359 ? 19.234 34 19.766 1 97.88 359 LYS B O 1
ATOM 5570 N N . GLU B 1 360 ? 19.594 31.781 19.875 1 97.25 360 GLU B N 1
ATOM 5571 C CA . GLU B 1 360 ? 21 31.938 19.531 1 97.25 360 GLU B CA 1
ATOM 5572 C C . GLU B 1 360 ? 21.156 32.469 18.094 1 97.25 360 GLU B C 1
ATOM 5574 O O . GLU B 1 360 ? 21.984 33.344 17.844 1 97.25 360 GLU B O 1
ATOM 5579 N N . ILE B 1 361 ? 20.438 31.891 17.203 1 97.31 361 ILE B N 1
ATOM 5580 C CA . ILE B 1 361 ? 20.5 32.25 15.797 1 97.31 361 ILE B CA 1
ATOM 5581 C C . ILE B 1 361 ? 20.141 33.719 15.625 1 97.31 361 ILE B C 1
ATOM 5583 O O . ILE B 1 361 ? 20.797 34.438 14.891 1 97.31 361 ILE B O 1
ATOM 5587 N N . LEU B 1 362 ? 19.109 34.188 16.312 1 95.56 362 LEU B N 1
ATOM 5588 C CA . LEU B 1 362 ? 18.578 35.531 16.109 1 95.56 362 LEU B CA 1
ATOM 5589 C C . LEU B 1 362 ? 19.422 36.562 16.859 1 95.56 362 LEU B C 1
ATOM 5591 O O . LEU B 1 362 ? 19.438 37.75 16.484 1 95.56 362 LEU B O 1
ATOM 5595 N N . ARG B 1 363 ? 20.062 36.125 17.891 1 90.94 363 ARG B N 1
ATOM 5596 C CA . ARG B 1 363 ? 21 37 18.578 1 90.94 363 ARG B CA 1
ATOM 5597 C C . ARG B 1 363 ? 22.203 37.344 17.703 1 90.94 363 ARG B C 1
ATOM 5599 O O . ARG B 1 363 ? 22.734 38.438 17.766 1 90.94 363 ARG B O 1
ATOM 5606 N N . GLY B 1 364 ? 22.609 36.312 17 1 82.75 364 GLY B N 1
ATOM 5607 C CA . GLY B 1 364 ? 23.766 36.5 16.141 1 82.75 364 GLY B CA 1
ATOM 5608 C C . GLY B 1 364 ? 23.422 37.188 14.828 1 82.75 364 GLY B C 1
ATOM 5609 O O . GLY B 1 364 ? 24.312 37.469 14.016 1 82.75 364 GLY B O 1
ATOM 5610 N N . ALA B 1 365 ? 22.281 37.594 14.672 1 74.94 365 ALA B N 1
ATOM 5611 C CA . ALA B 1 365 ? 21.859 38.219 13.422 1 74.94 365 ALA B CA 1
ATOM 5612 C C . ALA B 1 365 ? 21.719 39.719 13.578 1 74.94 365 ALA B C 1
ATOM 5614 O O . ALA B 1 365 ? 21.469 40.219 14.688 1 74.94 365 ALA B O 1
#

Secondary structure (DSSP, 8-state):
---TT---S-HHHHTPPPP-PPP----TT-EEESS---SSPPPHHHHHHHHHHTT-HHHHHSPPPTT-TTHHHHHHHHHT--GGGEEEESSHHHHHHHHHHHH-BTTB-EEEESSS-THHHHHHHHTT--EEEEPPEEETTEEEE--HHHHHT--SSEEEEESS-TTT-----HHHHHHHHHT-SSEEEEE-TTGGGG-TT--GGGGTTT-TTEEEEEESSSTT--GGGT-EEEE-S-HHHHHHHHTTSPTT-S-HHHHHHHHHHHH-HHHHHHHHHHHHHHHHHHHHHHHHTT-EEPP-SSSEEEEE--SSS-HHHHHHHHHHTTEEEEE-TTSTTTTEEEEE---HHHHHHHHHHHHHHHHT-/---TT---S-HHHHTPPPP-PPP----TT-EEESS---SSPPPHHHHHHHHHHTT-HHHHHSPPPTT-TTHHHHHHHHHT--GGGEEEESSHHHHHHHHHHHH-BTTB-EEEESSS-THHHHHHHHTT--EEEEPPEEETTEEEE--HHHHHT--SSEEEEESS-TTT-----HHHHHHHHHT-SSEEEEE-TTGGGG-TT--GGGGTTT-TTEEEEEESSSTT--GGGT-EEEE-S-HHHHHHHHTTSPTT-S-HHHHHHHHHHHH-HHHHHHHHHHHHHHHHHHHHHHHHTT-EEPP-SSSEEEEE--SSS-HHHHHHHHHHTTEEEEE-TTSTTTTEEEEE---HHHHHHHHHHHHHHHH--

Foldseek 3Di:
DPPPPDDPDDPLVVPADDDDDDDDDPDPPFAEFARQFFQDAFDVLLVVVVVVCVPVVCLVPDFAAQQLPPLLVLVCVLLVHDSLFKGKDLALLVVLLLLLQLFAADQAEEEEAPQADPVNCRSNSSSHHHYYHDYFDCDVVFGTHDDLVVQLPDQGAEYEEEALGPAAQDHDALVVNLVSQQVHPYQYEYEDQFQVLLDDRRDNSVCQLPHQSYKYKYGCRHLRRPVVQRIIMMGHNNSVSSVSSSVVDDTSPHRSSSSSSSSSSSVCVVSSVVSSVQLVVLAVVLCVLCVVLAWAWHDHSGQKIKTFAHPQDAPVQLQVQVVVSSYHWHADPPDPSNRIIMTGRHGPVSSVVSSVSSVVSSVVD/DPPPPDDPDDPLVVPADDDDDPDDDPDPPFAEFARQFFQDAFDVLLVVVVVVCVPVVCLVPDFAAQQLPPLLVLVCVLLVHDSLFKGKDLALLVVLLLLLQLFAADQAEEEEAPQADPVNCRSNSSSHHHYYHDYFDQDVLFGTHDDLVVQLPDQGAEYEEEALGPAAQDHDALVVNLVSQQVHPYQYEYEDQFQVLLDDRRDNSVCQLPHQSYKYKYGCRHLRRPVVQRIIMMGHNNSVSSVSSSVPDDTSPHRSSSSSSSSSSSVCVVSSVVSSVQLVVLAVVLCVLCVVLAWAWHDHSGQKIKTFAHPQDAPVQLQVQVVVSSYHWHADPPDPSNRIIMTGRHGPVSSVVSSVSSVVSSVVD

Radius of gyration: 26.66 Å; Cα contacts (8 Å, |Δi|>4): 1620; chains: 2; bounding box: 54×86×59 Å